Protein AF-A0A662UCP7-F1 (afdb_monomer)

Mean predicted aligned error: 5.04 Å

Foldseek 3Di:
DQVLQCPDPDGGDQEDEDDDPASVVDPCSLVVLLVSVVSPRQAYEYEHCQQCLLDDCSLVVLLSSVVSHHQAYAHEAAAQACQQRVSQNLSVLSSLVSCVSSQQQHYEYEHAQWAPRRLLGLLVVVLLLLVSNSRYLAYAYEFDADDDDDDPVRCVRTGDAPQRSQVSNCVSLVNQSPSVQKFQPQLCQLVQLLCCLLVVDHGDGLQADSRFKMKWKWFWDQDPVRDIGTHTPVQFFQSVVLSVLSNVLSVCSVVVHDSVVSLVVCLVCVVVRGRPVRDDPVDDVSVLVCCCSPVVDPVSVVVSSSGIYMYMYGYAYAPVPDDVSSQVSAPDWDQAPVGDTGRPNCCRRVVVVHVVVRCVVPPDPPVRCCVVPNPCVDDPNVDDDDDSVVSCPDPSSCVSCVVPVVSHPPD

Structure (mmCIF, N/CA/C/O backbone):
data_AF-A0A662UCP7-F1
#
_entry.id   AF-A0A662UCP7-F1
#
loop_
_atom_site.group_PDB
_atom_site.id
_atom_site.type_symbol
_atom_site.label_atom_id
_atom_site.label_alt_id
_atom_site.label_comp_id
_atom_site.label_asym_id
_atom_site.label_entity_id
_atom_site.label_seq_id
_atom_site.pdbx_PDB_ins_code
_atom_site.Cartn_x
_atom_site.Cartn_y
_atom_site.Cartn_z
_atom_site.occupancy
_atom_site.B_iso_or_equiv
_atom_site.auth_seq_id
_atom_site.auth_comp_id
_atom_site.auth_asym_id
_atom_site.auth_atom_id
_atom_site.pdbx_PDB_model_num
ATOM 1 N N . MET A 1 1 ? -5.847 -24.439 -2.557 1.00 90.94 1 MET A N 1
ATOM 2 C CA . MET A 1 1 ? -5.181 -23.299 -1.884 1.00 90.94 1 MET A CA 1
ATOM 3 C C . MET A 1 1 ? -6.179 -22.430 -1.130 1.00 90.94 1 MET A C 1
ATOM 5 O O . MET A 1 1 ? -6.140 -22.440 0.091 1.00 90.94 1 MET A O 1
ATOM 9 N N . ILE A 1 2 ? -7.121 -21.760 -1.807 1.00 93.19 2 ILE A N 1
ATOM 10 C CA . ILE A 1 2 ? -8.098 -20.863 -1.151 1.00 93.19 2 ILE A CA 1
ATOM 11 C C . ILE A 1 2 ? -8.918 -21.558 -0.055 1.00 93.19 2 ILE A C 1
ATOM 13 O O . ILE A 1 2 ? -9.048 -21.039 1.048 1.00 93.19 2 ILE A O 1
ATOM 17 N N . ARG A 1 3 ? -9.387 -22.787 -0.293 1.00 92.50 3 ARG A N 1
ATOM 18 C CA . ARG A 1 3 ? -10.082 -23.577 0.740 1.00 92.50 3 ARG A CA 1
ATOM 19 C C . ARG A 1 3 ? -9.238 -23.804 2.002 1.00 92.50 3 ARG A C 1
ATOM 21 O O . ARG A 1 3 ? -9.791 -23.817 3.092 1.00 92.50 3 ARG A O 1
ATOM 28 N N . SER A 1 4 ? -7.916 -23.946 1.877 1.00 92.12 4 SER A N 1
ATOM 29 C CA . SER A 1 4 ? -7.003 -24.085 3.024 1.00 92.12 4 SER A CA 1
ATOM 30 C C . SER A 1 4 ? -6.849 -22.773 3.795 1.00 92.12 4 SER A C 1
ATOM 32 O O . SER A 1 4 ? -6.827 -22.795 5.023 1.00 92.12 4 SER A O 1
ATOM 34 N N . LEU A 1 5 ? -6.812 -21.636 3.087 1.00 90.88 5 LEU A N 1
ATOM 35 C CA . LEU A 1 5 ? -6.842 -20.301 3.695 1.00 90.88 5 LEU A CA 1
ATOM 36 C C . LEU A 1 5 ? -8.108 -20.103 4.538 1.00 90.88 5 LEU A C 1
ATOM 38 O O . LEU A 1 5 ? -8.049 -19.606 5.659 1.00 90.88 5 LEU A O 1
ATOM 42 N N . LYS A 1 6 ? -9.263 -20.510 4.007 1.00 89.31 6 LYS A N 1
ATOM 43 C CA . LYS A 1 6 ? -10.552 -20.356 4.694 1.00 89.31 6 LYS A CA 1
ATOM 44 C C . LYS A 1 6 ? -10.699 -21.236 5.931 1.00 89.31 6 LYS A C 1
ATOM 46 O O . LYS A 1 6 ? -11.443 -20.875 6.831 1.00 89.31 6 LYS A O 1
ATOM 51 N N . LYS A 1 7 ? -10.007 -22.377 5.969 1.00 90.06 7 LYS A N 1
ATOM 52 C CA . LYS A 1 7 ? -9.996 -23.290 7.120 1.00 90.06 7 LYS A CA 1
ATOM 53 C C . LYS A 1 7 ? -9.129 -22.793 8.282 1.00 90.06 7 LYS A C 1
ATOM 55 O O . LYS A 1 7 ? -9.112 -23.442 9.319 1.00 90.06 7 LYS A O 1
ATOM 60 N N . GLN A 1 8 ? -8.391 -21.690 8.119 1.00 86.38 8 GLN A N 1
ATOM 61 C CA . GLN A 1 8 ? -7.614 -21.126 9.222 1.00 86.38 8 GLN A CA 1
ATOM 62 C C . GLN A 1 8 ? -8.541 -20.611 10.324 1.00 86.38 8 GLN A C 1
ATOM 64 O O . GLN A 1 8 ? -9.551 -19.968 10.053 1.00 86.38 8 GLN A O 1
ATOM 69 N N . HIS A 1 9 ? -8.182 -20.870 11.574 1.00 80.50 9 HIS A N 1
ATOM 70 C CA . HIS A 1 9 ? -8.909 -20.374 12.739 1.00 80.50 9 HIS A CA 1
ATOM 71 C C . HIS A 1 9 ? -8.226 -19.112 13.291 1.00 80.50 9 HIS A C 1
ATOM 73 O O . HIS A 1 9 ? -7.016 -18.965 13.126 1.00 80.50 9 HIS A O 1
ATOM 79 N N . PRO A 1 10 ? -8.968 -18.191 13.936 1.00 76.12 10 PRO A N 1
ATOM 80 C CA . PRO A 1 10 ? -10.392 -18.285 14.283 1.00 76.12 10 PRO A CA 1
ATOM 81 C C . PRO A 1 10 ? -11.374 -17.839 13.182 1.00 76.12 10 PRO A C 1
ATOM 83 O O . PRO A 1 10 ? -12.543 -18.206 13.255 1.00 76.12 10 PRO A O 1
ATOM 86 N N . SER A 1 11 ? -10.945 -17.070 12.173 1.00 70.38 11 SER A N 1
ATOM 87 C CA . SER A 1 11 ? -11.862 -16.400 11.226 1.00 70.38 11 SER A CA 1
ATOM 88 C C . SER A 1 11 ? -11.580 -16.616 9.732 1.00 70.38 11 SER A C 1
ATOM 90 O O . SER A 1 11 ? -12.279 -16.035 8.903 1.00 70.38 11 SER A O 1
ATOM 92 N N . GLY A 1 12 ? -10.640 -17.497 9.370 1.00 78.62 12 GLY A N 1
ATOM 93 C CA . GLY A 1 12 ? -10.234 -17.760 7.985 1.00 78.62 12 GLY A CA 1
ATOM 94 C C . GLY A 1 12 ? -9.597 -16.540 7.311 1.00 78.62 12 GLY A C 1
ATOM 95 O O . GLY A 1 12 ? -9.847 -15.393 7.673 1.00 78.62 12 GLY A O 1
ATOM 96 N N . GLY A 1 13 ? -8.759 -16.747 6.296 1.00 81.44 13 GLY A N 1
ATOM 97 C CA . GLY A 1 13 ? -8.289 -15.605 5.507 1.00 81.44 13 GLY A CA 1
ATOM 98 C C . GLY A 1 13 ? -9.422 -15.020 4.661 1.00 81.44 13 GLY A C 1
ATOM 99 O O . GLY A 1 13 ? -10.046 -15.729 3.872 1.00 81.44 13 GLY A O 1
ATOM 100 N N . LEU A 1 14 ? -9.679 -13.721 4.825 1.00 80.19 14 LEU A N 1
ATOM 101 C CA . LEU A 1 14 ? -10.753 -12.993 4.131 1.00 80.19 14 LEU A CA 1
ATOM 102 C C . LEU A 1 14 ? -10.271 -12.218 2.899 1.00 80.19 14 LEU A C 1
ATOM 104 O O . LEU A 1 14 ? -11.096 -11.700 2.136 1.00 80.19 14 LEU A O 1
ATOM 108 N N . ALA A 1 15 ? -8.951 -12.145 2.716 1.00 90.94 15 ALA A N 1
ATOM 109 C CA . ALA A 1 15 ? -8.297 -11.410 1.649 1.00 90.94 15 ALA A CA 1
ATOM 110 C C . ALA A 1 15 ? -7.270 -12.275 0.909 1.00 90.94 15 ALA A C 1
ATOM 112 O O . ALA A 1 15 ? -6.572 -13.084 1.521 1.00 90.94 15 ALA A O 1
ATOM 113 N N . VAL A 1 16 ? -7.166 -12.077 -0.404 1.00 95.25 16 VAL A N 1
ATOM 114 C CA . VAL A 1 16 ? -6.160 -12.715 -1.264 1.00 95.25 16 VAL A CA 1
ATOM 115 C C . VAL A 1 16 ? -5.522 -11.651 -2.143 1.00 95.25 16 VAL A C 1
ATOM 117 O O . VAL A 1 16 ? -6.228 -10.856 -2.761 1.00 95.25 16 VAL A O 1
ATOM 120 N N . GLN A 1 17 ? -4.193 -11.662 -2.221 1.00 95.75 17 GLN A N 1
ATOM 121 C CA . GLN A 1 17 ? -3.441 -10.835 -3.160 1.00 95.75 17 GLN A CA 1
ATOM 122 C C . GLN A 1 17 ? -2.903 -11.711 -4.290 1.00 95.75 17 GLN A C 1
ATOM 124 O O . GLN A 1 17 ? -2.253 -12.728 -4.044 1.00 95.75 17 GLN A O 1
ATOM 129 N N . LEU A 1 18 ? -3.179 -11.316 -5.528 1.00 97.06 18 LEU A N 1
ATOM 130 C CA . LEU A 1 18 ? -2.595 -11.905 -6.724 1.00 97.06 18 LEU A CA 1
ATOM 131 C C . LEU A 1 18 ? -1.271 -11.203 -7.015 1.00 97.06 18 LEU A C 1
ATOM 133 O O . LEU A 1 18 ? -1.239 -9.994 -7.226 1.00 97.06 18 LEU A O 1
ATOM 137 N N . THR A 1 19 ? -0.187 -11.972 -7.014 1.00 94.19 19 THR A N 1
ATOM 138 C CA . THR A 1 19 ? 1.188 -11.509 -7.243 1.00 94.19 19 THR A CA 1
ATOM 139 C C . THR A 1 19 ? 1.964 -12.556 -8.056 1.00 94.19 19 THR A C 1
ATOM 141 O O . THR A 1 19 ? 1.393 -13.567 -8.474 1.00 94.19 19 THR A O 1
ATOM 144 N N . GLY A 1 20 ? 3.257 -12.338 -8.290 1.00 87.38 20 GLY A N 1
ATOM 145 C CA . GLY A 1 20 ? 4.151 -13.257 -8.992 1.00 87.38 20 GLY A CA 1
ATOM 146 C C . GLY A 1 20 ? 5.356 -12.505 -9.547 1.00 87.38 20 GLY A C 1
ATOM 147 O O . GLY A 1 20 ? 6.018 -11.778 -8.814 1.00 87.38 20 GLY A O 1
ATOM 148 N N . GLY A 1 21 ? 5.610 -12.663 -10.847 1.00 86.38 21 GLY A N 1
ATOM 149 C CA . GLY A 1 21 ? 6.305 -11.631 -11.619 1.00 86.38 21 GLY A CA 1
ATOM 150 C C . GLY A 1 21 ? 5.327 -10.489 -11.898 1.00 86.38 21 GLY A C 1
ATOM 151 O O . GLY A 1 21 ? 5.022 -9.699 -11.014 1.00 86.38 21 GLY A O 1
ATOM 152 N N . GLU A 1 22 ? 4.750 -10.469 -13.098 1.00 93.25 22 GLU A N 1
ATOM 153 C CA . GLU A 1 22 ? 3.594 -9.623 -13.412 1.00 93.25 22 GLU A CA 1
ATOM 154 C C . GLU A 1 22 ? 2.336 -10.498 -13.576 1.00 93.25 22 GLU A C 1
ATOM 156 O O . GLU A 1 22 ? 2.202 -11.182 -14.597 1.00 93.25 22 GLU A O 1
ATOM 161 N N . PRO A 1 23 ? 1.404 -10.521 -12.601 1.00 95.62 23 PRO A N 1
ATOM 162 C CA . PRO A 1 23 ? 0.206 -11.359 -12.684 1.00 95.62 23 PRO A CA 1
ATOM 163 C C . PRO A 1 23 ? -0.727 -10.945 -13.825 1.00 95.62 23 PRO A C 1
ATOM 165 O O . PRO A 1 23 ? -1.451 -11.794 -14.349 1.00 95.62 23 PRO A O 1
ATOM 168 N N . ALA A 1 24 ? -0.685 -9.683 -14.266 1.00 94.38 24 ALA A N 1
ATOM 169 C CA . ALA A 1 24 ? -1.444 -9.237 -15.422 1.00 94.38 24 ALA A CA 1
ATOM 170 C C . ALA A 1 24 ? -0.944 -9.840 -16.739 1.00 94.38 24 ALA A C 1
ATOM 172 O O . ALA A 1 24 ? -1.625 -9.667 -17.733 1.00 94.38 24 ALA A O 1
ATOM 173 N N . LEU A 1 25 ? 0.163 -10.587 -16.799 1.00 91.12 25 LEU A N 1
ATOM 174 C CA . LEU A 1 25 ? 0.528 -11.330 -18.017 1.00 91.12 25 LEU A CA 1
ATOM 175 C C . LEU A 1 25 ? -0.333 -12.581 -18.250 1.00 91.12 25 LEU A C 1
ATOM 177 O O . LEU A 1 25 ? -0.261 -13.177 -19.319 1.00 91.12 25 LEU A O 1
ATOM 181 N N . ARG A 1 26 ? -1.143 -12.996 -17.271 1.00 92.00 26 ARG A N 1
ATOM 182 C CA . ARG A 1 26 ? -2.017 -14.162 -17.415 1.00 92.00 26 ARG A CA 1
ATOM 183 C C . ARG A 1 26 ? -3.260 -13.840 -18.236 1.00 92.00 26 ARG A C 1
ATOM 185 O O . ARG A 1 26 ? -4.024 -12.939 -17.889 1.00 92.00 26 ARG A O 1
ATOM 192 N N . ASP A 1 27 ? -3.496 -14.609 -19.292 1.00 91.31 27 ASP A N 1
ATOM 193 C CA . ASP A 1 27 ? -4.706 -14.476 -20.114 1.00 91.31 27 ASP A CA 1
ATOM 194 C C . ASP A 1 27 ? -5.971 -14.895 -19.353 1.00 91.31 27 ASP A C 1
ATOM 196 O O . ASP A 1 27 ? -7.025 -14.294 -19.530 1.00 91.31 27 ASP A O 1
ATOM 200 N N . ASP A 1 28 ? -5.842 -15.847 -18.428 1.00 95.81 28 ASP A N 1
ATOM 201 C CA . ASP A 1 28 ? -6.912 -16.385 -17.582 1.00 95.81 28 ASP A CA 1
ATOM 202 C C . ASP A 1 28 ? -7.096 -15.619 -16.255 1.00 95.81 28 ASP A C 1
ATOM 204 O O . ASP A 1 28 ? -7.690 -16.128 -15.303 1.00 95.81 28 ASP A O 1
ATOM 208 N N . LEU A 1 29 ? -6.599 -14.377 -16.157 1.00 97.38 29 LEU A N 1
ATOM 209 C CA . LEU A 1 29 ? -6.680 -13.579 -14.925 1.00 97.38 29 LEU A CA 1
ATOM 210 C C . LEU A 1 29 ? -8.129 -13.363 -14.448 1.00 97.38 29 LEU A C 1
ATOM 212 O O . LEU A 1 29 ? -8.389 -13.414 -13.244 1.00 97.38 29 LEU A O 1
ATOM 216 N N . LEU A 1 30 ? -9.066 -13.143 -15.378 1.00 97.88 30 LEU A N 1
ATOM 217 C CA . LEU A 1 30 ? -10.492 -12.986 -15.066 1.00 97.88 30 LEU A CA 1
ATOM 218 C C . LEU A 1 30 ? -11.060 -14.242 -14.397 1.00 97.88 30 LEU A C 1
ATOM 220 O O . LEU A 1 30 ? -11.736 -14.138 -13.372 1.00 97.88 30 LEU A O 1
ATOM 224 N N . ASP A 1 31 ? -10.731 -15.420 -14.930 1.00 98.25 31 ASP A N 1
ATOM 225 C CA . ASP A 1 31 ? -11.182 -16.701 -14.388 1.00 98.25 31 ASP A CA 1
ATOM 226 C C . ASP A 1 31 ? -10.596 -16.949 -12.999 1.00 98.25 31 ASP A C 1
ATOM 228 O O . ASP A 1 31 ? -11.300 -17.397 -12.098 1.00 98.25 31 ASP A O 1
ATOM 232 N N . ILE A 1 32 ? -9.329 -16.589 -12.777 1.00 97.44 32 ILE A N 1
ATOM 233 C CA . ILE A 1 32 ? -8.683 -16.707 -11.462 1.00 97.44 32 ILE A CA 1
ATOM 234 C C . ILE A 1 32 ? -9.401 -15.855 -10.417 1.00 97.44 32 ILE A C 1
ATOM 236 O O . ILE A 1 32 ? -9.708 -16.346 -9.329 1.00 97.44 32 ILE A O 1
ATOM 240 N N . VAL A 1 33 ? -9.687 -14.591 -10.738 1.00 98.06 33 VAL A N 1
ATOM 241 C CA . VAL A 1 33 ? -10.397 -13.684 -9.824 1.00 98.06 33 VAL A CA 1
ATOM 242 C C . VAL A 1 33 ? -11.799 -14.223 -9.539 1.00 98.06 33 VAL A C 1
ATOM 244 O O . VAL A 1 33 ? -12.198 -14.289 -8.375 1.00 98.06 33 VAL A O 1
ATOM 247 N N . LYS A 1 34 ? -12.509 -14.678 -10.578 1.00 97.69 34 LYS A N 1
ATOM 248 C CA . LYS A 1 34 ? -13.841 -15.278 -10.458 1.00 97.69 34 LYS A CA 1
ATOM 249 C C . LYS A 1 34 ? -13.827 -16.518 -9.557 1.00 97.69 34 LYS A C 1
ATOM 251 O O . LYS A 1 34 ? -14.600 -16.571 -8.605 1.00 97.69 34 LYS A O 1
ATOM 256 N N . MET A 1 35 ? -12.898 -17.451 -9.770 1.00 96.94 35 MET A N 1
ATOM 257 C CA . MET A 1 35 ? -12.755 -18.654 -8.939 1.00 96.94 35 MET A CA 1
ATOM 258 C C . MET A 1 35 ? -12.464 -18.311 -7.470 1.00 96.94 35 MET A C 1
ATOM 260 O O . MET A 1 35 ? -13.030 -18.912 -6.560 1.00 96.94 35 MET A O 1
ATOM 264 N N . ILE A 1 36 ? -11.601 -17.322 -7.206 1.00 96.44 36 ILE A N 1
ATOM 265 C CA . ILE A 1 36 ? -11.320 -16.870 -5.832 1.00 96.44 36 ILE A CA 1
ATOM 266 C C . ILE A 1 36 ? -12.579 -16.270 -5.192 1.00 96.44 36 ILE A C 1
ATOM 268 O O . ILE A 1 36 ? -12.852 -16.515 -4.011 1.00 96.44 36 ILE A O 1
ATOM 272 N N . LYS A 1 37 ? -13.357 -15.502 -5.963 1.00 95.44 37 LYS A N 1
ATOM 273 C CA . LYS A 1 37 ? -14.603 -14.887 -5.503 1.00 95.44 37 LYS A CA 1
ATOM 274 C C . LYS A 1 37 ? -15.675 -15.929 -5.181 1.00 95.44 37 LYS A C 1
ATOM 276 O O . LYS A 1 37 ? -16.321 -15.814 -4.140 1.00 95.44 37 LYS A O 1
ATOM 281 N N . GLU A 1 38 ? -15.825 -16.949 -6.024 1.00 95.50 38 GLU A N 1
ATOM 282 C CA . GLU A 1 38 ? -16.763 -18.071 -5.849 1.00 95.50 38 GLU A CA 1
ATOM 283 C C . GLU A 1 38 ? -16.458 -18.899 -4.594 1.00 95.50 38 GLU A C 1
ATOM 285 O O . GLU A 1 38 ? -17.369 -19.371 -3.916 1.00 95.50 38 GLU A O 1
ATOM 290 N N . GLU A 1 39 ? -15.188 -18.987 -4.195 1.00 93.50 39 GLU A N 1
ATOM 291 C CA . GLU A 1 39 ? -14.798 -19.583 -2.914 1.00 93.50 39 GLU A CA 1
ATOM 292 C C . GLU A 1 39 ? -15.187 -18.711 -1.700 1.00 93.50 39 GLU A C 1
ATOM 294 O O . GLU A 1 39 ? -14.983 -19.119 -0.557 1.00 93.50 39 GLU A O 1
ATOM 299 N N . GLY A 1 40 ? -15.777 -17.528 -1.896 1.00 90.50 40 GLY A N 1
ATOM 300 C CA . GLY A 1 40 ? -16.300 -16.658 -0.838 1.00 90.50 40 GLY A CA 1
ATOM 301 C C . GLY A 1 40 ? -15.283 -15.676 -0.250 1.00 90.50 40 GLY A C 1
ATOM 302 O O . GLY A 1 40 ? -15.533 -15.108 0.816 1.00 90.50 40 GLY A O 1
ATOM 303 N N . ILE A 1 41 ? -14.142 -15.467 -0.915 1.00 92.50 41 ILE A N 1
ATOM 304 C CA . ILE A 1 41 ? -13.186 -14.420 -0.534 1.00 92.50 41 ILE A CA 1
ATOM 305 C C . ILE A 1 41 ? -13.809 -13.049 -0.805 1.00 92.50 41 ILE A C 1
ATOM 307 O O . ILE A 1 41 ? -14.312 -12.756 -1.893 1.00 92.50 41 ILE A O 1
ATOM 311 N N . ARG A 1 42 ? -13.803 -12.189 0.216 1.00 85.25 42 ARG A N 1
ATOM 312 C CA . ARG A 1 42 ? -14.468 -10.883 0.142 1.00 85.25 42 ARG A CA 1
ATOM 313 C C . ARG A 1 42 ? -13.587 -9.817 -0.486 1.00 85.25 42 ARG A C 1
ATOM 315 O O . ARG A 1 42 ? -14.132 -8.958 -1.176 1.00 85.25 42 ARG A O 1
ATOM 322 N N . HIS A 1 43 ? -12.279 -9.897 -0.251 1.00 92.50 43 HIS A N 1
ATOM 323 C CA . HIS A 1 43 ? -11.316 -8.896 -0.679 1.00 92.50 43 HIS A CA 1
ATOM 324 C C . HIS A 1 43 ? -10.228 -9.507 -1.573 1.00 92.50 43 HIS A C 1
ATOM 326 O O . HIS A 1 43 ? -9.422 -10.318 -1.121 1.00 92.50 43 HIS A O 1
ATOM 332 N N . ILE A 1 44 ? -10.201 -9.127 -2.845 1.00 97.00 44 ILE A N 1
ATOM 333 C CA . ILE A 1 44 ? -9.209 -9.582 -3.821 1.00 97.00 44 ILE A CA 1
ATOM 334 C C . ILE A 1 44 ? -8.388 -8.375 -4.266 1.00 97.00 44 ILE A C 1
ATOM 336 O O . ILE A 1 44 ? -8.949 -7.375 -4.723 1.00 97.00 44 ILE A O 1
ATOM 340 N N . GLN A 1 45 ? -7.068 -8.478 -4.136 1.00 97.38 45 GLN A N 1
ATOM 341 C CA . GLN A 1 45 ? -6.122 -7.456 -4.576 1.00 97.38 45 GLN A CA 1
ATOM 342 C C . GLN A 1 45 ? -5.279 -7.968 -5.744 1.00 97.38 45 GLN A C 1
ATOM 344 O O . GLN A 1 45 ? -4.957 -9.156 -5.804 1.00 97.38 45 GLN A O 1
ATOM 349 N N . LEU A 1 46 ? -4.900 -7.070 -6.652 1.00 98.38 46 LEU A N 1
ATOM 350 C CA . LEU A 1 46 ? -3.988 -7.352 -7.761 1.00 98.38 46 LEU A CA 1
ATOM 351 C C . LEU A 1 46 ? -2.722 -6.506 -7.617 1.00 98.38 46 LEU A C 1
ATOM 353 O O . LEU A 1 46 ? -2.794 -5.282 -7.721 1.00 98.38 46 LEU A O 1
ATOM 357 N N . ASN A 1 47 ? -1.576 -7.158 -7.423 1.00 97.94 47 ASN A N 1
ATOM 358 C CA . ASN A 1 47 ? -0.272 -6.508 -7.325 1.00 97.94 47 ASN A CA 1
ATOM 359 C C . ASN A 1 47 ? 0.343 -6.452 -8.727 1.00 97.94 47 ASN A C 1
ATOM 361 O O . ASN A 1 47 ? 0.648 -7.493 -9.298 1.00 97.94 47 ASN A O 1
ATOM 365 N N . THR A 1 48 ? 0.498 -5.266 -9.307 1.00 98.06 48 THR A N 1
ATOM 366 C CA . THR A 1 48 ? 0.879 -5.114 -10.724 1.00 98.06 48 THR A CA 1
ATOM 367 C C . THR A 1 48 ? 1.715 -3.855 -10.943 1.00 98.06 48 THR A C 1
ATOM 369 O O . THR A 1 48 ? 1.528 -2.844 -10.263 1.00 98.06 48 THR A O 1
ATOM 372 N N . HIS A 1 49 ? 2.617 -3.877 -11.924 1.00 96.81 49 HIS A N 1
ATOM 373 C CA . HIS A 1 49 ? 3.236 -2.657 -12.453 1.00 96.81 49 HIS A CA 1
ATOM 374 C C . HIS A 1 49 ? 2.313 -1.925 -13.445 1.00 96.81 49 HIS A C 1
ATOM 376 O O . HIS A 1 49 ? 2.622 -0.823 -13.889 1.00 96.81 49 HIS A O 1
ATOM 382 N N . GLY A 1 50 ? 1.180 -2.522 -13.820 1.00 97.00 50 GLY A N 1
ATOM 383 C CA . GLY A 1 50 ? 0.062 -1.850 -14.474 1.00 97.00 50 GLY A CA 1
ATOM 384 C C . GLY A 1 50 ? 0.167 -1.655 -15.990 1.00 97.00 50 GLY A C 1
ATOM 385 O O . GLY A 1 50 ? -0.794 -1.194 -16.596 1.00 97.00 50 GLY A O 1
ATOM 386 N N . LEU A 1 51 ? 1.270 -2.050 -16.638 1.00 96.12 51 LEU A N 1
ATOM 387 C CA . LEU A 1 51 ? 1.497 -1.774 -18.071 1.00 96.12 51 LEU A CA 1
ATOM 388 C C . LEU A 1 51 ? 0.394 -2.354 -18.972 1.00 96.12 51 LEU A C 1
ATOM 390 O O . LEU A 1 51 ? 0.016 -1.713 -19.948 1.00 96.12 51 LEU A O 1
ATOM 394 N N . ARG A 1 52 ? -0.181 -3.521 -18.633 1.00 94.94 52 ARG A N 1
ATOM 395 C CA . ARG A 1 52 ? -1.307 -4.100 -19.396 1.00 94.94 52 ARG A CA 1
ATOM 396 C C . ARG A 1 52 ? -2.531 -3.179 -19.420 1.00 94.94 52 ARG A C 1
ATOM 398 O O . ARG A 1 52 ? -3.284 -3.197 -20.387 1.00 94.94 52 ARG A O 1
ATOM 405 N N . PHE A 1 53 ? -2.710 -2.356 -18.389 1.00 97.75 53 PHE A N 1
ATOM 406 C CA . PHE A 1 53 ? -3.828 -1.423 -18.278 1.00 97.75 53 PHE A CA 1
ATOM 407 C C . PHE A 1 53 ? -3.553 -0.059 -18.915 1.00 97.75 53 PHE A C 1
ATOM 409 O O . PHE A 1 53 ? -4.484 0.724 -19.047 1.00 97.75 53 PHE A O 1
ATOM 416 N N . ALA A 1 54 ? -2.317 0.243 -19.324 1.00 96.81 54 ALA A N 1
ATOM 417 C CA . ALA A 1 54 ? -1.964 1.533 -19.921 1.00 96.81 54 ALA A CA 1
ATOM 418 C C . ALA A 1 54 ? -2.435 1.682 -21.382 1.00 96.81 54 ALA A C 1
ATOM 420 O O . ALA A 1 54 ? -2.555 2.796 -21.888 1.00 96.81 54 ALA A O 1
ATOM 421 N N . TYR A 1 55 ? -2.687 0.566 -22.073 1.00 92.50 55 TYR A N 1
ATOM 422 C CA . TYR A 1 55 ? -2.925 0.530 -23.520 1.00 92.50 55 TYR A CA 1
ATOM 423 C C . TYR A 1 55 ? -4.371 0.187 -23.885 1.00 92.50 55 TYR A C 1
ATOM 425 O O . TYR A 1 55 ? -5.239 0.042 -23.025 1.00 92.50 55 TYR A O 1
ATOM 433 N N . ALA A 1 56 ? -4.636 0.103 -25.192 1.00 89.62 56 ALA A N 1
ATOM 434 C CA . ALA A 1 56 ? -5.958 -0.166 -25.740 1.00 89.62 56 ALA A CA 1
ATOM 435 C C . ALA A 1 56 ? -6.598 -1.411 -25.101 1.00 89.62 56 ALA A C 1
ATOM 437 O O . ALA A 1 56 ? -5.998 -2.484 -25.074 1.00 89.62 56 ALA A O 1
ATOM 438 N N . GLY A 1 57 ? -7.822 -1.252 -24.593 1.00 93.88 57 GLY A N 1
ATOM 439 C CA . GLY A 1 57 ? -8.566 -2.305 -23.899 1.00 93.88 57 GLY A CA 1
ATOM 440 C C . GLY A 1 57 ? -8.234 -2.458 -22.411 1.00 93.88 57 GLY A C 1
ATOM 441 O O . GLY A 1 57 ? -8.882 -3.260 -21.743 1.00 93.88 57 GLY A O 1
ATOM 442 N N . GLY A 1 58 ? -7.276 -1.697 -21.871 1.00 96.75 58 GLY A N 1
ATOM 443 C CA . GLY A 1 58 ? -6.925 -1.727 -20.450 1.00 96.75 58 GLY A CA 1
ATOM 444 C C . GLY A 1 58 ? -8.071 -1.299 -19.528 1.00 96.75 58 GLY A C 1
ATOM 445 O O . GLY A 1 58 ? -8.287 -1.909 -18.482 1.00 96.75 58 GLY A O 1
ATOM 446 N N . ASP A 1 59 ? -8.851 -0.305 -19.948 1.00 97.94 59 ASP A N 1
ATOM 447 C CA . ASP A 1 59 ? -10.088 0.132 -19.296 1.00 97.94 59 ASP A CA 1
ATOM 448 C C . ASP A 1 59 ? -11.151 -0.980 -19.278 1.00 97.94 59 ASP A C 1
ATOM 450 O O . ASP A 1 59 ? -11.715 -1.279 -18.225 1.00 97.94 59 ASP A O 1
ATOM 454 N N . LYS A 1 60 ? -11.370 -1.651 -20.417 1.00 98.25 60 LYS A N 1
ATOM 455 C CA . LYS A 1 60 ? -12.317 -2.773 -20.532 1.00 98.25 60 LYS A CA 1
ATOM 456 C C . LYS A 1 60 ? -11.911 -3.942 -19.641 1.00 98.25 60 LYS A C 1
ATOM 458 O O . LYS A 1 60 ? -12.731 -4.418 -18.861 1.00 98.25 60 LYS A O 1
ATOM 463 N N . LEU A 1 61 ? -10.640 -4.345 -19.693 1.00 97.88 61 LEU A N 1
ATOM 464 C CA . LEU A 1 61 ? -10.113 -5.417 -18.850 1.00 97.88 61 LEU A CA 1
ATOM 465 C C . LEU A 1 61 ? -10.269 -5.081 -17.362 1.00 97.88 61 LEU A C 1
ATOM 467 O O . LEU A 1 61 ? -10.684 -5.930 -16.577 1.00 97.88 61 LEU A O 1
ATOM 471 N N . MET A 1 62 ? -9.966 -3.844 -16.958 1.00 98.44 62 MET A N 1
ATOM 472 C CA . MET A 1 62 ? -10.143 -3.427 -15.568 1.00 98.44 62 MET A CA 1
ATOM 473 C C . MET A 1 62 ? -11.623 -3.420 -15.155 1.00 98.44 62 MET A C 1
ATOM 475 O O . MET A 1 62 ? -11.959 -3.882 -14.063 1.00 98.44 62 MET A O 1
ATOM 479 N N . ALA A 1 63 ? -12.524 -2.951 -16.021 1.00 98.38 63 ALA A N 1
ATOM 480 C CA . ALA A 1 63 ? -13.963 -2.983 -15.763 1.00 98.38 63 ALA A CA 1
ATOM 481 C C . ALA A 1 63 ? -14.479 -4.424 -15.586 1.00 98.38 63 ALA A C 1
ATOM 483 O O . ALA A 1 63 ? -15.254 -4.696 -14.665 1.00 98.38 63 ALA A O 1
ATOM 484 N N . GLU A 1 64 ? -14.006 -5.362 -16.409 1.00 98.19 64 GLU A N 1
ATOM 485 C CA . GLU A 1 64 ? -14.326 -6.785 -16.280 1.00 98.19 64 GLU A CA 1
ATOM 486 C C . GLU A 1 64 ? -13.758 -7.387 -14.991 1.00 98.19 64 GLU A C 1
ATOM 488 O O . GLU A 1 64 ? -14.495 -8.057 -14.268 1.00 98.19 64 GLU A O 1
ATOM 493 N N . LEU A 1 65 ? -12.501 -7.088 -14.642 1.00 98.31 65 LEU A N 1
ATOM 494 C CA . LEU A 1 65 ? -11.882 -7.536 -13.388 1.00 98.31 65 LEU A CA 1
ATOM 495 C C . LEU A 1 65 ? -12.683 -7.077 -12.167 1.00 98.31 65 LEU A C 1
ATOM 497 O O . LEU A 1 65 ? -12.950 -7.873 -11.263 1.00 98.31 65 LEU A O 1
ATOM 501 N N . ARG A 1 66 ? -13.121 -5.814 -12.151 1.00 97.50 66 ARG A N 1
ATOM 502 C CA . ARG A 1 66 ? -14.003 -5.293 -11.097 1.00 97.50 66 ARG A CA 1
ATOM 503 C C . ARG A 1 66 ? -15.323 -6.043 -11.046 1.00 97.50 66 ARG A C 1
ATOM 505 O O . ARG A 1 66 ? -15.749 -6.446 -9.966 1.00 97.50 66 ARG A O 1
ATOM 512 N N . LYS A 1 67 ? -15.950 -6.253 -12.206 1.00 97.25 67 LYS A N 1
ATOM 513 C CA . LYS A 1 67 ? -17.227 -6.966 -12.320 1.00 97.25 67 LYS A CA 1
ATOM 514 C C . LYS A 1 67 ? -17.137 -8.385 -11.753 1.00 97.25 67 LYS A C 1
ATOM 516 O O . LYS A 1 67 ? -18.067 -8.810 -11.075 1.00 97.25 67 LYS A O 1
ATOM 521 N N . VAL A 1 68 ? -16.035 -9.102 -11.993 1.00 97.06 68 VAL A N 1
ATOM 522 C CA . VAL A 1 68 ? -15.848 -10.472 -11.477 1.00 97.06 68 VAL A CA 1
ATOM 523 C C . VAL A 1 68 ? -15.374 -10.529 -10.020 1.00 97.06 68 VAL A C 1
ATOM 525 O O . VAL A 1 68 ? -15.381 -11.603 -9.423 1.00 97.06 68 VAL A O 1
ATOM 528 N N . GLY A 1 69 ? -15.022 -9.390 -9.412 1.00 95.62 69 GLY A N 1
ATOM 529 C CA . GLY A 1 69 ? -14.810 -9.283 -7.967 1.00 95.62 69 GLY A CA 1
ATOM 530 C C . GLY A 1 69 ? -13.452 -8.749 -7.513 1.00 95.62 69 GLY A C 1
ATOM 531 O O . GLY A 1 69 ? -13.178 -8.836 -6.317 1.00 95.62 69 GLY A O 1
ATOM 532 N N . LEU A 1 70 ? -12.616 -8.200 -8.405 1.00 97.69 70 LEU A N 1
ATOM 533 C CA . LEU A 1 70 ? -11.395 -7.491 -8.008 1.00 97.69 70 LEU A CA 1
ATOM 534 C C . LEU A 1 70 ? -11.754 -6.216 -7.231 1.00 97.69 70 LEU A C 1
ATOM 536 O O . LEU A 1 70 ? -12.505 -5.372 -7.724 1.00 97.69 70 LEU A O 1
ATOM 540 N N . ASN A 1 71 ? -11.195 -6.061 -6.030 1.00 95.38 71 ASN A N 1
ATOM 541 C CA . ASN A 1 71 ? -11.491 -4.926 -5.158 1.00 95.38 71 ASN A CA 1
ATOM 542 C C . ASN A 1 71 ? -10.480 -3.795 -5.304 1.00 95.38 71 ASN A C 1
ATOM 544 O O . ASN A 1 71 ? -10.887 -2.645 -5.435 1.00 95.38 71 ASN A O 1
ATOM 548 N N . THR A 1 72 ? -9.188 -4.124 -5.251 1.00 97.06 72 THR A N 1
ATOM 549 C CA . THR A 1 72 ? -8.118 -3.133 -5.099 1.00 97.06 72 THR A CA 1
ATOM 550 C C . THR A 1 72 ? -6.930 -3.477 -5.989 1.00 97.06 72 THR A C 1
ATOM 552 O O . THR A 1 72 ? -6.558 -4.643 -6.128 1.00 97.06 72 THR A O 1
ATOM 555 N N . VAL A 1 73 ? -6.302 -2.459 -6.570 1.00 98.50 73 VAL A N 1
ATOM 556 C CA . VAL A 1 73 ? -5.030 -2.601 -7.290 1.00 98.50 73 VAL A CA 1
ATOM 557 C C . VAL A 1 73 ? -3.903 -2.089 -6.403 1.00 98.50 73 VAL A C 1
ATOM 559 O O . VAL A 1 73 ? -3.913 -0.931 -5.993 1.00 98.50 73 VAL A O 1
ATOM 562 N N . TYR A 1 74 ? -2.928 -2.945 -6.120 1.00 98.00 74 TYR A N 1
ATOM 563 C CA . TYR A 1 74 ? -1.650 -2.562 -5.524 1.00 98.00 74 TYR A CA 1
ATOM 564 C C . TYR A 1 74 ? -0.704 -2.228 -6.675 1.00 98.00 74 TYR A C 1
ATOM 566 O O . TYR A 1 74 ? -0.116 -3.112 -7.304 1.00 98.00 74 TYR A O 1
ATOM 574 N N . LEU A 1 75 ? -0.642 -0.940 -7.006 1.00 98.62 75 LEU A N 1
ATOM 575 C CA . LEU A 1 75 ? 0.087 -0.436 -8.160 1.00 98.62 75 LEU A CA 1
ATOM 576 C C . LEU A 1 75 ? 1.521 -0.109 -7.757 1.00 98.62 75 LEU A C 1
ATOM 578 O O . LEU A 1 75 ? 1.763 0.747 -6.907 1.00 98.62 75 LEU A O 1
ATOM 582 N N . SER A 1 76 ? 2.472 -0.776 -8.400 1.00 98.19 76 SER A N 1
ATOM 583 C CA . SER A 1 76 ? 3.894 -0.492 -8.227 1.00 98.19 76 SER A CA 1
ATOM 584 C C . SER A 1 76 ? 4.193 0.960 -8.622 1.00 98.19 76 SER A C 1
ATOM 586 O O . SER A 1 76 ? 3.871 1.356 -9.741 1.00 98.19 76 SER A O 1
ATOM 588 N N . PHE A 1 77 ? 4.787 1.753 -7.729 1.00 98.38 77 PHE A N 1
ATOM 589 C CA . PHE A 1 77 ? 5.050 3.177 -7.970 1.00 98.38 77 PHE A CA 1
ATOM 590 C C . PHE A 1 77 ? 6.180 3.650 -7.055 1.00 98.38 77 PHE A C 1
ATOM 592 O O . PHE A 1 77 ? 5.921 3.934 -5.893 1.00 98.38 77 PHE A O 1
ATOM 599 N N . ASP A 1 78 ? 7.420 3.706 -7.550 1.00 97.88 78 ASP A N 1
ATOM 600 C CA . ASP A 1 78 ? 8.595 3.976 -6.694 1.00 97.88 78 ASP A CA 1
ATOM 601 C C . ASP A 1 78 ? 8.920 5.462 -6.523 1.00 97.88 78 ASP A C 1
ATOM 603 O O . ASP A 1 78 ? 9.785 5.806 -5.723 1.00 97.88 78 ASP A O 1
ATOM 607 N N . GLY A 1 79 ? 8.246 6.339 -7.263 1.00 97.44 79 GLY A N 1
ATOM 608 C CA . GLY A 1 79 ? 8.507 7.771 -7.258 1.00 97.44 79 GLY A CA 1
ATOM 609 C C . GLY A 1 79 ? 7.848 8.482 -8.430 1.00 97.44 79 GLY A C 1
ATOM 610 O O . GLY A 1 79 ? 7.209 7.862 -9.289 1.00 97.44 79 GLY A O 1
ATOM 611 N N . VAL A 1 80 ? 8.002 9.801 -8.436 1.00 97.94 80 VAL A N 1
ATOM 612 C CA . VAL A 1 80 ? 7.465 10.697 -9.466 1.00 97.94 80 VAL A CA 1
ATOM 613 C C . VAL A 1 80 ? 8.485 10.979 -10.567 1.00 97.94 80 VAL A C 1
ATOM 615 O O . VAL A 1 80 ? 8.103 11.539 -11.592 1.00 97.94 80 VAL A O 1
ATOM 618 N N . SER A 1 81 ? 9.758 10.616 -10.376 1.00 97.56 81 SER A N 1
ATOM 619 C CA . SER A 1 81 ? 10.786 10.721 -11.412 1.00 97.56 81 SER A CA 1
ATOM 620 C C . SER A 1 81 ? 10.928 9.436 -12.243 1.00 97.56 81 SER A C 1
ATOM 622 O O . SER A 1 81 ? 10.795 8.319 -11.726 1.00 97.56 81 SER A O 1
ATOM 624 N N . PRO A 1 82 ? 11.290 9.559 -13.534 1.00 96.44 82 PRO A N 1
ATOM 625 C CA . PRO A 1 82 ? 11.630 8.404 -14.360 1.00 96.44 82 PRO A CA 1
ATOM 626 C C . PRO A 1 82 ? 12.905 7.688 -13.891 1.00 96.44 82 PRO A C 1
ATOM 628 O O . PRO A 1 82 ? 13.039 6.494 -14.152 1.00 96.44 82 PRO A O 1
ATOM 631 N N . ALA A 1 83 ? 13.823 8.387 -13.209 1.00 95.88 83 ALA A N 1
ATOM 632 C CA . ALA A 1 83 ? 15.070 7.811 -12.705 1.00 95.88 83 ALA A CA 1
ATOM 633 C C . ALA A 1 83 ? 14.806 6.728 -11.653 1.00 95.88 83 ALA A C 1
ATOM 635 O O . ALA A 1 83 ? 15.353 5.629 -11.743 1.00 95.88 83 ALA A O 1
ATOM 636 N N . VAL A 1 84 ? 13.903 7.001 -10.706 1.00 95.94 84 VAL A N 1
ATOM 637 C CA . VAL A 1 84 ? 13.597 6.048 -9.631 1.00 95.94 84 VAL A CA 1
ATOM 638 C C . VAL A 1 84 ? 12.435 5.119 -9.975 1.00 95.94 84 VAL A C 1
ATOM 640 O O . VAL A 1 84 ? 12.414 3.985 -9.502 1.00 95.94 84 VAL A O 1
ATOM 643 N N . ASN A 1 85 ? 11.496 5.556 -10.828 1.00 97.00 85 ASN A N 1
ATOM 644 C CA . ASN A 1 85 ? 10.308 4.794 -11.227 1.00 97.00 85 ASN A CA 1
ATOM 645 C C . ASN A 1 85 ? 10.331 4.342 -12.706 1.00 97.00 85 ASN A C 1
ATOM 647 O O . ASN A 1 85 ? 9.322 4.338 -13.416 1.00 97.00 85 ASN A O 1
ATOM 651 N N . PHE A 1 86 ? 11.490 3.896 -13.188 1.00 94.25 86 PHE A N 1
ATOM 652 C CA . PHE A 1 86 ? 11.732 3.507 -14.588 1.00 94.25 86 PHE A CA 1
ATOM 653 C C . PHE A 1 86 ? 10.838 2.369 -15.127 1.00 94.25 86 PHE A C 1
ATOM 655 O O . PHE A 1 86 ? 10.810 2.103 -16.336 1.00 94.25 86 PHE A O 1
ATOM 662 N N . LYS A 1 87 ? 10.147 1.630 -14.252 1.00 93.31 87 LYS A N 1
ATOM 663 C CA . LYS A 1 87 ? 9.310 0.477 -14.622 1.00 93.31 87 LYS A CA 1
ATOM 664 C C . LYS A 1 87 ? 8.024 0.882 -15.340 1.00 93.31 87 LYS A C 1
ATOM 666 O O . LYS A 1 87 ? 7.635 0.198 -16.287 1.00 93.31 87 LYS A O 1
ATOM 671 N N . ASN A 1 88 ? 7.389 1.972 -14.914 1.00 96.81 88 ASN A N 1
ATOM 672 C CA . ASN A 1 88 ? 6.077 2.374 -15.419 1.00 96.81 88 ASN A CA 1
ATOM 673 C C . ASN A 1 88 ? 5.796 3.884 -15.369 1.00 96.81 88 ASN A C 1
ATOM 675 O O . ASN A 1 88 ? 4.670 4.265 -15.675 1.00 96.81 88 ASN A O 1
ATOM 679 N N . HIS A 1 89 ? 6.769 4.736 -15.008 1.00 97.75 89 HIS A N 1
ATOM 680 C CA . HIS A 1 89 ? 6.598 6.196 -14.904 1.00 97.75 89 HIS A CA 1
ATOM 681 C C . HIS A 1 89 ? 5.807 6.797 -16.074 1.00 97.75 89 HIS A C 1
ATOM 683 O O . HIS A 1 89 ? 4.780 7.441 -15.882 1.00 97.75 89 HIS A O 1
ATOM 689 N N . TRP A 1 90 ? 6.226 6.517 -17.309 1.00 97.88 90 TRP A N 1
ATOM 690 C CA . TRP A 1 90 ? 5.576 7.064 -18.504 1.00 97.88 90 TRP A CA 1
ATOM 691 C C . TRP A 1 90 ? 4.151 6.553 -18.724 1.00 97.88 90 TRP A C 1
ATOM 693 O O . TRP A 1 90 ? 3.354 7.206 -19.397 1.00 97.88 90 TRP A O 1
ATOM 703 N N . GLU A 1 91 ? 3.824 5.391 -18.171 1.00 98.19 91 GLU A N 1
ATOM 704 C CA . GLU A 1 91 ? 2.539 4.728 -18.322 1.00 98.19 91 GLU A CA 1
ATOM 705 C C . GLU A 1 91 ? 1.536 5.073 -17.216 1.00 98.19 91 GLU A C 1
ATOM 707 O O . GLU A 1 91 ? 0.331 4.989 -17.464 1.00 98.19 91 GLU A O 1
ATOM 712 N N . ILE A 1 92 ? 1.991 5.520 -16.037 1.00 98.56 92 ILE A N 1
ATOM 713 C CA . ILE A 1 92 ? 1.125 5.897 -14.906 1.00 98.56 92 ILE A CA 1
ATOM 714 C C . ILE A 1 92 ? -0.033 6.826 -15.318 1.00 98.56 92 ILE A C 1
ATOM 716 O O . ILE A 1 92 ? -1.171 6.507 -14.959 1.00 98.56 92 ILE A O 1
ATOM 720 N N . PRO A 1 93 ? 0.173 7.912 -16.098 1.00 98.38 93 PRO A N 1
ATOM 721 C CA . PRO A 1 93 ? -0.928 8.788 -16.506 1.00 98.38 93 PRO A CA 1
ATOM 722 C C . PRO A 1 93 ? -2.060 8.037 -17.224 1.00 98.38 93 PRO A C 1
ATOM 724 O O . PRO A 1 93 ? -3.238 8.250 -16.942 1.00 98.38 93 PRO A O 1
ATOM 727 N N . PHE A 1 94 ? -1.702 7.111 -18.116 1.00 98.50 94 PHE A N 1
ATOM 728 C CA . PHE A 1 94 ? -2.645 6.333 -18.921 1.00 98.50 94 PHE A CA 1
ATOM 729 C C . PHE A 1 94 ? -3.313 5.221 -18.111 1.00 98.50 94 PHE A C 1
ATOM 731 O O . PHE A 1 94 ? -4.504 4.967 -18.283 1.00 98.50 94 PHE A O 1
ATOM 738 N N . ILE A 1 95 ? -2.569 4.590 -17.197 1.00 98.56 95 ILE A N 1
ATOM 739 C CA . ILE A 1 95 ? -3.106 3.597 -16.257 1.00 98.56 95 ILE A CA 1
ATOM 740 C C . ILE A 1 95 ? -4.206 4.237 -15.408 1.00 98.56 95 ILE A C 1
ATOM 742 O O . ILE A 1 95 ? -5.315 3.710 -15.345 1.00 98.56 95 ILE A O 1
ATOM 746 N N . LEU A 1 96 ? -3.925 5.395 -14.799 1.00 98.50 96 LEU A N 1
ATOM 747 C CA . LEU A 1 96 ? -4.895 6.100 -13.962 1.00 98.50 96 LEU A CA 1
ATOM 748 C C . LEU A 1 96 ? -6.113 6.558 -14.770 1.00 98.50 96 LEU A C 1
ATOM 750 O O . LEU A 1 96 ? -7.237 6.404 -14.307 1.00 98.50 96 LEU A O 1
ATOM 754 N N . GLU A 1 97 ? -5.916 7.060 -15.989 1.00 98.25 97 GLU A N 1
ATOM 755 C CA . GLU A 1 97 ? -7.020 7.449 -16.873 1.00 98.25 97 GLU A CA 1
ATOM 756 C C . GLU A 1 97 ? -7.917 6.258 -17.257 1.00 98.25 97 GLU A C 1
ATOM 758 O O . GLU A 1 97 ? -9.144 6.354 -17.208 1.00 98.25 97 GLU A O 1
ATOM 763 N N . ASN A 1 98 ? -7.335 5.098 -17.565 1.00 98.50 98 ASN A N 1
ATOM 764 C CA . ASN A 1 98 ? -8.115 3.891 -17.839 1.00 98.50 98 ASN A CA 1
ATOM 765 C C . ASN A 1 98 ? -8.816 3.359 -16.581 1.00 98.50 98 ASN A C 1
ATOM 767 O O . ASN A 1 98 ? -9.943 2.870 -16.664 1.00 98.50 98 ASN A O 1
ATOM 771 N N . PHE A 1 99 ? -8.205 3.505 -15.404 1.00 98.44 99 PHE A N 1
ATOM 772 C CA . PHE A 1 99 ? -8.848 3.183 -14.131 1.00 98.44 99 PHE A CA 1
ATOM 773 C C . PHE A 1 99 ? -10.042 4.097 -13.838 1.00 98.44 99 PHE A C 1
ATOM 775 O O . PHE A 1 99 ? -11.090 3.581 -13.445 1.00 98.44 99 PHE A O 1
ATOM 782 N N . ARG A 1 100 ? -9.942 5.406 -14.122 1.00 97.56 100 ARG A N 1
ATOM 783 C CA . ARG A 1 100 ? -11.076 6.349 -14.050 1.00 97.56 100 ARG A CA 1
ATOM 784 C C . ARG A 1 100 ? -12.237 5.882 -14.919 1.00 97.56 100 ARG A C 1
ATOM 786 O O . ARG A 1 100 ? -13.354 5.739 -14.428 1.00 97.56 100 ARG A O 1
ATOM 793 N N . ARG A 1 101 ? -11.964 5.564 -16.189 1.00 97.94 101 ARG A N 1
ATOM 794 C CA . ARG A 1 101 ? -12.975 5.086 -17.155 1.00 97.94 101 ARG A CA 1
ATOM 795 C C . ARG A 1 101 ? -13.627 3.771 -16.733 1.00 97.94 101 ARG A C 1
ATOM 797 O O . ARG A 1 101 ? -14.824 3.593 -16.922 1.00 97.94 101 ARG A O 1
ATOM 804 N N . ALA A 1 102 ? -12.858 2.876 -16.118 1.00 97.69 102 ALA A N 1
ATOM 805 C CA . ALA A 1 102 ? -13.342 1.602 -15.590 1.00 97.69 102 ALA A CA 1
ATOM 806 C C . ALA A 1 102 ? -14.077 1.723 -14.235 1.00 97.69 102 ALA A C 1
ATOM 808 O O . ALA A 1 102 ? -14.556 0.721 -13.685 1.00 97.69 102 ALA A O 1
ATOM 809 N N . GLY A 1 103 ? -14.125 2.924 -13.646 1.00 95.69 103 GLY A N 1
ATOM 810 C CA . GLY A 1 103 ? -14.643 3.164 -12.299 1.00 95.69 103 GLY A CA 1
ATOM 811 C C . GLY A 1 103 ? -13.827 2.480 -11.197 1.00 95.69 103 GLY A C 1
ATOM 812 O O . GLY A 1 103 ? -14.367 2.190 -10.130 1.00 95.69 103 GLY A O 1
ATOM 813 N N . MET A 1 104 ? -12.555 2.154 -11.447 1.00 95.69 104 MET A N 1
ATOM 814 C CA . MET A 1 104 ? -11.655 1.636 -10.419 1.00 95.69 104 MET A CA 1
ATOM 815 C C . MET A 1 104 ? -11.264 2.774 -9.480 1.00 95.69 104 MET A C 1
ATOM 817 O O . MET A 1 104 ? -10.480 3.643 -9.839 1.00 95.69 104 MET A O 1
ATOM 821 N N . THR A 1 105 ? -11.809 2.749 -8.268 1.00 91.12 105 THR A N 1
ATOM 822 C CA . THR A 1 105 ? -11.618 3.801 -7.263 1.00 91.12 105 THR A CA 1
ATOM 823 C C . THR A 1 105 ? -10.775 3.353 -6.075 1.00 91.12 105 THR A C 1
ATOM 825 O O . THR A 1 105 ? -10.696 4.084 -5.094 1.00 91.12 105 THR A O 1
ATOM 828 N N . SER A 1 106 ? -10.190 2.152 -6.112 1.00 94.50 106 SER A N 1
ATOM 829 C CA . SER A 1 106 ? -9.382 1.594 -5.024 1.00 94.50 106 SER A CA 1
ATOM 830 C C . SER A 1 106 ? -8.010 1.177 -5.544 1.00 94.50 106 SER A C 1
ATOM 832 O O . SER A 1 106 ? -7.757 0.014 -5.855 1.00 94.50 106 SER A O 1
ATOM 834 N N . VAL A 1 107 ? -7.117 2.156 -5.655 1.00 98.12 107 VAL A N 1
ATOM 835 C CA . VAL A 1 107 ? -5.701 1.932 -5.957 1.00 98.12 107 VAL A CA 1
ATOM 836 C C . VAL A 1 107 ? -4.857 2.295 -4.743 1.00 98.12 107 VAL A C 1
ATOM 838 O O . VAL A 1 107 ? -5.063 3.341 -4.129 1.00 98.12 107 VAL A O 1
ATOM 841 N N . VAL A 1 108 ? -3.903 1.435 -4.404 1.00 98.50 108 VAL A N 1
ATOM 842 C CA . VAL A 1 108 ? -2.871 1.703 -3.401 1.00 98.50 108 VAL A CA 1
ATOM 843 C C . VAL A 1 108 ? -1.536 1.787 -4.124 1.00 98.50 108 VAL A C 1
ATOM 845 O O . VAL A 1 108 ? -1.150 0.836 -4.805 1.00 98.50 108 VAL A O 1
ATOM 848 N N . LEU A 1 109 ? -0.843 2.918 -4.001 1.00 98.75 109 LEU A N 1
ATOM 849 C CA . LEU A 1 109 ? 0.515 3.055 -4.523 1.00 98.75 109 LEU A CA 1
ATOM 850 C C . LEU A 1 109 ? 1.485 2.294 -3.623 1.00 98.75 109 LEU A C 1
ATOM 852 O O . LEU A 1 109 ? 1.438 2.429 -2.401 1.00 98.75 109 LEU A O 1
ATOM 856 N N . VAL A 1 110 ? 2.369 1.508 -4.225 1.00 98.44 110 VAL A N 1
ATOM 857 C CA . VAL A 1 110 ? 3.342 0.683 -3.505 1.00 98.44 110 VAL A CA 1
ATOM 858 C C . VAL A 1 110 ? 4.754 1.075 -3.946 1.00 98.44 110 VAL A C 1
ATOM 860 O O . VAL A 1 110 ? 5.254 0.514 -4.927 1.00 98.44 110 VAL A O 1
ATOM 863 N N . PRO A 1 111 ? 5.384 2.047 -3.259 1.00 98.06 111 PRO A N 1
ATOM 864 C CA . PRO A 1 111 ? 6.799 2.338 -3.431 1.00 98.06 111 PRO A CA 1
ATOM 865 C C . PRO A 1 111 ? 7.646 1.356 -2.628 1.00 98.06 111 PRO A C 1
ATOM 867 O O . PRO A 1 111 ? 7.448 1.195 -1.418 1.00 98.06 111 PRO A O 1
ATOM 870 N N . THR A 1 112 ? 8.635 0.742 -3.275 1.00 96.75 112 THR A N 1
ATOM 871 C CA . THR A 1 112 ? 9.758 0.145 -2.546 1.00 96.75 112 THR A CA 1
ATOM 872 C C . THR A 1 112 ? 10.723 1.262 -2.176 1.00 96.75 112 THR A C 1
ATOM 874 O O . THR A 1 112 ? 11.295 1.899 -3.056 1.00 96.75 112 THR A O 1
ATOM 877 N N . VAL A 1 113 ? 10.882 1.533 -0.883 1.00 97.81 113 VAL A N 1
ATOM 878 C CA . VAL A 1 113 ? 11.730 2.627 -0.402 1.00 97.81 113 VAL A CA 1
ATOM 879 C C . VAL A 1 113 ? 13.132 2.098 -0.148 1.00 97.81 113 VAL A C 1
ATOM 881 O O . VAL A 1 113 ? 13.320 1.168 0.640 1.00 97.81 113 VAL A O 1
ATOM 884 N N . ILE A 1 114 ? 14.108 2.695 -0.826 1.00 96.31 114 ILE A N 1
ATOM 885 C CA . ILE A 1 114 ? 15.518 2.316 -0.769 1.00 96.31 114 ILE A CA 1
ATOM 886 C C . ILE A 1 114 ? 16.315 3.573 -0.431 1.00 96.31 114 ILE A C 1
ATOM 888 O O . ILE A 1 114 ? 16.166 4.605 -1.094 1.00 96.31 114 ILE A O 1
ATOM 892 N N . ASN A 1 115 ? 17.167 3.492 0.593 1.00 96.31 115 ASN A N 1
ATOM 893 C CA . ASN A 1 115 ? 18.013 4.620 0.962 1.00 96.31 115 ASN A CA 1
ATOM 894 C C . ASN A 1 115 ? 18.935 5.008 -0.202 1.00 96.31 115 ASN A C 1
ATOM 896 O O . ASN A 1 115 ? 19.429 4.137 -0.918 1.00 96.31 115 ASN A O 1
ATOM 900 N N . ASN A 1 116 ? 19.173 6.307 -0.386 1.00 92.69 116 ASN A N 1
ATOM 901 C CA . ASN A 1 116 ? 19.972 6.857 -1.488 1.00 92.69 116 ASN A CA 1
ATOM 902 C C . ASN A 1 116 ? 19.443 6.537 -2.904 1.00 92.69 116 ASN A C 1
ATOM 904 O O . ASN A 1 116 ? 20.211 6.590 -3.865 1.00 92.69 116 ASN A O 1
ATOM 908 N N . TRP A 1 117 ? 18.159 6.190 -3.046 1.00 94.44 117 TRP A N 1
ATOM 909 C CA . TRP A 1 117 ? 17.517 5.956 -4.345 1.00 94.44 117 TRP A CA 1
ATOM 910 C C . TRP A 1 117 ? 16.309 6.872 -4.548 1.00 94.44 117 TRP A C 1
ATOM 912 O O . TRP A 1 117 ? 16.340 7.751 -5.403 1.00 94.44 117 TRP A O 1
ATOM 922 N N . ASN A 1 118 ? 15.258 6.691 -3.742 1.00 96.88 118 ASN A N 1
ATOM 923 C CA . ASN A 1 118 ? 13.991 7.428 -3.848 1.00 96.88 118 ASN A CA 1
ATOM 924 C C . ASN A 1 118 ? 13.556 8.104 -2.543 1.00 96.88 118 ASN A C 1
ATOM 926 O O . ASN A 1 118 ? 12.414 8.549 -2.420 1.00 96.88 118 ASN A O 1
ATOM 930 N N . THR A 1 119 ? 14.446 8.173 -1.556 1.00 97.50 119 THR A N 1
ATOM 931 C CA . THR A 1 119 ? 14.149 8.753 -0.243 1.00 97.50 119 THR A CA 1
ATOM 932 C C . THR A 1 119 ? 13.847 10.240 -0.283 1.00 97.50 119 THR A C 1
ATOM 934 O O . THR A 1 119 ? 13.164 10.720 0.608 1.00 97.50 119 THR A O 1
ATOM 937 N N . ASP A 1 120 ? 14.292 10.958 -1.308 1.00 96.88 120 ASP A N 1
ATOM 938 C CA . ASP A 1 120 ? 14.041 12.382 -1.553 1.00 96.88 120 ASP A CA 1
ATOM 939 C C . ASP A 1 120 ? 12.727 12.661 -2.316 1.00 96.88 120 ASP A C 1
ATOM 941 O O . ASP A 1 120 ? 12.399 13.814 -2.588 1.00 96.88 120 ASP A O 1
ATOM 945 N N . GLU A 1 121 ? 11.958 11.619 -2.660 1.00 98.00 121 GLU A N 1
ATOM 946 C CA . GLU A 1 121 ? 10.672 11.735 -3.368 1.00 98.00 121 GLU A CA 1
ATOM 947 C C . GLU A 1 121 ? 9.462 11.310 -2.520 1.00 98.00 121 GLU A C 1
ATOM 949 O O . GLU A 1 121 ? 8.335 11.285 -3.017 1.00 98.00 121 GLU A O 1
ATOM 954 N N . LEU A 1 122 ? 9.644 10.990 -1.236 1.00 98.50 122 LEU A N 1
ATOM 955 C CA . LEU A 1 122 ? 8.576 10.475 -0.370 1.00 98.50 122 LEU A CA 1
ATOM 956 C C . LEU A 1 122 ? 7.411 11.464 -0.221 1.00 98.50 122 LEU A C 1
ATOM 958 O O . LEU A 1 122 ? 6.253 11.083 -0.407 1.00 98.50 122 LEU A O 1
ATOM 962 N N . GLY A 1 123 ? 7.699 12.744 0.026 1.00 98.19 123 GLY A N 1
ATOM 963 C CA . GLY A 1 123 ? 6.682 13.798 0.058 1.00 98.19 123 GLY A CA 1
ATOM 964 C C . GLY A 1 123 ? 6.019 14.011 -1.307 1.00 98.19 123 GLY A C 1
ATOM 965 O O . GLY A 1 123 ? 4.809 14.233 -1.384 1.00 98.19 123 GLY A O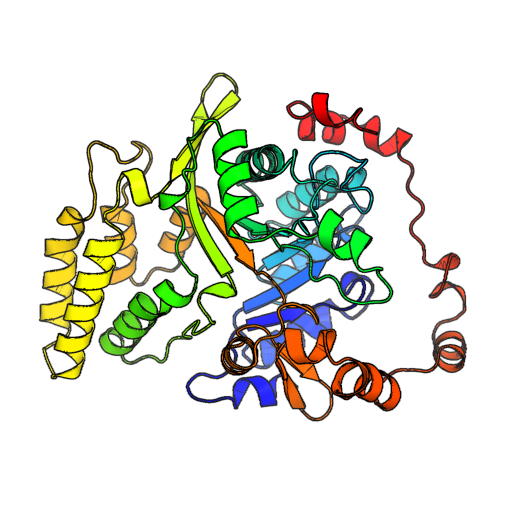 1
ATOM 966 N N . ALA A 1 124 ? 6.772 13.866 -2.403 1.00 98.31 124 ALA A N 1
ATOM 967 C CA . ALA A 1 124 ? 6.232 13.965 -3.758 1.00 98.31 124 ALA A CA 1
ATOM 968 C C . ALA A 1 124 ? 5.278 12.805 -4.092 1.00 98.31 124 ALA A C 1
ATOM 970 O O . ALA A 1 124 ? 4.235 13.037 -4.701 1.00 98.31 124 ALA A O 1
ATOM 971 N N . ILE A 1 125 ? 5.563 11.583 -3.628 1.00 98.69 125 ILE A N 1
ATOM 972 C CA . ILE A 1 125 ? 4.648 10.434 -3.732 1.00 98.69 125 ILE A CA 1
ATOM 973 C C . ILE A 1 125 ? 3.341 10.721 -2.976 1.00 98.69 125 ILE A C 1
ATOM 975 O O . ILE A 1 125 ? 2.257 10.478 -3.515 1.00 98.69 125 ILE A O 1
ATOM 979 N N . VAL A 1 126 ? 3.422 11.284 -1.762 1.00 98.62 126 VAL A N 1
ATOM 980 C CA . VAL A 1 126 ? 2.239 11.690 -0.977 1.00 98.62 126 VAL A CA 1
ATOM 981 C C . VAL A 1 126 ? 1.414 12.739 -1.726 1.00 98.62 126 VAL A C 1
ATOM 983 O O . VAL A 1 126 ? 0.207 12.557 -1.912 1.00 98.62 126 VAL A O 1
ATOM 986 N N . LYS A 1 127 ? 2.059 13.788 -2.250 1.00 98.25 127 LYS A N 1
ATOM 987 C CA . LYS A 1 127 ? 1.412 14.824 -3.074 1.00 98.25 127 LYS A CA 1
ATOM 988 C C . LYS A 1 127 ? 0.800 14.242 -4.355 1.00 98.25 127 LYS A C 1
ATOM 990 O O . LYS A 1 127 ? -0.309 14.621 -4.732 1.00 98.25 127 LYS A O 1
ATOM 995 N N . PHE A 1 128 ? 1.466 13.289 -5.010 1.00 98.56 128 PHE A N 1
ATOM 996 C CA . PHE A 1 128 ? 0.953 12.626 -6.210 1.00 98.56 128 PHE A CA 1
ATOM 997 C C . PHE A 1 128 ? -0.327 11.836 -5.916 1.00 98.56 128 PHE A C 1
ATOM 999 O O . PHE A 1 128 ? -1.310 11.961 -6.652 1.00 98.56 128 PHE A O 1
ATOM 1006 N N . ALA A 1 129 ? -0.349 11.066 -4.824 1.00 98.19 129 ALA A N 1
ATOM 1007 C CA . ALA A 1 129 ? -1.541 10.343 -4.390 1.00 98.19 129 ALA A CA 1
ATOM 1008 C C . ALA A 1 129 ? -2.690 11.299 -4.039 1.00 98.19 129 ALA A C 1
ATOM 1010 O O . ALA A 1 129 ? -3.811 11.100 -4.507 1.00 98.19 129 ALA A O 1
ATOM 1011 N N . ALA A 1 130 ? -2.395 12.371 -3.296 1.00 97.06 130 ALA A N 1
ATOM 1012 C CA . ALA A 1 130 ? -3.351 13.408 -2.911 1.00 97.06 130 ALA A CA 1
ATOM 1013 C C . ALA A 1 130 ? -4.039 14.069 -4.120 1.00 97.06 130 ALA A C 1
ATOM 1015 O O . ALA A 1 130 ? -5.255 14.259 -4.124 1.00 97.06 130 ALA A O 1
ATOM 1016 N N . ARG A 1 131 ? -3.290 14.348 -5.197 1.00 96.25 131 ARG A N 1
ATOM 1017 C CA . ARG A 1 131 ? -3.842 14.903 -6.450 1.00 96.25 131 ARG A CA 1
ATOM 1018 C C . ARG A 1 131 ? -4.711 13.918 -7.244 1.00 96.25 131 ARG A C 1
ATOM 1020 O O . ARG A 1 131 ? -5.435 14.348 -8.136 1.00 96.25 131 ARG A O 1
ATOM 1027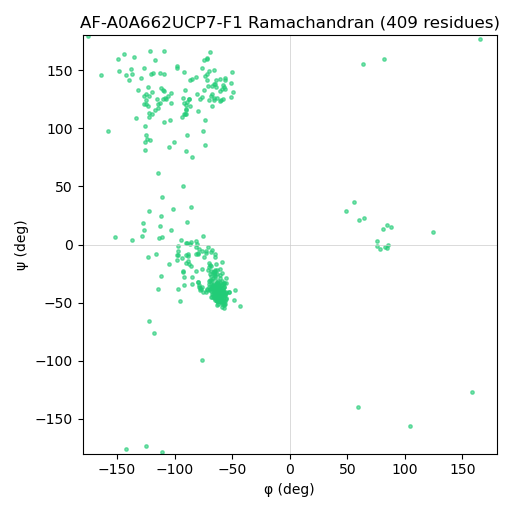 N N . ASN A 1 132 ? -4.645 12.620 -6.946 1.00 96.69 132 ASN A N 1
ATOM 1028 C CA . ASN A 1 132 ? -5.330 11.555 -7.687 1.00 96.69 132 ASN A CA 1
ATOM 1029 C C . ASN A 1 132 ? -6.271 10.731 -6.784 1.00 96.69 132 ASN A C 1
ATOM 1031 O O . ASN A 1 132 ? -6.505 9.548 -7.041 1.00 96.69 132 ASN A O 1
ATOM 1035 N N . MET A 1 133 ? -6.823 11.341 -5.726 1.00 94.31 133 MET A N 1
ATOM 1036 C CA . MET A 1 133 ? -7.709 10.673 -4.755 1.00 94.31 133 MET A CA 1
ATOM 1037 C C . MET A 1 133 ? -9.072 10.233 -5.314 1.00 94.31 133 MET A C 1
ATOM 1039 O O . MET A 1 133 ? -9.862 9.571 -4.633 1.00 94.31 133 MET A O 1
ATOM 1043 N N . ASP A 1 134 ? -9.365 10.567 -6.567 1.00 93.06 134 ASP A N 1
ATOM 1044 C CA . ASP A 1 134 ? -10.502 10.015 -7.291 1.00 93.06 134 ASP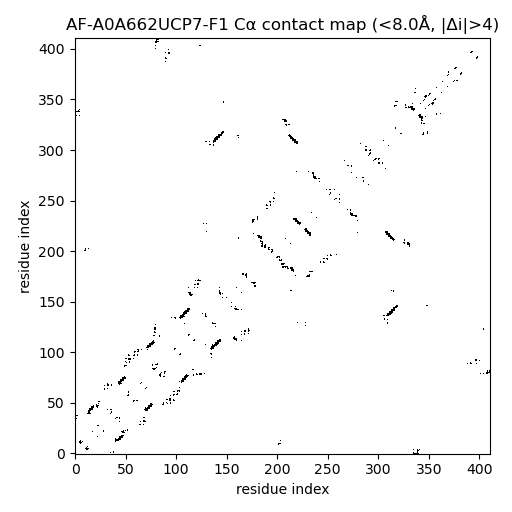 A CA 1
ATOM 1045 C C . ASP A 1 134 ? -10.310 8.512 -7.595 1.00 93.06 134 ASP A C 1
ATOM 1047 O O . ASP A 1 134 ? -11.272 7.743 -7.545 1.00 93.06 134 ASP A O 1
ATOM 1051 N N . VAL A 1 135 ? -9.058 8.073 -7.779 1.00 95.81 135 VAL A N 1
ATOM 1052 C CA . VAL A 1 135 ? -8.672 6.671 -8.036 1.00 95.81 135 VAL A CA 1
ATOM 1053 C C . VAL A 1 135 ? -7.845 6.067 -6.894 1.00 95.81 135 VAL A C 1
ATOM 1055 O O . VAL A 1 135 ? -8.004 4.890 -6.558 1.00 95.81 135 VAL A O 1
ATOM 1058 N N . ILE A 1 136 ? -6.954 6.856 -6.292 1.00 97.31 136 ILE A N 1
ATOM 1059 C CA . ILE A 1 136 ? -5.967 6.410 -5.304 1.00 97.31 136 ILE A CA 1
ATOM 1060 C C . ILE A 1 136 ? -6.528 6.580 -3.890 1.00 97.31 136 ILE A C 1
ATOM 1062 O O . ILE A 1 136 ? -6.956 7.660 -3.500 1.00 97.31 136 ILE A O 1
ATOM 1066 N N . ARG A 1 137 ? -6.518 5.502 -3.102 1.00 95.06 137 ARG A N 1
ATOM 1067 C CA . ARG A 1 137 ? -7.025 5.478 -1.716 1.00 95.06 137 ARG A CA 1
ATOM 1068 C C . ARG A 1 137 ? -5.931 5.459 -0.671 1.00 95.06 137 ARG A C 1
ATOM 1070 O O . ARG A 1 137 ? -6.196 5.741 0.496 1.00 95.06 137 ARG A O 1
ATOM 1077 N N . GLY A 1 138 ? -4.712 5.129 -1.073 1.00 97.19 138 GLY A N 1
ATOM 1078 C CA . GLY A 1 138 ? -3.603 5.154 -0.151 1.00 97.19 138 GLY A CA 1
ATOM 1079 C C . GLY A 1 138 ? -2.261 4.864 -0.778 1.00 97.19 138 GLY A C 1
ATOM 1080 O O . GLY A 1 138 ? -2.133 4.586 -1.971 1.00 97.19 138 GLY A O 1
ATOM 1081 N N . ILE A 1 139 ? -1.265 4.913 0.087 1.00 98.62 139 ILE A N 1
ATOM 1082 C CA . ILE A 1 139 ? 0.114 4.551 -0.180 1.00 98.62 139 ILE A CA 1
ATOM 1083 C C . ILE A 1 139 ? 0.479 3.480 0.839 1.00 98.62 139 ILE A C 1
ATOM 1085 O O . ILE A 1 139 ? 0.158 3.612 2.017 1.00 98.62 139 ILE A O 1
ATOM 1089 N N . ASN A 1 140 ? 1.138 2.418 0.397 1.00 98.06 140 ASN A N 1
ATOM 1090 C CA . ASN A 1 140 ? 1.716 1.417 1.278 1.00 98.06 140 ASN A CA 1
ATOM 1091 C C . ASN A 1 140 ? 3.205 1.285 0.964 1.00 98.06 140 ASN A C 1
ATOM 1093 O O . ASN A 1 140 ? 3.592 0.518 0.082 1.00 98.06 140 ASN A O 1
ATOM 1097 N N . MET A 1 141 ? 4.021 2.069 1.664 1.00 98.19 141 MET A N 1
ATOM 1098 C CA . MET A 1 141 ? 5.464 2.104 1.463 1.00 98.19 141 MET A CA 1
ATOM 1099 C C . MET A 1 141 ? 6.121 0.833 1.995 1.00 98.19 141 MET A C 1
ATOM 1101 O O . MET A 1 141 ? 5.748 0.297 3.039 1.00 98.19 141 MET A O 1
ATOM 1105 N N . GLN A 1 142 ? 7.117 0.336 1.279 1.00 95.88 142 GLN A N 1
ATOM 1106 C CA . GLN A 1 142 ? 7.806 -0.894 1.640 1.00 95.88 142 GLN A CA 1
ATOM 1107 C C . GLN A 1 142 ? 9.299 -0.608 1.753 1.00 95.88 142 GLN A C 1
ATOM 1109 O O . GLN A 1 142 ? 9.986 -0.635 0.731 1.00 95.88 142 GLN A O 1
ATOM 1114 N N . PRO A 1 143 ? 9.810 -0.313 2.966 1.00 95.62 143 PRO A N 1
ATOM 1115 C CA . PRO A 1 143 ? 11.245 -0.313 3.211 1.00 95.62 143 PRO A CA 1
ATOM 1116 C C . PRO A 1 143 ? 11.868 -1.604 2.675 1.00 95.62 143 PRO A C 1
ATOM 1118 O O . PRO A 1 143 ? 11.330 -2.697 2.889 1.00 95.62 143 PRO A O 1
ATOM 1121 N N . VAL A 1 144 ? 12.956 -1.459 1.923 1.00 92.62 144 VAL A N 1
ATOM 1122 C CA . VAL A 1 144 ? 13.567 -2.557 1.174 1.00 92.62 144 VAL A CA 1
ATOM 1123 C C . VAL A 1 144 ? 13.998 -3.712 2.078 1.00 92.62 144 VAL A C 1
ATOM 1125 O O . VAL A 1 144 ? 14.649 -3.526 3.101 1.00 92.62 144 VAL A O 1
ATOM 1128 N N . SER A 1 145 ? 13.665 -4.930 1.652 1.00 90.31 145 SER A N 1
ATOM 1129 C CA . SER A 1 145 ? 14.243 -6.160 2.192 1.00 90.31 145 SER A CA 1
ATOM 1130 C C . SER A 1 145 ? 15.465 -6.528 1.351 1.00 90.31 145 SER A C 1
ATOM 1132 O O . SER A 1 145 ? 15.350 -6.846 0.164 1.00 90.31 145 SER A O 1
ATOM 1134 N N . LEU A 1 146 ? 16.652 -6.443 1.951 1.00 87.62 146 LEU A N 1
ATOM 1135 C CA . LEU A 1 146 ? 17.927 -6.636 1.262 1.00 87.62 146 LEU A CA 1
ATOM 1136 C C . LEU A 1 146 ? 18.277 -8.128 1.200 1.00 87.62 146 LEU A C 1
ATOM 1138 O O . LEU A 1 146 ? 19.115 -8.631 1.947 1.00 87.62 146 LEU A O 1
ATOM 1142 N N . THR A 1 147 ? 17.597 -8.846 0.308 1.00 78.62 147 THR A N 1
ATOM 1143 C CA . THR A 1 147 ? 17.871 -10.263 0.010 1.00 78.62 147 THR A CA 1
ATOM 1144 C C . THR A 1 147 ? 18.739 -10.422 -1.240 1.00 78.62 147 THR A C 1
ATOM 1146 O O . THR A 1 147 ? 18.697 -9.585 -2.138 1.00 78.62 147 THR A O 1
ATOM 1149 N N . GLY A 1 148 ? 19.497 -11.519 -1.329 1.00 75.06 148 GLY A N 1
ATOM 1150 C CA . GLY A 1 148 ? 20.343 -11.834 -2.485 1.00 75.06 148 GLY A CA 1
ATOM 1151 C C . GLY A 1 148 ? 21.834 -11.596 -2.235 1.00 75.06 148 GLY A C 1
ATOM 1152 O O . GLY A 1 148 ? 22.298 -11.639 -1.099 1.00 75.06 148 GLY A O 1
ATOM 1153 N N . GLN A 1 149 ? 22.593 -11.382 -3.311 1.00 73.12 149 GLN A N 1
ATOM 1154 C CA . GLN A 1 149 ? 24.062 -11.312 -3.300 1.00 73.12 149 GLN A CA 1
ATOM 1155 C C . GLN A 1 149 ? 24.586 -9.873 -3.141 1.00 73.12 149 GLN A C 1
ATOM 1157 O O . GLN A 1 149 ? 25.408 -9.420 -3.928 1.00 73.12 149 GLN A O 1
ATOM 1162 N N . LEU A 1 150 ? 24.083 -9.140 -2.145 1.00 82.62 150 LEU A N 1
ATOM 1163 C CA . LEU A 1 150 ? 24.597 -7.809 -1.797 1.00 82.62 150 LEU A CA 1
ATOM 1164 C C . LEU A 1 150 ? 25.769 -7.937 -0.819 1.00 82.62 150 LEU A C 1
ATOM 1166 O O . LEU A 1 150 ? 25.723 -8.763 0.096 1.00 82.62 150 LEU A O 1
ATOM 1170 N N . THR A 1 151 ? 26.790 -7.100 -0.970 1.00 86.50 151 THR A N 1
ATOM 1171 C CA . THR A 1 151 ? 27.872 -6.943 0.014 1.00 86.50 151 THR A CA 1
ATOM 1172 C C . THR A 1 151 ? 27.367 -6.264 1.290 1.00 86.50 151 THR A C 1
ATOM 1174 O O . THR A 1 151 ? 26.271 -5.707 1.335 1.00 86.50 151 THR A O 1
ATOM 1177 N N . GLU A 1 152 ? 28.150 -6.322 2.367 1.00 85.69 152 GLU A N 1
ATOM 1178 C CA . GLU A 1 152 ? 27.796 -5.658 3.627 1.00 85.69 152 GLU A CA 1
ATOM 1179 C C . GLU A 1 152 ? 27.679 -4.138 3.479 1.00 85.69 152 GLU A C 1
ATOM 1181 O O . GLU A 1 152 ? 26.671 -3.568 3.888 1.00 85.69 152 GLU A O 1
ATOM 1186 N N . SER A 1 153 ? 28.631 -3.509 2.788 1.00 88.50 153 SER A N 1
ATOM 1187 C CA . SER A 1 153 ? 28.614 -2.068 2.523 1.00 88.50 153 SER A CA 1
ATOM 1188 C C . SER A 1 153 ? 27.419 -1.638 1.667 1.00 88.50 153 SER A C 1
ATOM 1190 O O . SER A 1 153 ? 26.814 -0.598 1.923 1.00 88.50 153 SER A O 1
ATOM 1192 N N . GLU A 1 154 ? 27.019 -2.444 0.678 1.00 88.69 154 GLU A N 1
ATOM 1193 C CA . GLU A 1 154 ? 25.790 -2.195 -0.082 1.00 88.69 154 GLU A CA 1
ATOM 1194 C C . GLU A 1 154 ? 24.549 -2.304 0.803 1.00 88.69 154 GLU A C 1
ATOM 1196 O O . GLU A 1 154 ? 23.642 -1.477 0.694 1.00 88.69 154 GLU A O 1
ATOM 1201 N N . ARG A 1 155 ? 24.503 -3.293 1.705 1.00 88.75 155 ARG A N 1
ATOM 1202 C CA . ARG A 1 155 ? 23.376 -3.427 2.630 1.00 88.75 155 ARG A CA 1
ATOM 1203 C C . ARG A 1 155 ? 23.256 -2.211 3.539 1.00 88.75 155 ARG A C 1
ATOM 1205 O O . ARG A 1 155 ? 22.154 -1.700 3.692 1.00 88.75 155 ARG A O 1
ATOM 1212 N N . GLU A 1 156 ? 24.354 -1.729 4.110 1.00 88.06 156 GLU A N 1
ATOM 1213 C CA . GLU A 1 156 ? 24.347 -0.519 4.942 1.00 88.06 156 GLU A CA 1
ATOM 1214 C C . GLU A 1 156 ? 23.919 0.720 4.148 1.00 88.06 156 GLU A C 1
ATOM 1216 O O . GLU A 1 156 ? 23.074 1.487 4.606 1.00 88.06 156 GLU A O 1
ATOM 1221 N N . LYS A 1 157 ? 24.430 0.874 2.922 1.00 92.44 157 LYS A N 1
ATOM 1222 C CA . LYS A 1 157 ? 24.116 2.009 2.046 1.00 92.44 157 LYS A CA 1
ATOM 1223 C C . LYS A 1 157 ? 22.631 2.102 1.682 1.00 92.44 157 LYS A C 1
ATOM 1225 O O . LYS A 1 157 ? 22.105 3.211 1.587 1.00 92.44 157 LYS A O 1
ATOM 1230 N N . TYR A 1 158 ? 21.977 0.972 1.420 1.00 94.31 158 TYR A N 1
ATOM 1231 C CA . TYR A 1 158 ? 20.605 0.938 0.893 1.00 94.31 158 TYR A CA 1
ATOM 1232 C C . TYR A 1 158 ? 19.530 0.723 1.961 1.00 94.31 158 TYR A C 1
ATOM 1234 O O . TYR A 1 158 ? 18.343 0.924 1.687 1.00 94.31 158 TYR A O 1
ATOM 1242 N N . ARG A 1 159 ? 19.921 0.320 3.174 1.00 94.69 159 ARG A N 1
ATOM 1243 C CA . ARG A 1 159 ? 18.989 0.048 4.269 1.00 94.69 159 ARG A CA 1
ATOM 1244 C C . ARG A 1 159 ? 18.266 1.315 4.701 1.00 94.69 159 ARG A C 1
ATOM 1246 O O . ARG A 1 159 ? 18.864 2.373 4.866 1.00 94.69 159 ARG A O 1
ATOM 1253 N N . ILE A 1 160 ? 16.971 1.156 4.941 1.00 96.31 160 ILE A N 1
ATOM 1254 C CA . ILE A 1 160 ? 16.111 2.175 5.526 1.00 96.31 160 ILE A CA 1
ATOM 1255 C C . ILE A 1 160 ? 15.117 1.519 6.481 1.00 96.31 160 ILE A C 1
ATOM 1257 O O . ILE A 1 160 ? 14.692 0.383 6.263 1.00 96.31 160 ILE A O 1
ATOM 1261 N N . THR A 1 161 ? 14.763 2.212 7.559 1.00 95.81 161 THR A N 1
ATOM 1262 C CA . THR A 1 161 ? 13.798 1.730 8.552 1.00 95.81 161 THR A CA 1
ATOM 1263 C C . THR A 1 161 ? 12.486 2.510 8.493 1.00 95.81 161 THR A C 1
ATOM 1265 O O . THR A 1 161 ? 12.403 3.573 7.886 1.00 95.81 161 THR A O 1
ATOM 1268 N N . ILE A 1 162 ? 11.437 1.992 9.142 1.00 97.12 162 ILE A N 1
ATOM 1269 C CA . ILE A 1 162 ? 10.153 2.703 9.252 1.00 97.12 162 ILE A CA 1
ATOM 1270 C C . ILE A 1 162 ? 10.341 4.103 9.881 1.00 97.12 162 ILE A C 1
ATOM 1272 O O . ILE A 1 162 ? 9.870 5.065 9.279 1.00 97.12 162 ILE A O 1
ATOM 1276 N N . PRO A 1 163 ? 11.057 4.269 11.017 1.00 97.25 163 PRO A N 1
ATOM 1277 C CA . PRO A 1 163 ? 11.338 5.596 11.567 1.00 97.25 163 PRO A CA 1
ATOM 1278 C C . PRO A 1 163 ? 12.060 6.548 10.607 1.00 97.25 163 PRO A C 1
ATOM 1280 O O . PRO A 1 163 ? 11.758 7.738 10.615 1.00 97.25 163 PRO A O 1
ATOM 1283 N N . ASP A 1 164 ? 12.985 6.053 9.780 1.00 97.69 164 ASP A N 1
ATOM 1284 C CA . ASP A 1 164 ? 13.685 6.894 8.798 1.00 97.69 164 ASP A CA 1
ATOM 1285 C C . ASP A 1 164 ? 12.713 7.417 7.736 1.00 97.69 164 ASP A C 1
ATOM 1287 O O . ASP A 1 164 ? 12.698 8.610 7.444 1.00 97.69 164 ASP A O 1
ATOM 1291 N N . VAL A 1 165 ? 11.843 6.545 7.211 1.00 98.38 165 VAL A N 1
ATOM 1292 C CA . VAL A 1 165 ? 10.795 6.939 6.255 1.00 98.38 165 VAL A CA 1
ATOM 1293 C C . VAL A 1 165 ? 9.839 7.959 6.880 1.00 98.38 165 VAL A C 1
ATOM 1295 O O . VAL A 1 165 ? 9.511 8.948 6.233 1.00 98.38 165 VAL A O 1
ATOM 1298 N N . ILE A 1 166 ? 9.416 7.758 8.135 1.00 98.50 166 ILE A N 1
ATOM 1299 C CA . ILE A 1 166 ? 8.533 8.697 8.849 1.00 98.50 166 ILE A CA 1
ATOM 1300 C C . ILE A 1 166 ? 9.183 10.081 8.976 1.00 98.50 166 ILE A C 1
ATOM 1302 O O . ILE A 1 166 ? 8.539 11.077 8.654 1.00 98.50 166 ILE A O 1
ATOM 1306 N N . LYS A 1 167 ? 10.456 10.148 9.391 1.00 98.50 167 LYS A N 1
ATOM 1307 C CA . LYS A 1 167 ? 11.198 11.417 9.504 1.00 98.50 167 LYS A CA 1
ATOM 1308 C C . LYS A 1 167 ? 11.304 12.133 8.159 1.00 98.50 167 LYS A C 1
ATOM 1310 O O . LYS A 1 167 ? 11.040 13.325 8.082 1.00 98.50 167 LYS A O 1
ATOM 1315 N N . LEU A 1 168 ? 11.623 11.399 7.095 1.00 98.56 168 LEU A N 1
ATOM 1316 C CA . LEU A 1 168 ? 11.728 11.972 5.753 1.00 98.56 168 LEU A CA 1
ATOM 1317 C C . LEU A 1 168 ? 10.375 12.463 5.217 1.00 98.56 168 LEU A C 1
ATOM 1319 O O . LEU A 1 168 ? 10.331 13.475 4.522 1.00 98.56 168 LEU A O 1
ATOM 1323 N N . ILE A 1 169 ? 9.268 11.779 5.533 1.00 98.62 169 ILE A N 1
ATOM 1324 C CA . ILE A 1 169 ? 7.920 12.263 5.195 1.00 98.62 169 ILE A CA 1
ATOM 1325 C C . ILE A 1 169 ? 7.620 13.562 5.943 1.00 98.62 169 ILE A C 1
ATOM 1327 O O . ILE A 1 169 ? 7.138 14.506 5.323 1.00 98.62 169 ILE A O 1
ATOM 1331 N N . GLU A 1 170 ? 7.905 13.626 7.243 1.00 98.62 170 GLU A N 1
ATOM 1332 C CA . GLU A 1 170 ? 7.720 14.840 8.045 1.00 98.62 170 GLU A CA 1
ATOM 1333 C C . GLU A 1 170 ? 8.511 16.015 7.454 1.00 98.62 170 GLU A C 1
ATOM 1335 O O . GLU A 1 170 ? 7.934 17.068 7.188 1.00 98.62 170 GLU A O 1
ATOM 1340 N N . GLU A 1 171 ? 9.794 15.813 7.142 1.00 98.50 171 GLU A N 1
ATOM 1341 C CA . GLU A 1 171 ? 10.654 16.820 6.508 1.00 98.50 171 GLU A CA 1
ATOM 1342 C C . GLU A 1 171 ? 10.113 17.272 5.141 1.00 98.50 171 GLU A C 1
ATOM 1344 O O . GLU A 1 171 ? 9.999 18.466 4.881 1.00 98.50 171 GLU A O 1
ATOM 1349 N N . GLN A 1 172 ? 9.718 16.336 4.271 1.00 98.19 172 GLN A N 1
ATOM 1350 C CA . GLN A 1 172 ? 9.268 16.636 2.900 1.00 98.19 172 GLN A CA 1
ATOM 1351 C C . GLN A 1 172 ? 7.804 17.088 2.798 1.00 98.19 172 GLN A C 1
ATOM 1353 O O . GLN A 1 172 ? 7.309 17.384 1.703 1.00 98.19 172 GLN A O 1
ATOM 1358 N N . THR A 1 173 ? 7.094 17.111 3.925 1.00 97.81 173 THR A N 1
ATOM 1359 C CA . THR A 1 173 ? 5.742 17.671 4.048 1.00 97.81 173 THR A CA 1
ATOM 1360 C C . THR A 1 173 ? 5.717 18.920 4.921 1.00 97.81 173 THR A C 1
ATOM 1362 O O . THR A 1 173 ? 4.640 19.346 5.337 1.00 97.81 173 THR A O 1
ATOM 1365 N N . ASP A 1 174 ? 6.886 19.517 5.177 1.00 97.25 174 ASP A N 1
ATOM 1366 C CA . ASP A 1 174 ? 7.047 20.741 5.966 1.00 97.25 174 ASP A CA 1
ATOM 1367 C C . ASP A 1 174 ? 6.431 20.611 7.375 1.00 97.25 174 ASP A C 1
ATOM 1369 O O . ASP A 1 174 ? 5.821 21.538 7.906 1.00 97.25 174 ASP A O 1
ATOM 1373 N N . GLY A 1 175 ? 6.537 19.418 7.970 1.00 97.69 175 GLY A N 1
ATOM 1374 C CA . GLY A 1 175 ? 6.009 19.097 9.297 1.00 97.69 175 GLY A CA 1
ATOM 1375 C C . GLY A 1 175 ? 4.493 18.882 9.366 1.00 97.69 175 GLY A C 1
ATOM 1376 O O . GLY A 1 175 ? 3.971 18.646 10.455 1.00 97.69 175 GLY A O 1
ATOM 1377 N N . GLN A 1 176 ? 3.767 18.943 8.241 1.00 97.69 176 GLN A N 1
ATOM 1378 C CA . GLN A 1 176 ? 2.313 18.739 8.234 1.00 97.69 176 GLN A CA 1
ATOM 1379 C C . GLN A 1 176 ? 1.925 17.304 8.609 1.00 97.69 176 GLN A C 1
ATOM 1381 O O . GLN A 1 176 ? 0.927 17.100 9.297 1.00 97.69 176 GLN A O 1
ATOM 1386 N N . ILE A 1 177 ? 2.712 16.311 8.176 1.00 98.25 177 ILE A N 1
ATOM 1387 C CA . ILE A 1 177 ? 2.565 14.910 8.587 1.00 98.25 177 ILE A CA 1
ATOM 1388 C C . ILE A 1 177 ? 3.681 14.589 9.580 1.00 98.25 177 ILE A C 1
ATOM 1390 O O . ILE A 1 177 ? 4.732 14.071 9.209 1.00 98.25 177 ILE A O 1
ATOM 1394 N N . ASP A 1 178 ? 3.451 14.929 10.843 1.00 96.81 178 ASP A N 1
ATOM 1395 C CA . ASP A 1 178 ? 4.432 14.741 11.911 1.00 96.81 178 ASP A CA 1
ATOM 1396 C C . ASP A 1 178 ? 4.633 13.269 12.300 1.00 96.81 178 ASP A C 1
ATOM 1398 O O . ASP A 1 178 ? 3.800 12.392 12.042 1.00 96.81 178 ASP A O 1
ATOM 1402 N N . ARG A 1 179 ? 5.765 12.998 12.952 1.00 96.81 179 ARG A N 1
ATOM 1403 C CA . ARG A 1 179 ? 6.148 11.644 13.385 1.00 96.81 179 ARG A CA 1
ATOM 1404 C C . ARG A 1 179 ? 5.230 11.032 14.445 1.00 96.81 179 ARG A C 1
ATOM 1406 O O . ARG A 1 179 ? 5.107 9.808 14.483 1.00 96.81 179 ARG A O 1
ATOM 1413 N N . ASP A 1 180 ? 4.572 11.857 15.254 1.00 95.75 180 ASP A N 1
ATOM 1414 C CA . ASP A 1 180 ? 3.684 11.414 16.337 1.00 95.75 180 ASP A CA 1
ATOM 1415 C C . ASP A 1 180 ? 2.296 11.012 15.809 1.00 95.75 180 ASP A C 1
ATOM 1417 O O . ASP A 1 180 ? 1.485 10.410 16.508 1.00 95.75 180 ASP A O 1
ATOM 1421 N N . SER A 1 181 ? 2.035 11.271 14.526 1.00 96.50 181 SER A N 1
ATOM 1422 C CA . SER A 1 181 ? 0.789 10.915 13.852 1.00 96.50 181 SER A CA 1
ATOM 1423 C C . SER A 1 181 ? 0.706 9.458 13.384 1.00 96.50 181 SER A C 1
ATOM 1425 O O . SER A 1 181 ? -0.274 9.076 12.735 1.00 96.50 181 SER A O 1
ATOM 1427 N N . TRP A 1 182 ? 1.718 8.637 13.667 1.00 97.62 182 TRP A N 1
ATOM 1428 C CA . TRP A 1 182 ? 1.843 7.275 13.150 1.00 97.62 182 TRP A CA 1
ATOM 1429 C C . TRP A 1 182 ? 1.636 6.224 14.234 1.00 97.62 182 TRP A C 1
ATOM 1431 O O . TRP A 1 182 ? 2.280 6.252 15.277 1.00 97.62 182 TRP A O 1
ATOM 1441 N N . TYR A 1 183 ? 0.826 5.209 13.930 1.00 97.12 183 TYR A N 1
ATOM 1442 C CA . TYR A 1 183 ? 0.576 4.097 14.846 1.00 97.12 183 TYR A CA 1
ATOM 1443 C C . TYR A 1 183 ? 0.982 2.754 14.245 1.00 97.12 183 TYR A C 1
ATOM 1445 O O . TYR A 1 183 ? 0.808 2.534 13.040 1.00 97.12 183 TYR A O 1
ATOM 1453 N N . PRO A 1 184 ? 1.457 1.803 15.068 1.00 96.38 184 PRO A N 1
ATOM 1454 C CA . PRO A 1 184 ? 1.610 0.423 14.644 1.00 96.38 184 PRO A CA 1
ATOM 1455 C C . PRO A 1 184 ? 0.277 -0.153 14.158 1.00 96.38 184 PRO A C 1
ATOM 1457 O O . PRO A 1 184 ? -0.748 -0.043 14.831 1.00 96.38 184 PRO A O 1
ATOM 1460 N N . VAL A 1 185 ? 0.303 -0.860 13.027 1.00 93.94 185 VAL A N 1
ATOM 1461 C CA . VAL A 1 185 ? -0.878 -1.522 12.440 1.00 93.94 185 VAL A CA 1
ATOM 1462 C C . VAL A 1 185 ? -1.714 -2.359 13.436 1.00 93.94 185 VAL A C 1
ATOM 1464 O O . VAL A 1 185 ? -2.949 -2.291 13.341 1.00 93.94 185 VAL A O 1
ATOM 1467 N N . PRO A 1 186 ? -1.143 -3.117 14.404 1.00 94.19 186 PRO A N 1
ATOM 1468 C CA . PRO A 1 186 ? -1.954 -3.911 15.332 1.00 94.19 186 PRO A CA 1
ATOM 1469 C C . PRO A 1 186 ? -2.859 -3.097 16.269 1.00 94.19 186 PRO A C 1
ATOM 1471 O O . PRO A 1 186 ? -3.727 -3.692 16.905 1.00 94.19 186 PRO A O 1
ATOM 1474 N N . ILE A 1 187 ? -2.760 -1.761 16.320 1.00 93.25 187 ILE A N 1
ATOM 1475 C CA . ILE A 1 187 ? -3.723 -0.924 17.063 1.00 93.25 187 ILE A CA 1
ATOM 1476 C C . ILE A 1 187 ? -5.177 -1.168 16.608 1.00 93.25 187 ILE A C 1
ATOM 1478 O O . ILE A 1 187 ? -6.120 -1.119 17.399 1.00 93.25 187 ILE A O 1
ATOM 1482 N N . THR A 1 188 ? -5.360 -1.554 15.340 1.00 89.94 188 THR A N 1
ATOM 1483 C CA . THR A 1 188 ? -6.662 -1.897 14.740 1.00 89.94 188 THR A CA 1
ATOM 1484 C C . THR A 1 188 ? -7.338 -3.126 15.367 1.00 89.94 188 THR A C 1
ATOM 1486 O O . THR A 1 188 ? -8.554 -3.309 15.217 1.00 89.94 188 THR A O 1
ATOM 1489 N N . VAL A 1 189 ? -6.595 -3.955 16.111 1.00 92.00 189 VAL A N 1
ATOM 1490 C CA . VAL A 1 189 ? -7.142 -5.098 16.860 1.00 92.00 189 VAL A CA 1
ATOM 1491 C C . VAL A 1 189 ? -8.142 -4.631 17.917 1.00 92.00 189 VAL A C 1
ATOM 1493 O O . VAL A 1 189 ? -9.146 -5.308 18.122 1.00 92.00 189 VAL A O 1
ATOM 1496 N N . ILE A 1 190 ? -7.934 -3.458 18.526 1.00 92.62 190 ILE A N 1
ATOM 1497 C CA . ILE A 1 190 ? -8.837 -2.912 19.551 1.00 92.62 190 ILE A CA 1
ATOM 1498 C C . ILE A 1 190 ? -10.230 -2.663 18.957 1.00 92.62 190 ILE A C 1
ATOM 1500 O O . ILE A 1 190 ? -11.227 -3.143 19.495 1.00 92.62 190 ILE A O 1
ATOM 1504 N N . ILE A 1 191 ? -10.300 -1.998 17.798 1.00 88.94 191 ILE A N 1
ATOM 1505 C CA . ILE A 1 191 ? -11.564 -1.770 17.076 1.00 88.94 191 ILE A CA 1
ATOM 1506 C C . ILE A 1 191 ? -12.190 -3.102 16.652 1.00 88.94 191 ILE A C 1
ATOM 1508 O O . ILE A 1 191 ? -13.388 -3.313 16.831 1.00 88.94 191 ILE A O 1
ATOM 1512 N N . SER A 1 192 ? -11.385 -4.018 16.110 1.00 88.38 192 SER A N 1
ATOM 1513 C CA . SER A 1 192 ? -11.876 -5.309 15.612 1.00 88.38 192 SER A CA 1
ATOM 1514 C C . SER A 1 192 ? -12.464 -6.171 16.733 1.00 88.38 192 SER A C 1
ATOM 1516 O O . SER A 1 192 ? -13.547 -6.733 16.562 1.00 88.38 192 SER A O 1
ATOM 1518 N N . ARG A 1 193 ? -11.796 -6.226 17.895 1.00 90.81 193 ARG A N 1
ATOM 1519 C CA . ARG A 1 193 ? -12.275 -6.915 19.103 1.00 90.81 193 ARG A CA 1
ATOM 1520 C C . ARG A 1 193 ? -13.552 -6.271 19.628 1.00 90.81 193 ARG A C 1
ATOM 1522 O O . ARG A 1 193 ? -14.514 -6.991 19.878 1.00 90.81 193 ARG A O 1
ATOM 1529 N N . PHE A 1 194 ? -13.596 -4.940 19.719 1.00 90.81 194 PHE A N 1
ATOM 1530 C CA . PHE A 1 194 ? -14.800 -4.228 20.141 1.00 90.81 194 PHE A CA 1
ATOM 1531 C C . PHE A 1 194 ? -16.000 -4.568 19.243 1.00 90.81 194 PHE A C 1
ATOM 1533 O O . PHE A 1 194 ? -17.042 -4.996 19.736 1.00 90.81 194 PHE A O 1
ATOM 1540 N N . ILE A 1 195 ? -15.850 -4.439 17.919 1.00 86.56 195 ILE A N 1
ATOM 1541 C CA . ILE A 1 195 ? -16.928 -4.734 16.963 1.00 86.56 195 ILE A CA 1
ATOM 1542 C C . ILE A 1 195 ? -17.346 -6.203 17.059 1.00 86.56 195 ILE A C 1
ATOM 1544 O O . ILE A 1 195 ? -18.542 -6.495 17.014 1.00 86.56 195 ILE A O 1
ATOM 1548 N N . GLN A 1 196 ? -16.396 -7.129 17.200 1.00 88.06 196 GLN A N 1
ATOM 1549 C CA . GLN A 1 196 ? -16.693 -8.551 17.356 1.00 88.06 196 GLN A CA 1
ATOM 1550 C C . GLN A 1 196 ? -17.535 -8.822 18.608 1.00 88.06 196 GLN A C 1
ATOM 1552 O O . GLN A 1 196 ? -18.562 -9.487 18.509 1.00 88.06 196 GLN A O 1
ATOM 1557 N N . LEU A 1 197 ? -17.164 -8.262 19.761 1.00 90.56 197 LEU A N 1
ATOM 1558 C CA . LEU A 1 197 ? -17.932 -8.398 21.004 1.00 90.56 197 LEU A CA 1
ATOM 1559 C C . LEU A 1 197 ? -19.307 -7.723 20.913 1.00 90.56 197 LEU A C 1
ATOM 1561 O O . LEU A 1 197 ? -20.297 -8.238 21.426 1.00 90.56 197 LEU A O 1
ATOM 1565 N N . PHE A 1 198 ? -19.382 -6.576 20.239 1.00 87.19 198 PHE A N 1
ATOM 1566 C CA . PHE A 1 198 ? -20.612 -5.801 20.111 1.00 87.19 198 PHE A CA 1
ATOM 1567 C C . PHE A 1 198 ? -21.631 -6.451 19.162 1.00 87.19 198 PHE A C 1
ATOM 1569 O O . PHE A 1 198 ? -22.836 -6.452 19.432 1.00 87.19 198 PHE A O 1
ATOM 1576 N N . THR A 1 199 ? -21.156 -6.994 18.038 1.00 85.06 199 THR A N 1
ATOM 1577 C CA . THR A 1 199 ? -21.999 -7.587 16.984 1.00 85.06 199 THR A CA 1
ATOM 1578 C C . THR A 1 199 ? -22.208 -9.090 17.153 1.00 85.06 199 THR A C 1
ATOM 1580 O O . THR A 1 199 ? -23.197 -9.617 16.654 1.00 85.06 199 THR A O 1
ATOM 1583 N N . GLY A 1 200 ? -21.301 -9.780 17.849 1.00 84.88 200 GLY A N 1
ATOM 1584 C CA . GLY A 1 200 ? -21.237 -11.242 17.899 1.00 84.88 200 GLY A CA 1
ATOM 1585 C C . GLY A 1 200 ? -20.649 -11.879 16.634 1.00 84.88 200 GLY A C 1
ATOM 1586 O O . GLY A 1 200 ? -20.522 -13.099 16.565 1.00 84.88 200 GLY A O 1
ATOM 1587 N N . GLU A 1 201 ? -20.277 -11.085 15.625 1.00 83.19 201 GLU A N 1
ATOM 1588 C CA . GLU A 1 201 ? -19.676 -11.585 14.392 1.00 83.19 201 GLU A CA 1
ATOM 1589 C C . GLU A 1 201 ? -18.152 -11.622 14.496 1.00 83.19 201 GLU A C 1
ATOM 1591 O O . GLU A 1 201 ? -17.521 -10.622 14.838 1.00 83.19 201 GLU A O 1
ATOM 1596 N N . ASN A 1 202 ? -17.540 -12.733 14.085 1.00 81.19 202 ASN A N 1
ATOM 1597 C CA . ASN A 1 202 ? -16.086 -12.814 13.966 1.00 81.19 202 ASN A CA 1
ATOM 1598 C C . ASN A 1 202 ? -15.559 -11.739 13.006 1.00 81.19 202 ASN A C 1
ATOM 1600 O O . ASN A 1 202 ? -15.963 -11.669 11.840 1.00 81.19 202 ASN A O 1
ATOM 1604 N N . LYS A 1 203 ? -14.617 -10.926 13.489 1.00 81.31 203 LYS A N 1
ATOM 1605 C CA . LYS A 1 203 ? -13.898 -9.941 12.678 1.00 81.31 203 LYS A CA 1
ATOM 1606 C C . LYS A 1 203 ? -12.454 -10.388 12.492 1.00 81.31 203 LYS A C 1
ATOM 1608 O O . LYS A 1 203 ? -11.867 -11.040 13.352 1.00 81.31 203 LYS A O 1
ATOM 1613 N N . MET A 1 204 ? -11.886 -10.071 11.332 1.00 79.81 204 MET A N 1
ATOM 1614 C CA . MET A 1 204 ? -10.462 -10.284 11.099 1.00 79.81 204 MET A CA 1
ATOM 1615 C C . MET A 1 204 ? -9.679 -9.333 11.999 1.00 79.81 204 MET A C 1
ATOM 1617 O O . MET A 1 204 ? -9.952 -8.138 12.016 1.00 79.81 204 MET A O 1
ATOM 1621 N N . GLN A 1 205 ? -8.714 -9.872 12.733 1.00 86.06 205 GLN A N 1
ATOM 1622 C CA . GLN A 1 205 ? -7.824 -9.096 13.583 1.00 86.06 205 GLN A CA 1
ATOM 1623 C C . GLN A 1 205 ? -6.441 -9.090 12.938 1.00 86.06 205 GLN A C 1
ATOM 1625 O O . GLN A 1 205 ? -5.903 -10.146 12.608 1.00 86.06 205 GLN A O 1
ATOM 1630 N N . ILE A 1 206 ? -5.875 -7.903 12.729 1.00 87.31 206 ILE A N 1
ATOM 1631 C CA . ILE A 1 206 ? -4.544 -7.753 12.137 1.00 87.31 206 ILE A CA 1
ATOM 1632 C C . ILE A 1 206 ? -3.520 -7.758 13.274 1.00 87.31 206 ILE A C 1
ATOM 1634 O O . ILE A 1 206 ? -3.069 -6.717 13.735 1.00 87.31 206 ILE A O 1
ATOM 1638 N N . THR A 1 207 ? -3.170 -8.948 13.754 1.00 89.25 207 THR A N 1
ATOM 1639 C CA . THR A 1 207 ? -2.298 -9.169 14.924 1.00 89.25 207 THR A CA 1
ATOM 1640 C C . THR A 1 207 ? -0.808 -9.167 14.577 1.00 89.25 207 THR A C 1
ATOM 1642 O O . THR A 1 207 ? -0.014 -9.886 15.188 1.00 89.25 207 THR A O 1
ATOM 1645 N N . VAL A 1 208 ? -0.426 -8.377 13.571 1.00 92.56 208 VAL A N 1
ATOM 1646 C CA . VAL A 1 208 ? 0.964 -8.315 13.116 1.00 92.56 208 VAL A CA 1
ATOM 1647 C C . VAL A 1 208 ? 1.878 -7.736 14.183 1.00 92.56 208 VAL A C 1
ATOM 1649 O O . VAL A 1 208 ? 1.460 -6.890 14.969 1.00 92.56 208 VAL A O 1
ATOM 1652 N N . HIS A 1 209 ? 3.142 -8.156 14.191 1.00 95.12 209 HIS A N 1
ATOM 1653 C CA . HIS A 1 209 ? 4.124 -7.576 15.103 1.00 95.12 209 HIS A CA 1
ATOM 1654 C C . HIS A 1 209 ? 4.237 -6.047 14.883 1.00 95.12 209 HIS A C 1
ATOM 1656 O O . HIS A 1 209 ? 4.305 -5.623 13.725 1.00 95.12 209 HIS A O 1
ATOM 1662 N N . PRO A 1 210 ? 4.306 -5.207 15.937 1.00 93.94 210 PRO A N 1
ATOM 1663 C CA . PRO A 1 210 ? 4.328 -3.743 15.802 1.00 93.94 210 PRO A CA 1
ATOM 1664 C C . PRO A 1 210 ? 5.448 -3.203 14.901 1.00 93.94 210 PRO A C 1
ATOM 1666 O O . PRO A 1 210 ? 5.249 -2.238 14.174 1.00 93.94 210 PRO A O 1
ATOM 1669 N N . ALA A 1 211 ? 6.604 -3.872 14.882 1.00 93.38 211 ALA A N 1
ATOM 1670 C CA . ALA A 1 211 ? 7.731 -3.515 14.012 1.00 93.38 211 ALA A CA 1
ATOM 1671 C C . ALA A 1 211 ? 7.523 -3.847 12.516 1.00 93.38 211 ALA A C 1
ATOM 1673 O O . ALA A 1 211 ? 8.370 -3.509 11.691 1.00 93.38 211 ALA A O 1
ATOM 1674 N N . CYS A 1 212 ? 6.444 -4.549 12.145 1.00 94.31 212 CYS A N 1
ATOM 1675 C CA . CYS A 1 212 ? 6.176 -4.900 10.748 1.00 94.31 212 CYS A CA 1
ATOM 1676 C C . CYS A 1 212 ? 5.566 -3.750 9.952 1.00 94.31 212 CYS A C 1
ATOM 1678 O O . CYS A 1 212 ? 5.825 -3.663 8.756 1.00 94.31 212 CYS A O 1
ATOM 1680 N N . GLY A 1 213 ? 4.766 -2.885 10.573 1.00 94.88 213 GLY A N 1
ATOM 1681 C CA . GLY A 1 213 ? 4.086 -1.829 9.838 1.00 94.88 213 GLY A CA 1
ATOM 1682 C C . GLY A 1 213 ? 3.547 -0.722 10.725 1.00 94.88 213 GLY A C 1
ATOM 1683 O O . GLY A 1 213 ? 3.071 -0.969 11.834 1.00 94.88 213 GLY A O 1
ATOM 1684 N N . MET A 1 214 ? 3.581 0.490 10.185 1.00 97.00 214 MET A N 1
ATOM 1685 C CA . MET A 1 214 ? 3.000 1.691 10.777 1.00 97.00 214 MET A CA 1
ATOM 1686 C C . MET A 1 214 ? 2.080 2.353 9.762 1.00 97.00 214 MET A C 1
ATOM 1688 O O . MET A 1 214 ? 2.276 2.201 8.557 1.00 97.00 214 MET A O 1
ATOM 1692 N N . ALA A 1 215 ? 1.064 3.061 10.234 1.00 97.00 215 ALA A N 1
ATOM 1693 C CA . ALA A 1 215 ? 0.149 3.773 9.364 1.00 97.00 215 ALA A CA 1
ATOM 1694 C C . ALA A 1 215 ? -0.408 5.035 10.016 1.00 97.00 215 ALA A C 1
ATOM 1696 O O . ALA A 1 215 ? -0.443 5.166 11.240 1.00 97.00 215 ALA A O 1
ATOM 1697 N N . THR A 1 216 ? -0.894 5.926 9.163 1.00 96.81 216 THR A N 1
ATOM 1698 C CA . THR A 1 216 ? -1.649 7.116 9.523 1.00 96.81 216 THR A CA 1
ATOM 1699 C C . THR A 1 216 ? -2.739 7.394 8.482 1.00 96.81 216 THR A C 1
ATOM 1701 O O . THR A 1 216 ? -2.737 6.843 7.375 1.00 96.81 216 THR A O 1
ATOM 1704 N N . TYR A 1 217 ? -3.693 8.243 8.854 1.00 95.50 217 TYR A N 1
ATOM 1705 C CA . TYR A 1 217 ? -4.699 8.797 7.956 1.00 95.50 217 TYR A CA 1
ATOM 1706 C C . TYR A 1 217 ? -4.562 10.307 7.938 1.00 95.50 217 TYR A C 1
ATOM 1708 O O . TYR A 1 217 ? -4.527 10.947 8.989 1.00 95.50 217 TYR A O 1
ATOM 1716 N N . VAL A 1 218 ? -4.536 10.866 6.735 1.00 96.69 218 VAL A N 1
ATOM 1717 C CA . VAL A 1 218 ? -4.287 12.289 6.525 1.00 96.69 218 VAL A CA 1
ATOM 1718 C C . VAL A 1 218 ? -5.429 12.865 5.710 1.00 96.69 218 VAL A C 1
ATOM 1720 O O . VAL A 1 218 ? -5.707 12.389 4.608 1.00 96.69 218 VAL A O 1
ATOM 1723 N N . HIS A 1 219 ? -6.122 13.859 6.260 1.00 95.56 219 HIS A N 1
ATOM 1724 C CA . HIS A 1 219 ? -7.071 14.647 5.483 1.00 95.56 219 HIS A CA 1
ATOM 1725 C C . HIS A 1 219 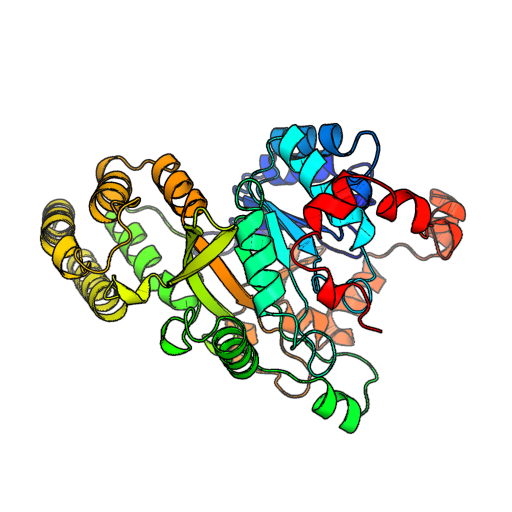? -6.307 15.463 4.450 1.00 95.56 219 HIS A C 1
ATOM 1727 O O . HIS A 1 219 ? -5.254 16.027 4.750 1.00 95.56 219 HIS A O 1
ATOM 1733 N N . VAL A 1 220 ? -6.839 15.488 3.233 1.00 94.69 220 VAL A N 1
ATOM 1734 C CA . VAL A 1 220 ? -6.253 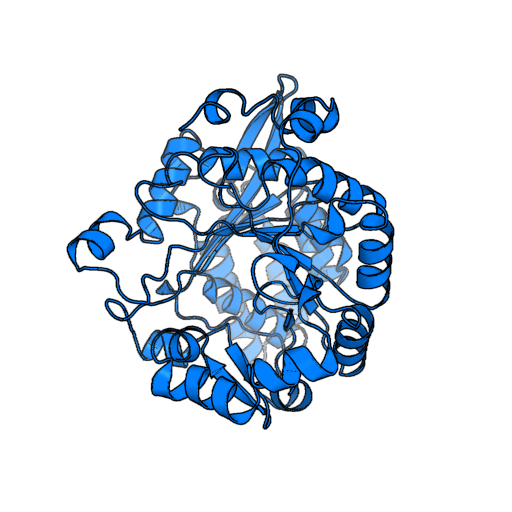16.214 2.112 1.00 94.69 220 VAL A CA 1
ATOM 1735 C C . VAL A 1 220 ? -7.197 17.336 1.716 1.00 94.69 220 VAL A C 1
ATOM 1737 O O . VAL A 1 220 ? -8.314 17.088 1.254 1.00 94.69 220 VAL A O 1
ATOM 1740 N N . HIS A 1 221 ? -6.718 18.570 1.837 1.00 93.12 221 HIS A N 1
ATOM 1741 C CA . HIS A 1 221 ? -7.423 19.755 1.378 1.00 93.12 221 HIS A CA 1
ATOM 1742 C C . HIS A 1 221 ? -6.647 20.419 0.237 1.00 93.12 221 HIS A C 1
ATOM 1744 O O . HIS A 1 221 ? -5.488 20.804 0.383 1.00 93.12 221 HIS A O 1
ATOM 1750 N N . MET A 1 222 ? -7.289 20.537 -0.927 1.00 91.31 222 MET A N 1
ATOM 1751 C CA . MET A 1 222 ? -6.729 21.241 -2.080 1.00 91.31 222 MET A CA 1
ATOM 1752 C C . MET A 1 222 ? -7.140 22.712 -2.008 1.00 91.31 222 MET A C 1
ATOM 1754 O O . MET A 1 222 ? -8.320 23.032 -2.162 1.00 91.31 222 MET A O 1
ATOM 1758 N N . LYS A 1 223 ? -6.177 23.608 -1.788 1.00 89.69 223 LYS A N 1
ATOM 1759 C CA . LYS A 1 223 ? -6.418 25.054 -1.787 1.00 89.69 223 LYS A CA 1
ATOM 1760 C C . LYS A 1 223 ? -6.664 25.558 -3.216 1.00 89.69 223 LYS A C 1
ATOM 1762 O O . LYS A 1 223 ? -6.241 24.951 -4.199 1.00 89.69 223 LYS A O 1
ATOM 1767 N N . ASN A 1 224 ? -7.301 26.725 -3.341 1.00 87.56 224 ASN A N 1
ATOM 1768 C CA . ASN A 1 224 ? -7.618 27.338 -4.642 1.00 87.56 224 ASN A CA 1
ATOM 1769 C C . ASN A 1 224 ? -6.377 27.655 -5.499 1.00 87.56 224 ASN A C 1
ATOM 1771 O O . ASN A 1 224 ? -6.474 27.710 -6.721 1.00 87.56 224 ASN A O 1
ATOM 1775 N N . ASN A 1 225 ? -5.219 27.864 -4.867 1.00 85.75 225 ASN A N 1
ATOM 1776 C CA . ASN A 1 225 ? -3.929 28.092 -5.528 1.00 85.75 225 ASN A CA 1
ATOM 1777 C C . ASN A 1 225 ? -3.248 26.790 -6.005 1.00 85.75 225 ASN A C 1
ATOM 1779 O O . ASN A 1 225 ? -2.154 26.856 -6.554 1.00 85.75 225 ASN A O 1
ATOM 1783 N N . GLY A 1 226 ? -3.865 25.620 -5.792 1.00 84.19 226 GLY A N 1
ATOM 1784 C CA . GLY A 1 226 ? -3.318 24.311 -6.162 1.00 84.19 226 GLY A CA 1
ATOM 1785 C C . GLY A 1 226 ? -2.373 23.689 -5.129 1.00 84.19 226 GLY A C 1
ATOM 1786 O O . GLY A 1 226 ? -1.897 22.572 -5.357 1.00 84.19 226 GLY A O 1
ATOM 1787 N N . GLU A 1 227 ? -2.116 24.373 -4.012 1.00 90.38 227 GLU A N 1
ATOM 1788 C CA . GLU A 1 227 ? -1.352 23.867 -2.871 1.00 90.38 227 GLU A CA 1
ATOM 1789 C C . GLU A 1 227 ? -2.162 22.814 -2.101 1.00 90.38 227 GLU A C 1
ATOM 1791 O O . GLU A 1 227 ? -3.391 22.893 -2.007 1.00 90.38 227 GLU A O 1
ATOM 1796 N N . ILE A 1 228 ? -1.464 21.825 -1.546 1.00 94.94 228 ILE A N 1
ATOM 1797 C CA . ILE A 1 228 ? -2.072 20.731 -0.792 1.00 94.94 228 ILE A CA 1
ATOM 1798 C C . ILE A 1 228 ? -1.766 20.928 0.682 1.00 94.94 228 ILE A C 1
ATOM 1800 O O . ILE A 1 228 ? -0.602 21.021 1.067 1.00 94.94 228 ILE A O 1
ATOM 1804 N N . GLU A 1 229 ? -2.818 20.946 1.486 1.00 95.75 229 GLU A N 1
ATOM 1805 C CA . GLU A 1 229 ? -2.735 20.939 2.936 1.00 95.75 229 GLU A CA 1
ATOM 1806 C C . GLU A 1 229 ? -3.057 19.541 3.460 1.00 95.75 229 GLU A C 1
ATOM 1808 O O . GLU A 1 229 ? -4.046 18.913 3.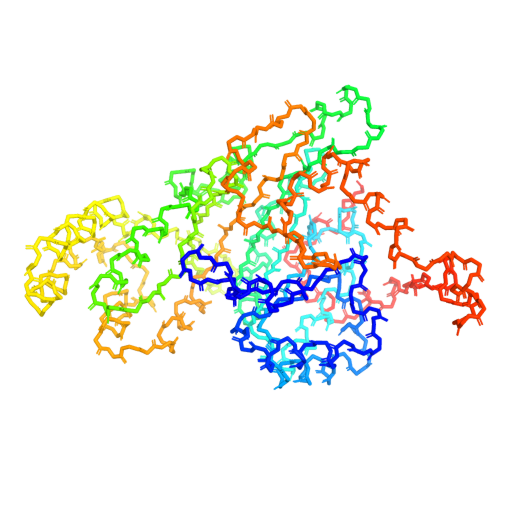060 1.00 95.75 229 GLU A O 1
ATOM 1813 N N . PHE A 1 230 ? -2.186 19.058 4.337 1.00 97.06 230 PHE A N 1
ATOM 1814 C CA . PHE A 1 230 ? -2.271 17.758 4.974 1.00 97.06 230 PHE A CA 1
ATOM 1815 C C . PHE A 1 230 ? -2.595 17.944 6.452 1.00 97.06 230 PHE A C 1
ATOM 1817 O O . PHE A 1 230 ? -1.875 18.626 7.176 1.00 97.06 230 PHE A O 1
ATOM 1824 N N . THR A 1 231 ? -3.664 17.310 6.926 1.00 96.75 231 THR A N 1
ATOM 1825 C CA . THR A 1 231 ? -4.013 17.314 8.352 1.00 96.75 231 THR A CA 1
ATOM 1826 C C . THR A 1 231 ? -4.156 15.876 8.847 1.00 96.75 231 THR A C 1
ATOM 1828 O O . THR A 1 231 ? -5.173 15.229 8.570 1.00 96.75 231 THR A O 1
ATOM 1831 N N . PRO A 1 232 ? -3.151 15.331 9.558 1.00 96.75 232 PRO A N 1
ATOM 1832 C CA . PRO A 1 232 ? -3.255 14.019 10.178 1.00 96.75 232 PRO A CA 1
ATOM 1833 C C . PRO A 1 232 ? -4.449 13.936 11.129 1.00 96.75 232 PRO A C 1
ATOM 1835 O O . PRO A 1 232 ? -4.770 14.896 11.830 1.00 96.75 232 PRO A O 1
ATOM 1838 N N . ILE A 1 233 ? -5.104 12.776 11.175 1.00 93.62 233 ILE A N 1
ATOM 1839 C CA . ILE A 1 233 ? -6.298 12.571 12.009 1.00 93.62 233 ILE A CA 1
ATOM 1840 C C . ILE A 1 233 ? -6.032 12.822 13.503 1.00 93.62 233 ILE A C 1
ATOM 1842 O O . ILE A 1 233 ? -6.902 13.317 14.212 1.00 93.62 233 ILE A O 1
ATOM 1846 N N . THR A 1 234 ? -4.812 12.559 13.964 1.00 95.25 234 THR A N 1
ATOM 1847 C CA . THR A 1 234 ? -4.312 12.815 15.328 1.00 95.25 234 THR A CA 1
ATOM 1848 C C . THR A 1 234 ? -4.333 14.283 15.736 1.00 95.25 234 THR A C 1
ATOM 1850 O O . THR A 1 234 ? -4.354 14.585 16.925 1.00 95.25 234 THR A O 1
ATOM 1853 N N . ARG A 1 235 ? -4.364 15.224 14.783 1.00 95.25 235 ARG A N 1
ATOM 1854 C CA . ARG A 1 235 ? -4.409 16.663 15.092 1.00 95.25 235 ARG A CA 1
ATOM 1855 C C . ARG A 1 235 ? -5.744 17.114 15.675 1.00 95.25 235 ARG A C 1
ATOM 1857 O O . ARG A 1 235 ? -5.793 18.151 16.332 1.00 95.25 235 ARG A O 1
ATOM 1864 N N . PHE A 1 236 ? -6.808 16.353 15.439 1.00 94.12 236 PHE A N 1
ATOM 1865 C CA . PHE A 1 236 ? -8.156 16.677 15.904 1.00 94.12 236 PHE A CA 1
ATOM 1866 C C . PHE A 1 236 ? -8.909 15.469 16.475 1.00 94.12 236 PHE A C 1
ATOM 1868 O O . PHE A 1 236 ? -10.074 15.596 16.846 1.00 94.12 236 PHE A O 1
ATOM 1875 N N . VAL A 1 237 ? -8.266 14.304 16.564 1.00 93.19 237 VAL A N 1
ATOM 1876 C CA . VAL A 1 237 ? -8.798 13.122 17.242 1.00 93.19 237 VAL A CA 1
ATOM 1877 C C . VAL A 1 237 ? -7.802 12.661 18.296 1.00 93.19 237 VAL A C 1
ATOM 1879 O O . VAL A 1 237 ? -6.658 12.353 17.971 1.00 93.19 237 VAL A O 1
ATOM 1882 N N . ASP A 1 238 ? -8.259 12.558 19.541 1.00 94.50 238 ASP A N 1
ATOM 1883 C CA . ASP A 1 238 ? -7.534 11.886 20.619 1.00 94.50 238 ASP A CA 1
ATOM 1884 C C . ASP A 1 238 ? -7.608 10.371 20.402 1.00 94.50 238 ASP A C 1
ATOM 1886 O O . ASP A 1 238 ? -8.517 9.675 20.867 1.00 94.50 238 ASP A O 1
ATOM 1890 N N . ILE A 1 239 ? -6.673 9.879 19.592 1.00 92.56 239 ILE A N 1
ATOM 1891 C CA . ILE A 1 239 ? -6.611 8.483 19.179 1.00 92.56 239 ILE A CA 1
ATOM 1892 C C . ILE A 1 239 ? -6.320 7.575 20.378 1.00 92.56 239 ILE A C 1
ATOM 1894 O O . ILE A 1 239 ? -6.999 6.562 20.546 1.00 92.56 239 ILE A O 1
ATOM 1898 N N . GLU A 1 240 ? -5.355 7.937 21.223 1.00 93.94 240 GLU A N 1
ATOM 1899 C CA . GLU A 1 240 ? -4.961 7.141 22.390 1.00 93.94 240 GLU A CA 1
ATOM 1900 C C . GLU A 1 240 ? -6.108 7.024 23.392 1.00 93.94 240 GLU A C 1
ATOM 1902 O O . GLU A 1 240 ? -6.526 5.904 23.708 1.00 93.94 240 GLU A O 1
ATOM 1907 N N . GLY A 1 241 ? -6.703 8.154 23.791 1.00 95.06 241 GLY A N 1
ATOM 1908 C CA . GLY A 1 241 ? -7.846 8.163 24.699 1.00 95.06 241 GLY A CA 1
ATOM 1909 C C . GLY A 1 241 ? -9.048 7.409 24.128 1.00 95.06 241 GLY A C 1
ATOM 1910 O O . GLY A 1 241 ? -9.712 6.654 24.847 1.00 95.06 241 GLY A O 1
ATOM 1911 N N . PHE A 1 242 ? -9.309 7.527 22.820 1.00 92.69 242 PHE A N 1
ATOM 1912 C CA . PHE A 1 242 ? -10.383 6.772 22.174 1.00 92.69 242 PHE A CA 1
ATOM 1913 C C . PHE A 1 242 ? -10.132 5.259 22.202 1.00 92.69 242 PHE A C 1
ATOM 1915 O O . PHE A 1 242 ? -11.048 4.481 22.493 1.00 92.69 242 PHE A O 1
ATOM 1922 N N . PHE A 1 243 ? -8.906 4.818 21.915 1.00 93.12 243 PHE A N 1
ATOM 1923 C CA . PHE A 1 243 ? -8.558 3.399 21.928 1.00 93.12 243 PHE A CA 1
ATOM 1924 C C . PHE A 1 243 ? -8.570 2.806 23.342 1.00 93.12 243 PHE A C 1
ATOM 1926 O O . PHE A 1 243 ? -9.084 1.696 23.522 1.00 93.12 243 PHE A O 1
ATOM 1933 N N . GLU A 1 244 ? -8.077 3.529 24.349 1.00 95.38 244 GLU A N 1
ATOM 1934 C CA . GLU A 1 244 ? -8.181 3.120 25.755 1.00 95.38 244 GLU A CA 1
ATOM 1935 C C . GLU A 1 244 ? -9.643 2.977 26.187 1.00 95.38 244 GLU A C 1
ATOM 1937 O O . GLU A 1 244 ? -10.035 1.955 26.759 1.00 95.38 244 GLU A O 1
ATOM 1942 N N . TYR A 1 245 ? -10.481 3.944 25.813 1.00 94.81 245 TYR A N 1
ATOM 1943 C CA . TYR A 1 245 ? -11.912 3.895 26.077 1.00 94.81 245 TYR A CA 1
ATOM 1944 C C . TYR A 1 245 ? -12.597 2.703 25.390 1.00 94.81 245 TYR A C 1
ATOM 1946 O O . TYR A 1 245 ? -13.400 2.000 26.008 1.00 94.81 245 TYR A O 1
ATOM 1954 N N . LEU A 1 246 ? -12.269 2.415 24.125 1.00 92.56 246 LEU A N 1
ATOM 1955 C CA . LEU A 1 246 ? -12.791 1.234 23.427 1.00 92.56 246 LEU A CA 1
ATOM 1956 C C . LEU A 1 246 ? -12.345 -0.079 24.078 1.00 92.56 246 LEU A C 1
ATOM 1958 O O . LEU A 1 246 ? -13.122 -1.041 24.103 1.00 92.56 246 LEU A O 1
ATOM 1962 N N . LYS A 1 247 ? -11.121 -0.138 24.610 1.00 95.00 247 LYS A N 1
ATOM 1963 C CA . LYS A 1 247 ? -10.629 -1.300 25.357 1.00 95.00 247 LYS A CA 1
ATOM 1964 C C . LYS A 1 247 ? -11.447 -1.508 26.632 1.00 95.00 247 LYS A C 1
ATOM 1966 O O . LYS A 1 247 ? -11.965 -2.602 26.833 1.00 95.00 247 LYS A O 1
ATOM 1971 N N . GLU A 1 248 ? -11.679 -0.450 27.407 1.00 95.81 248 GLU A N 1
ATOM 1972 C CA . GLU A 1 248 ? -12.551 -0.491 28.590 1.00 95.81 248 GLU A CA 1
ATOM 1973 C C . GLU A 1 248 ? -13.968 -0.982 28.232 1.00 95.81 248 GLU A C 1
ATOM 1975 O O . GLU A 1 248 ? -14.537 -1.832 28.919 1.00 95.81 248 GLU A O 1
ATOM 1980 N N . LYS A 1 249 ? -14.544 -0.504 27.118 1.00 94.31 249 LYS A N 1
ATOM 1981 C CA . LYS A 1 249 ? -15.870 -0.960 26.657 1.00 94.31 249 LYS A CA 1
ATOM 1982 C C . LYS A 1 249 ? -15.887 -2.391 26.149 1.00 94.31 249 LYS A C 1
ATOM 1984 O O . LYS A 1 249 ? -16.901 -3.066 26.317 1.00 94.31 249 LYS A O 1
ATOM 1989 N N . SER A 1 250 ? -14.787 -2.865 25.581 1.00 94.06 250 SER A N 1
ATOM 1990 C CA . SER A 1 250 ? -14.627 -4.279 25.238 1.00 94.06 250 SER A CA 1
ATOM 1991 C C . SER A 1 250 ? -14.636 -5.144 26.503 1.00 94.06 250 SER A C 1
ATOM 1993 O O . SER A 1 250 ? -15.376 -6.124 26.560 1.00 94.06 250 SER A O 1
ATOM 1995 N N . ASP A 1 251 ? -13.923 -4.729 27.553 1.00 95.62 251 ASP A N 1
ATOM 1996 C CA . ASP A 1 251 ? -13.892 -5.444 28.835 1.00 95.62 251 ASP A CA 1
ATOM 1997 C C . ASP A 1 251 ? -15.261 -5.415 29.555 1.00 95.62 251 ASP A C 1
ATOM 1999 O O . ASP A 1 251 ? -15.651 -6.398 30.189 1.00 95.62 251 ASP A O 1
ATOM 2003 N N . GLU A 1 252 ? -16.036 -4.322 29.448 1.00 95.25 252 GLU A N 1
ATOM 2004 C CA . GLU A 1 252 ? -17.431 -4.277 29.931 1.00 95.25 252 GLU A CA 1
ATOM 2005 C C . GLU A 1 252 ? -18.310 -5.328 29.223 1.00 95.25 252 GLU A C 1
ATOM 2007 O O . GLU A 1 252 ? -19.087 -6.025 29.884 1.00 95.25 252 GLU A O 1
ATOM 2012 N N . LEU A 1 253 ? -18.205 -5.442 27.893 1.00 94.12 253 LEU A N 1
ATOM 2013 C CA . LEU A 1 253 ? -18.978 -6.408 27.101 1.00 94.12 253 LEU A CA 1
ATOM 2014 C C . LEU A 1 253 ? -18.615 -7.853 27.461 1.00 94.12 253 LEU A C 1
ATOM 2016 O O . LEU A 1 253 ? -19.512 -8.677 27.630 1.00 94.12 253 LEU A O 1
ATOM 2020 N N . GLU A 1 254 ? -17.327 -8.151 27.643 1.00 93.81 254 GLU A N 1
ATOM 2021 C CA . GLU A 1 254 ? -16.863 -9.481 28.062 1.00 93.81 254 GLU A CA 1
ATOM 2022 C C . GLU A 1 254 ? -17.378 -9.877 29.450 1.00 93.81 254 GLU A C 1
ATOM 2024 O O . GLU A 1 254 ? -17.723 -11.035 29.673 1.00 93.81 254 GLU A O 1
ATOM 2029 N N . LYS A 1 255 ? -17.527 -8.911 30.365 1.00 95.62 255 LYS A N 1
ATOM 2030 C CA . LYS A 1 255 ? -18.146 -9.120 31.688 1.00 95.62 255 LYS A CA 1
ATOM 2031 C C . LYS A 1 255 ? -19.679 -9.241 31.639 1.00 95.62 255 LYS A C 1
ATOM 2033 O O . LYS A 1 255 ? -20.321 -9.266 32.687 1.00 95.62 255 LYS A O 1
ATOM 2038 N N . GLY A 1 256 ? -20.282 -9.293 30.449 1.00 92.81 256 GLY A N 1
ATOM 2039 C CA . GLY A 1 256 ? -21.722 -9.486 30.261 1.00 92.81 256 GLY A CA 1
ATOM 2040 C C . GLY A 1 256 ? -22.555 -8.205 30.349 1.00 92.81 256 GLY A C 1
ATOM 2041 O O . GLY A 1 256 ? -23.776 -8.275 30.514 1.00 92.81 256 GLY A O 1
ATOM 2042 N N . ARG A 1 257 ? -21.943 -7.015 30.247 1.00 93.75 257 ARG A N 1
ATOM 2043 C CA . ARG A 1 257 ? -22.704 -5.758 30.212 1.00 93.75 257 ARG A CA 1
ATOM 2044 C C . ARG A 1 257 ? -23.586 -5.709 28.961 1.00 93.75 257 ARG A C 1
ATOM 2046 O O . ARG A 1 257 ? -23.184 -6.095 27.868 1.00 93.75 257 ARG A O 1
ATOM 2053 N N . ASN A 1 258 ? -24.797 -5.171 29.106 1.00 92.38 258 ASN A N 1
ATOM 2054 C CA . ASN A 1 258 ? -25.737 -5.040 27.996 1.00 92.38 258 ASN A CA 1
ATOM 2055 C C . ASN A 1 258 ? -25.169 -4.152 26.864 1.00 92.38 258 ASN A C 1
ATOM 2057 O O . ASN A 1 258 ? -24.863 -2.975 27.084 1.00 92.38 258 ASN A O 1
ATOM 2061 N N . LYS A 1 259 ? -25.098 -4.702 25.641 1.00 89.38 259 LYS A N 1
ATOM 2062 C CA . LYS A 1 259 ? -24.543 -4.029 24.453 1.00 89.38 259 LYS A CA 1
ATOM 2063 C C . LYS A 1 259 ? -25.212 -2.698 24.110 1.00 89.38 259 LYS A C 1
ATOM 2065 O O . LYS A 1 259 ? -24.529 -1.780 23.673 1.00 89.38 259 LYS A O 1
ATOM 2070 N N . TYR A 1 260 ? -26.513 -2.544 24.354 1.00 88.69 260 TYR A N 1
ATOM 2071 C CA . TYR A 1 260 ? -27.223 -1.292 24.073 1.00 88.69 260 TYR A CA 1
ATOM 2072 C C . TYR A 1 260 ? -26.773 -0.172 25.017 1.00 88.69 260 TYR A C 1
ATOM 2074 O O . TYR A 1 260 ? -26.584 0.962 24.582 1.00 88.69 260 TYR A O 1
ATOM 2082 N N . ILE A 1 261 ? -26.512 -0.500 26.288 1.00 90.56 261 ILE A N 1
ATOM 2083 C CA . ILE A 1 261 ? -25.965 0.455 27.264 1.00 90.56 261 ILE A CA 1
ATOM 2084 C C . ILE A 1 261 ? -24.553 0.877 26.850 1.00 90.56 261 ILE A C 1
ATOM 2086 O O . ILE A 1 261 ? -24.233 2.065 26.875 1.00 90.56 261 ILE A O 1
ATOM 2090 N N . VAL A 1 262 ? -23.712 -0.081 26.449 1.00 89.88 262 VAL A N 1
ATOM 2091 C CA . VAL A 1 262 ? -22.349 0.204 25.975 1.00 89.88 262 VAL A CA 1
ATOM 2092 C C . VAL A 1 262 ? -22.379 1.068 24.710 1.00 89.88 262 VAL A C 1
ATOM 2094 O O . VAL A 1 262 ? -21.672 2.070 24.640 1.00 89.88 262 VAL A O 1
ATOM 2097 N N . GLY A 1 263 ? -23.249 0.745 23.749 1.00 86.06 263 GLY A N 1
ATOM 2098 C CA . GLY A 1 263 ? -23.426 1.520 22.520 1.00 86.06 263 GLY A CA 1
ATOM 2099 C C . GLY A 1 263 ? -23.856 2.964 22.789 1.00 86.06 263 GLY A C 1
ATOM 2100 O O . GLY A 1 263 ? -23.256 3.890 22.249 1.00 86.06 263 GLY A O 1
ATOM 2101 N N . LEU A 1 264 ? -24.825 3.177 23.688 1.00 87.62 264 LEU A N 1
ATOM 2102 C CA . LEU A 1 264 ? -25.242 4.521 24.107 1.00 87.62 264 LEU A CA 1
ATOM 2103 C C . LEU A 1 264 ? -24.100 5.304 24.767 1.00 87.62 264 LEU A C 1
ATOM 2105 O O . LEU A 1 264 ? -23.913 6.480 24.457 1.00 87.62 264 LEU A O 1
ATOM 2109 N N . LYS A 1 265 ? -23.303 4.661 25.634 1.00 89.94 265 LYS A N 1
ATOM 2110 C CA . LYS A 1 265 ? -22.123 5.296 26.245 1.00 89.94 265 LYS A CA 1
ATOM 2111 C C . LYS A 1 265 ? -21.104 5.727 25.188 1.00 89.94 265 LYS A C 1
ATOM 2113 O O . LYS A 1 265 ? -20.577 6.832 25.305 1.00 89.94 265 LYS A O 1
ATOM 2118 N N . ILE A 1 266 ? -20.839 4.890 24.182 1.00 87.12 266 ILE A N 1
ATOM 2119 C CA . ILE A 1 266 ? -19.916 5.226 23.089 1.00 87.12 266 ILE A CA 1
ATOM 2120 C C . ILE A 1 266 ? -20.434 6.426 22.316 1.00 87.12 266 ILE A C 1
ATOM 2122 O O . ILE A 1 266 ? -19.706 7.402 22.174 1.00 87.12 266 ILE A O 1
ATOM 2126 N N . LEU A 1 267 ? -21.697 6.401 21.887 1.00 82.81 267 LEU A N 1
ATOM 2127 C CA . LEU A 1 267 ? -22.290 7.522 21.162 1.00 82.81 267 LEU A CA 1
ATOM 2128 C C . LEU A 1 267 ? -22.233 8.823 21.979 1.00 82.81 267 LEU A C 1
ATOM 2130 O O . LEU A 1 267 ? -21.907 9.875 21.441 1.00 82.81 267 LEU A O 1
ATOM 2134 N N . TYR A 1 268 ? -22.491 8.757 23.285 1.00 86.56 268 TYR A N 1
ATOM 2135 C CA . TYR A 1 268 ? -22.431 9.930 24.156 1.00 86.56 268 TYR A CA 1
ATOM 2136 C C . TYR A 1 268 ? -21.007 10.479 24.335 1.00 86.56 268 TYR A C 1
ATOM 2138 O O . TYR A 1 268 ? -20.803 11.692 24.309 1.00 86.56 268 TYR A O 1
ATOM 2146 N N . ASN A 1 269 ? -20.012 9.606 24.521 1.00 89.06 269 ASN A N 1
ATOM 2147 C CA . ASN A 1 269 ? -18.644 10.027 24.833 1.00 89.06 269 ASN A CA 1
ATOM 2148 C C . ASN A 1 269 ? -17.768 10.259 23.601 1.00 89.06 269 ASN A C 1
ATOM 2150 O O . ASN A 1 269 ? -16.745 10.918 23.736 1.00 89.06 269 ASN A O 1
ATOM 2154 N N . LEU A 1 270 ? -18.152 9.781 22.415 1.00 82.75 270 LEU A N 1
ATOM 2155 C CA . LEU A 1 270 ? -17.294 9.860 21.233 1.00 82.75 270 LEU A CA 1
ATOM 2156 C C . LEU A 1 270 ? -16.885 11.296 20.886 1.00 82.75 270 LEU A C 1
ATOM 2158 O O . LEU A 1 270 ? -15.749 11.536 20.495 1.00 82.75 270 LEU A O 1
ATOM 2162 N N . ARG A 1 271 ? -17.798 12.257 21.073 1.00 85.31 271 ARG A N 1
ATOM 2163 C CA . ARG A 1 271 ? -17.530 13.683 20.833 1.00 85.31 271 ARG A CA 1
ATOM 2164 C C . ARG A 1 271 ? -16.380 14.235 21.676 1.00 85.31 271 ARG A C 1
ATOM 2166 O O . ARG A 1 271 ? -15.776 15.211 21.266 1.00 85.31 271 ARG A O 1
ATOM 2173 N N . LYS A 1 272 ? -16.078 13.629 22.828 1.00 90.69 272 LYS A N 1
ATOM 2174 C CA . LYS A 1 272 ? -14.986 14.068 23.710 1.00 90.69 272 LYS A CA 1
ATOM 2175 C C . LYS A 1 272 ? -13.608 13.809 23.109 1.00 90.69 272 LYS A C 1
ATOM 2177 O O . LYS A 1 272 ? -12.675 14.517 23.449 1.00 90.69 272 LYS A O 1
ATOM 2182 N N . PHE A 1 273 ? -13.501 12.821 22.221 1.00 91.81 273 PHE A N 1
ATOM 2183 C CA . PHE A 1 273 ? -12.250 12.478 21.550 1.00 91.81 273 PHE A CA 1
ATOM 2184 C C . PHE A 1 273 ? -12.048 13.257 20.251 1.00 91.81 273 PHE A C 1
ATOM 2186 O O . PHE A 1 273 ? -11.079 13.000 19.551 1.00 91.81 273 PHE A O 1
ATOM 2193 N N . ILE A 1 274 ? -12.967 14.156 19.882 1.00 91.62 274 ILE A N 1
ATOM 2194 C CA . ILE A 1 274 ? -12.904 14.911 18.630 1.00 91.62 274 ILE A CA 1
ATOM 2195 C C . ILE A 1 274 ? -12.841 16.400 18.963 1.00 91.62 274 ILE A C 1
ATOM 2197 O O . ILE A 1 274 ? -13.819 16.990 19.426 1.00 91.62 274 ILE A O 1
ATOM 2201 N N . ASP A 1 275 ? -11.699 17.014 18.677 1.00 92.12 275 ASP A N 1
ATOM 2202 C CA . ASP A 1 275 ? -11.508 18.458 18.759 1.00 92.12 275 ASP A CA 1
ATOM 2203 C C . ASP A 1 275 ? -12.195 19.117 17.554 1.00 92.12 275 ASP A C 1
ATOM 2205 O O . ASP A 1 275 ? -11.674 19.157 16.439 1.00 92.12 275 ASP A O 1
ATOM 2209 N N . SER A 1 276 ? -13.418 19.602 17.778 1.00 87.75 276 SER A N 1
ATOM 2210 C CA . SER A 1 276 ? -14.248 20.192 16.720 1.00 87.75 276 SER A CA 1
ATOM 2211 C C . SER A 1 276 ? -13.703 21.525 16.195 1.00 87.75 276 SER A C 1
ATOM 2213 O O . SER A 1 276 ? -14.104 21.937 15.109 1.00 87.75 276 SER A O 1
ATOM 2215 N N . GLU A 1 277 ? -12.815 22.198 16.935 1.00 89.44 277 GLU A N 1
ATOM 2216 C CA . GLU A 1 277 ? -12.196 23.457 16.499 1.00 89.44 277 GLU A CA 1
ATOM 2217 C C . GLU A 1 277 ? -11.056 23.202 15.509 1.00 89.44 277 GLU A C 1
ATOM 2219 O O . GLU A 1 277 ? -10.896 23.954 14.546 1.00 89.44 277 GLU A O 1
ATOM 2224 N N . LYS A 1 278 ? -10.297 22.118 15.715 1.00 90.81 278 LYS A N 1
ATOM 2225 C CA . LYS A 1 278 ? -9.195 21.703 14.829 1.00 90.81 278 LYS A CA 1
ATOM 2226 C C . LYS A 1 278 ? -9.634 20.799 13.681 1.00 90.81 278 LYS A C 1
ATOM 2228 O O . LYS A 1 278 ? -8.867 20.584 12.744 1.00 90.81 278 LYS A O 1
ATOM 2233 N N . GLN A 1 279 ? -10.840 20.242 13.746 1.00 91.19 279 GLN A N 1
ATOM 2234 C CA . GLN A 1 279 ? -11.366 19.379 12.696 1.00 91.19 279 GLN A CA 1
ATOM 2235 C C . GLN A 1 279 ? -11.535 20.155 11.372 1.00 91.19 279 GLN A C 1
ATOM 2237 O O . GLN A 1 279 ? -12.116 21.244 11.368 1.00 91.19 279 GLN A O 1
ATOM 2242 N N . PRO A 1 280 ? -11.123 19.584 10.223 1.00 89.06 280 PRO A N 1
ATOM 2243 C CA . PRO A 1 280 ? -11.373 20.195 8.923 1.00 89.06 280 PRO A CA 1
ATOM 2244 C C . PRO A 1 280 ? -12.864 20.459 8.673 1.00 89.06 280 PRO A C 1
ATOM 2246 O O . PRO A 1 280 ? -13.719 19.597 8.902 1.00 89.06 280 PRO A O 1
ATOM 2249 N N . LYS A 1 281 ? -13.179 21.662 8.177 1.00 86.19 281 LYS A N 1
ATOM 2250 C CA . LYS A 1 281 ? -14.559 22.172 8.050 1.00 86.19 281 LYS A CA 1
ATOM 2251 C C . LYS A 1 281 ? -15.418 21.403 7.044 1.00 86.19 281 LYS A C 1
ATOM 2253 O O . LYS A 1 281 ? -16.643 21.435 7.137 1.00 86.19 281 LYS A O 1
ATOM 2258 N N . ASP A 1 282 ? -14.797 20.736 6.076 1.00 85.94 282 ASP A N 1
ATOM 2259 C CA . ASP A 1 282 ? -15.476 19.940 5.052 1.00 85.94 282 ASP A CA 1
ATOM 2260 C C . ASP A 1 282 ? -15.768 18.496 5.501 1.00 85.94 282 ASP A C 1
ATOM 2262 O O . ASP A 1 282 ? -16.324 17.710 4.729 1.00 85.94 282 ASP A O 1
ATOM 2266 N N . ILE A 1 283 ? -15.429 18.144 6.747 1.00 83.62 283 ILE A N 1
ATOM 2267 C CA . ILE A 1 283 ? -15.701 16.839 7.351 1.00 83.62 283 ILE A CA 1
ATOM 2268 C C . ILE A 1 283 ? -16.605 17.015 8.570 1.00 83.62 283 ILE A C 1
ATOM 2270 O O . ILE A 1 283 ? -16.511 17.986 9.314 1.00 83.62 283 ILE A O 1
ATOM 2274 N N . ASN A 1 284 ? -17.460 16.021 8.822 1.00 82.81 284 ASN A N 1
ATOM 2275 C CA . ASN A 1 284 ? -18.131 15.847 10.106 1.00 82.81 284 ASN A CA 1
ATOM 2276 C C . ASN A 1 284 ? -17.869 14.431 10.637 1.00 82.81 284 ASN A C 1
ATOM 2278 O O . ASN A 1 284 ? -18.635 13.505 10.356 1.00 82.81 284 ASN A O 1
ATOM 2282 N N . LEU A 1 285 ? -16.769 14.258 11.380 1.00 78.50 285 LEU A N 1
ATOM 2283 C CA . LEU A 1 285 ? -16.323 12.939 11.831 1.00 78.50 285 LEU A CA 1
ATOM 2284 C C . LEU A 1 285 ? -17.338 12.292 12.783 1.00 78.50 285 LEU A C 1
ATOM 2286 O O . LEU A 1 285 ? -17.614 11.099 12.671 1.00 78.50 285 LEU A O 1
ATOM 2290 N N . TRP A 1 286 ? -17.979 13.085 13.648 1.00 79.00 286 TRP A N 1
ATOM 2291 C CA . TRP A 1 286 ? -19.060 12.601 14.508 1.00 79.00 286 TRP A CA 1
ATOM 2292 C C . TRP A 1 286 ? -20.215 11.995 13.698 1.00 79.00 286 TRP A C 1
ATOM 2294 O O . TRP A 1 286 ? -20.647 10.881 13.988 1.00 79.00 286 TRP A O 1
ATOM 2304 N N . LYS A 1 287 ? -20.695 12.686 12.656 1.00 78.38 287 LYS A N 1
ATOM 2305 C CA . LYS A 1 287 ? -21.760 12.181 11.774 1.00 78.38 287 LYS A CA 1
ATOM 2306 C C . LYS A 1 287 ? -21.328 10.909 11.044 1.00 78.38 287 LYS A C 1
ATOM 2308 O O . LYS A 1 287 ? -22.125 9.979 10.925 1.00 78.38 287 LYS A O 1
ATOM 2313 N N . LEU A 1 288 ? -20.079 10.859 10.582 1.00 72.69 288 LEU A N 1
ATOM 2314 C CA . LEU A 1 288 ? -19.530 9.701 9.884 1.00 72.69 288 LEU A CA 1
ATOM 2315 C C . LEU A 1 288 ? -19.483 8.472 10.802 1.00 72.69 288 LEU A C 1
ATOM 2317 O O . LEU A 1 288 ? -20.009 7.417 10.449 1.00 72.69 2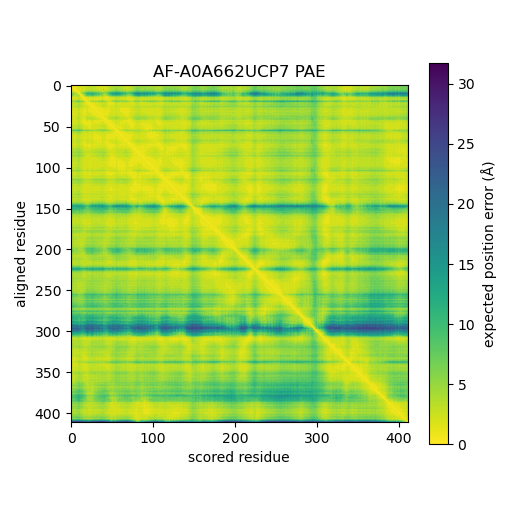88 LEU A O 1
ATOM 2321 N N . ILE A 1 289 ? -18.955 8.625 12.018 1.00 69.62 289 ILE A N 1
ATOM 2322 C CA . ILE A 1 289 ? -18.880 7.528 12.985 1.00 69.62 289 ILE A CA 1
ATOM 2323 C C . ILE A 1 289 ? -20.276 7.132 13.497 1.00 69.62 289 ILE A C 1
ATOM 2325 O O . ILE A 1 289 ? -20.572 5.941 13.610 1.00 69.62 289 ILE A O 1
ATOM 2329 N N . PHE A 1 290 ? -21.172 8.098 13.731 1.00 72.25 290 PHE A N 1
ATOM 2330 C CA . PHE A 1 290 ? -22.574 7.827 14.063 1.00 72.25 290 PHE A CA 1
ATOM 2331 C C . PHE A 1 290 ? -23.243 6.953 12.992 1.00 72.25 290 PHE A C 1
ATOM 2333 O O . PHE A 1 290 ? -23.890 5.959 13.320 1.00 72.25 290 PHE A O 1
ATOM 2340 N N . ASN A 1 291 ? -23.046 7.269 11.709 1.00 68.88 291 ASN A N 1
ATOM 2341 C CA . ASN A 1 291 ? -23.583 6.467 10.611 1.00 68.88 291 ASN A CA 1
ATOM 2342 C C . ASN A 1 291 ? -22.990 5.048 10.588 1.00 68.88 291 ASN A C 1
ATOM 2344 O O . ASN A 1 291 ? -23.728 4.091 10.366 1.00 68.88 291 ASN A O 1
ATOM 2348 N N . ILE A 1 292 ? -21.697 4.887 10.875 1.00 63.44 292 ILE A N 1
ATOM 2349 C CA . ILE A 1 292 ? -21.052 3.566 10.930 1.00 63.44 292 ILE A CA 1
ATOM 2350 C C . ILE A 1 292 ? -21.661 2.693 12.040 1.00 63.44 292 ILE A C 1
ATOM 2352 O O . ILE A 1 292 ? -22.032 1.548 11.775 1.00 63.44 292 ILE A O 1
ATOM 2356 N N . PHE A 1 293 ? -21.804 3.219 13.262 1.00 60.88 293 PHE A N 1
ATOM 2357 C CA . PHE A 1 293 ? -22.292 2.430 14.404 1.00 60.88 293 PHE A CA 1
ATOM 2358 C C . PHE A 1 293 ? -23.811 2.243 14.436 1.00 60.88 293 PHE A C 1
ATOM 2360 O O . PHE A 1 293 ? -24.271 1.210 14.914 1.00 60.88 293 PHE A O 1
ATOM 2367 N N . VAL A 1 294 ? -24.590 3.215 13.950 1.00 63.94 294 VAL A N 1
ATOM 2368 C CA . VAL A 1 294 ? -26.062 3.178 14.032 1.00 63.94 294 VAL A CA 1
ATOM 2369 C C . VAL A 1 294 ? -26.698 2.664 12.745 1.00 63.94 294 VAL A C 1
ATOM 2371 O O . VAL A 1 294 ? -27.679 1.928 12.804 1.00 63.94 294 VAL A O 1
ATOM 2374 N N . ARG A 1 295 ? -26.163 3.031 11.573 1.00 57.66 295 ARG A N 1
ATOM 2375 C CA . ARG A 1 295 ? -26.741 2.642 10.274 1.00 57.66 295 ARG A CA 1
ATOM 2376 C C . ARG A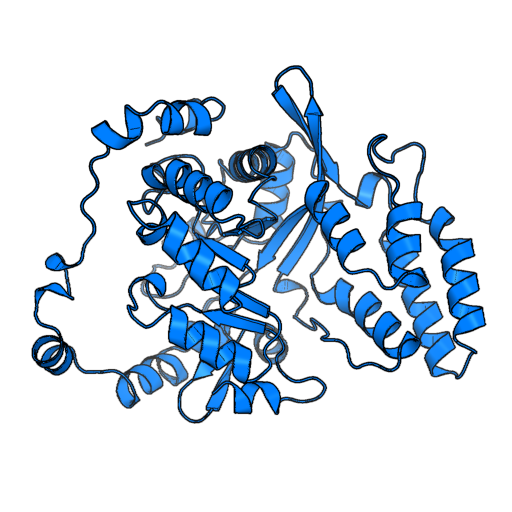 1 295 ? -26.075 1.415 9.653 1.00 57.66 295 ARG A C 1
ATOM 2378 O O . ARG A 1 295 ? -26.541 0.965 8.612 1.00 57.66 295 ARG A O 1
ATOM 2385 N N . HIS A 1 296 ? -25.000 0.888 10.253 1.00 56.50 296 HIS A N 1
ATOM 2386 C CA . HIS A 1 296 ? -24.218 -0.242 9.728 1.00 56.50 296 HIS A CA 1
ATOM 2387 C C . HIS A 1 296 ? -23.823 -0.082 8.242 1.00 56.50 296 HIS A C 1
ATOM 2389 O O . HIS A 1 296 ? -23.671 -1.066 7.516 1.00 56.50 296 HIS A O 1
ATOM 2395 N N . SER A 1 297 ? -23.670 1.159 7.762 1.00 52.50 297 SER A N 1
ATOM 2396 C CA . SER A 1 297 ? -23.499 1.436 6.335 1.00 52.50 297 SER A CA 1
ATOM 2397 C C . SER A 1 297 ? -22.023 1.436 5.942 1.00 52.50 297 SER A C 1
ATOM 2399 O O . SER A 1 297 ? -21.268 2.323 6.345 1.00 52.50 297 SER A O 1
ATOM 2401 N N . TYR A 1 298 ? -21.626 0.497 5.083 1.00 49.31 298 TYR A N 1
ATOM 2402 C CA . TYR A 1 298 ? -20.307 0.492 4.438 1.00 49.31 298 TYR A CA 1
ATOM 2403 C C . TYR A 1 298 ? -20.083 1.717 3.527 1.00 49.31 298 TYR A C 1
ATOM 2405 O O . TYR A 1 298 ? -18.941 2.105 3.297 1.00 49.31 298 TYR A O 1
ATOM 2413 N N . GLU A 1 299 ? -21.151 2.370 3.058 1.00 51.94 299 GLU A N 1
ATOM 2414 C CA . GLU A 1 299 ? -21.093 3.601 2.251 1.00 51.94 299 GLU A CA 1
ATOM 2415 C C . GLU A 1 299 ? -20.421 4.767 2.998 1.00 51.94 299 GLU A C 1
ATOM 2417 O O . GLU A 1 299 ? -19.609 5.483 2.416 1.00 51.94 299 GLU A O 1
ATOM 2422 N N . ALA A 1 300 ? -20.655 4.890 4.311 1.00 51.78 300 ALA A N 1
ATOM 2423 C CA . ALA A 1 300 ? -20.015 5.904 5.156 1.00 51.78 300 ALA A CA 1
ATOM 2424 C C . ALA A 1 300 ? -18.496 5.683 5.313 1.00 51.78 300 ALA A C 1
ATOM 2426 O O . ALA A 1 300 ? -17.739 6.641 5.458 1.00 51.78 300 ALA A O 1
ATOM 2427 N N . LEU A 1 301 ? -18.031 4.428 5.239 1.00 59.66 301 LEU A N 1
ATOM 2428 C CA . LEU A 1 301 ? -16.598 4.116 5.195 1.00 59.66 301 LEU A CA 1
ATOM 2429 C C . LEU A 1 301 ? -15.988 4.547 3.851 1.00 59.66 301 LEU A C 1
ATOM 2431 O O . LEU A 1 301 ? -14.848 5.002 3.799 1.00 59.66 301 LEU A O 1
ATOM 2435 N N . GLY A 1 302 ? -16.773 4.455 2.773 1.00 65.19 302 GLY A N 1
ATOM 2436 C CA . GLY A 1 302 ? -16.427 5.007 1.468 1.00 65.19 302 GLY A CA 1
ATOM 2437 C C . GLY A 1 302 ? -16.157 6.508 1.547 1.00 65.19 302 GLY A C 1
ATOM 2438 O O . GLY A 1 302 ? -15.063 6.928 1.182 1.00 65.19 302 GLY A O 1
ATOM 2439 N N . GLU A 1 303 ? -17.101 7.298 2.080 1.00 68.38 303 GLU A N 1
ATOM 2440 C CA . GLU A 1 303 ? -16.968 8.762 2.248 1.00 68.38 303 GLU A CA 1
ATOM 2441 C C . GLU A 1 303 ? -15.688 9.164 2.994 1.00 68.38 303 GLU A C 1
ATOM 2443 O O . GLU A 1 303 ? -14.999 10.096 2.576 1.00 68.38 303 GLU A O 1
ATOM 2448 N N . PHE A 1 304 ? -15.318 8.421 4.043 1.00 73.31 304 PHE A N 1
ATOM 2449 C CA . PHE A 1 304 ? -14.066 8.638 4.771 1.00 73.31 304 PHE A CA 1
ATOM 2450 C C . PHE A 1 304 ? -12.847 8.512 3.848 1.00 73.31 304 PHE A C 1
ATOM 2452 O O . PHE A 1 304 ? -12.013 9.414 3.782 1.00 73.31 304 PHE A O 1
ATOM 2459 N N . HIS A 1 305 ? -12.781 7.441 3.057 1.00 71.06 305 HIS A N 1
ATOM 2460 C CA . HIS A 1 305 ? -11.683 7.198 2.121 1.00 71.06 305 HIS A CA 1
ATOM 2461 C C . HIS A 1 305 ? -11.688 8.115 0.877 1.00 71.06 305 HIS A C 1
ATOM 2463 O O . HIS A 1 305 ? -10.748 8.058 0.081 1.00 71.06 305 HIS A O 1
ATOM 2469 N N . TYR A 1 306 ? -12.708 8.962 0.681 1.00 78.88 306 TYR A N 1
ATOM 2470 C CA . TYR A 1 306 ? -12.685 10.049 -0.316 1.00 78.88 306 TYR A CA 1
ATOM 2471 C C . TYR A 1 306 ? -12.074 11.348 0.220 1.00 78.88 306 TYR A C 1
ATOM 2473 O O . TYR A 1 306 ? -11.704 12.209 -0.574 1.00 78.88 306 TYR A O 1
ATOM 2481 N N . LYS A 1 307 ? -11.957 11.492 1.544 1.00 85.19 307 LYS A N 1
ATOM 2482 C CA . LYS A 1 307 ? -11.433 12.697 2.208 1.00 85.19 307 LYS A CA 1
ATOM 2483 C C . LYS A 1 307 ? -10.091 12.474 2.894 1.00 85.19 307 LYS A C 1
ATOM 2485 O O . LYS A 1 307 ? -9.304 13.408 3.014 1.00 85.19 307 LYS A O 1
ATOM 2490 N N . PHE A 1 308 ? -9.827 11.242 3.312 1.00 92.44 308 PHE A N 1
ATOM 2491 C CA . PHE A 1 308 ? -8.581 10.846 3.945 1.00 92.44 308 PHE A CA 1
ATOM 2492 C C . PHE A 1 308 ? -7.765 9.956 3.021 1.00 92.44 308 PHE A C 1
ATOM 2494 O O . PHE A 1 308 ? -8.265 8.968 2.478 1.00 92.44 308 PHE A O 1
ATOM 2501 N N . LEU A 1 309 ? -6.485 10.282 2.904 1.00 95.69 309 LEU A N 1
ATOM 2502 C CA . LEU A 1 309 ? -5.487 9.425 2.297 1.00 95.69 309 LEU A CA 1
ATOM 2503 C C . LEU A 1 309 ? -4.916 8.495 3.372 1.00 95.69 309 LEU A C 1
ATOM 2505 O O . LEU A 1 309 ? -4.430 8.950 4.410 1.00 95.69 309 LEU A O 1
ATOM 2509 N N . TYR A 1 310 ? -4.975 7.186 3.124 1.00 96.62 310 TYR A N 1
ATOM 2510 C CA . TYR A 1 310 ? -4.255 6.209 3.939 1.00 96.62 310 TYR A CA 1
ATOM 2511 C C . TYR A 1 310 ? -2.770 6.238 3.577 1.00 96.62 310 TYR A C 1
ATOM 2513 O O . TYR A 1 310 ? -2.421 6.067 2.408 1.00 96.62 310 TYR A O 1
ATOM 2521 N N . ILE A 1 311 ? -1.894 6.401 4.563 1.00 98.31 311 ILE A N 1
ATOM 2522 C CA . ILE A 1 311 ? -0.450 6.266 4.368 1.00 98.31 311 ILE A CA 1
ATOM 2523 C C . ILE A 1 311 ? 0.034 5.190 5.329 1.00 98.31 311 ILE A C 1
ATOM 2525 O O . ILE A 1 311 ? 0.010 5.360 6.544 1.00 98.31 311 ILE A O 1
ATOM 2529 N N . GLY A 1 312 ? 0.416 4.049 4.776 1.00 97.56 312 GLY A N 1
ATOM 2530 C CA . GLY A 1 312 ? 0.875 2.884 5.511 1.00 97.56 312 GLY A CA 1
ATOM 2531 C C . GLY A 1 312 ? 2.274 2.469 5.105 1.00 97.56 312 GLY A C 1
ATOM 2532 O O . GLY A 1 312 ? 2.800 2.887 4.070 1.00 97.56 312 GLY A O 1
ATOM 2533 N N . MET A 1 313 ? 2.860 1.604 5.922 1.00 96.69 313 MET A N 1
ATOM 2534 C CA . MET A 1 313 ? 4.118 0.944 5.635 1.00 96.69 313 MET A CA 1
ATOM 2535 C C . MET A 1 313 ? 4.061 -0.529 6.014 1.00 96.69 313 MET A C 1
ATOM 2537 O O . MET A 1 313 ? 3.454 -0.904 7.020 1.00 96.69 313 MET A O 1
ATOM 2541 N N . MET A 1 314 ? 4.765 -1.355 5.246 1.00 95.75 314 MET A N 1
ATOM 2542 C CA . MET A 1 314 ? 5.049 -2.745 5.587 1.00 95.75 314 MET A CA 1
ATOM 2543 C C . MET A 1 314 ? 6.529 -3.023 5.331 1.00 95.75 314 MET A C 1
ATOM 2545 O O . MET A 1 314 ? 6.965 -3.081 4.184 1.00 95.75 314 MET A O 1
ATOM 2549 N N . HIS A 1 315 ? 7.303 -3.194 6.397 1.00 94.69 315 HIS A N 1
ATOM 2550 C CA . HIS A 1 315 ? 8.732 -3.477 6.322 1.00 94.69 315 HIS A CA 1
ATOM 2551 C C . HIS A 1 315 ? 8.953 -4.987 6.355 1.00 94.69 315 HIS A C 1
ATOM 2553 O O . HIS A 1 315 ? 8.748 -5.632 7.383 1.00 94.69 315 HIS A O 1
ATOM 2559 N N . PHE A 1 316 ? 9.376 -5.566 5.236 1.00 93.75 316 PHE A N 1
ATOM 2560 C CA . PHE A 1 316 ? 9.737 -6.981 5.183 1.00 93.75 316 PHE A CA 1
ATOM 2561 C C . PHE A 1 316 ? 11.156 -7.202 5.711 1.00 93.75 316 PHE A C 1
ATOM 2563 O O . PHE A 1 316 ? 12.033 -6.367 5.524 1.00 93.75 316 PHE A O 1
ATOM 2570 N N . MET A 1 317 ? 11.376 -8.325 6.392 1.00 94.12 317 MET A N 1
ATOM 2571 C CA . MET A 1 317 ? 12.686 -8.670 6.950 1.00 94.12 317 MET A CA 1
ATOM 2572 C C . MET A 1 317 ? 13.659 -9.128 5.867 1.00 94.12 317 MET A C 1
ATOM 2574 O O . MET A 1 317 ? 13.236 -9.600 4.813 1.00 94.12 317 MET A O 1
ATOM 2578 N N . ASP A 1 318 ? 14.947 -9.046 6.164 1.00 91.69 318 ASP A N 1
ATOM 2579 C CA . ASP A 1 318 ? 16.043 -9.715 5.469 1.00 91.69 318 ASP A CA 1
ATOM 2580 C C . ASP A 1 318 ? 16.873 -10.536 6.476 1.00 91.69 318 ASP A C 1
ATOM 2582 O O . ASP A 1 318 ? 16.476 -10.682 7.632 1.00 91.69 318 ASP A O 1
ATOM 2586 N N . LEU A 1 319 ? 18.000 -11.115 6.049 1.00 89.75 319 LEU A N 1
ATOM 2587 C CA . LEU A 1 319 ? 18.830 -11.961 6.919 1.00 89.75 319 LEU A CA 1
ATOM 2588 C C . LEU A 1 319 ? 19.422 -11.212 8.126 1.00 89.75 319 LEU A C 1
ATOM 2590 O O . LEU A 1 319 ? 19.713 -11.847 9.134 1.00 89.75 319 LEU A O 1
ATOM 2594 N N . TYR A 1 320 ? 19.598 -9.891 8.046 1.00 89.88 320 TYR A N 1
ATOM 2595 C CA . TYR A 1 320 ? 20.188 -9.095 9.126 1.00 89.88 320 TYR A CA 1
ATOM 2596 C C . TYR A 1 320 ? 19.190 -8.832 10.260 1.00 89.88 320 TYR A C 1
ATOM 2598 O O . TYR A 1 320 ? 19.562 -8.874 11.428 1.00 89.88 320 TYR A O 1
ATOM 2606 N N . ASN A 1 321 ? 17.920 -8.574 9.932 1.00 91.31 321 ASN A N 1
ATOM 2607 C CA . ASN A 1 321 ? 16.874 -8.243 10.908 1.00 91.31 321 ASN A CA 1
ATOM 2608 C C . ASN A 1 321 ? 15.803 -9.339 11.052 1.00 91.31 321 ASN A C 1
ATOM 2610 O O . ASN A 1 321 ? 14.661 -9.047 11.425 1.00 91.31 321 ASN A O 1
ATOM 2614 N N . TYR A 1 322 ? 16.157 -10.587 10.729 1.00 94.44 322 TYR A N 1
ATOM 2615 C CA . TYR A 1 322 ? 15.235 -11.712 10.790 1.00 94.44 322 TYR A CA 1
ATOM 2616 C C . TYR A 1 322 ? 14.837 -12.021 12.236 1.00 94.44 322 TYR A C 1
ATOM 2618 O O . TYR A 1 322 ? 15.666 -12.386 13.066 1.00 94.44 322 TYR A O 1
ATOM 2626 N N . ASP A 1 323 ? 13.544 -11.920 12.520 1.00 95.25 323 ASP A N 1
ATOM 2627 C CA . ASP A 1 323 ? 12.968 -12.113 13.845 1.00 95.25 323 ASP A CA 1
ATOM 2628 C C . ASP A 1 323 ? 11.842 -13.151 13.779 1.00 95.25 323 ASP A C 1
ATOM 2630 O O . ASP A 1 323 ? 10.833 -12.983 13.084 1.00 95.25 323 ASP A O 1
ATOM 2634 N N . VAL A 1 324 ? 12.003 -14.234 14.539 1.00 95.31 324 VAL A N 1
ATOM 2635 C CA . VAL A 1 324 ? 11.038 -15.337 14.606 1.00 95.31 324 VAL A CA 1
ATOM 2636 C C . VAL A 1 324 ? 9.689 -14.881 15.176 1.00 95.31 324 VAL A C 1
ATOM 2638 O O . VAL A 1 324 ? 8.656 -15.362 14.712 1.00 95.31 324 VAL A O 1
ATOM 2641 N N . GLN A 1 325 ? 9.650 -13.916 16.100 1.00 94.94 325 GLN A N 1
ATOM 2642 C CA . GLN A 1 325 ? 8.390 -13.365 16.619 1.00 94.94 325 GLN A CA 1
ATOM 2643 C C . GLN A 1 325 ? 7.596 -12.673 15.508 1.00 94.94 325 GLN A C 1
ATOM 2645 O O . GLN A 1 325 ? 6.391 -12.888 15.364 1.00 94.94 325 GLN A O 1
ATOM 2650 N N . ARG A 1 326 ? 8.276 -11.914 14.641 1.00 95.12 326 ARG A N 1
ATOM 2651 C CA . ARG A 1 326 ? 7.648 -11.299 13.460 1.00 95.12 326 ARG A CA 1
ATOM 2652 C C . ARG A 1 326 ? 7.138 -12.343 12.465 1.00 95.12 326 ARG A C 1
ATOM 2654 O O . ARG A 1 326 ? 6.118 -12.106 11.818 1.00 95.12 326 ARG A O 1
ATOM 2661 N N . VAL A 1 327 ? 7.809 -13.493 12.346 1.00 95.06 327 VAL A N 1
ATOM 2662 C CA . VAL A 1 327 ? 7.349 -14.628 11.523 1.00 95.06 327 VAL A CA 1
ATOM 2663 C C . VAL A 1 327 ? 6.092 -15.277 12.109 1.00 95.06 327 VAL A C 1
ATOM 2665 O O . VAL A 1 327 ? 5.145 -15.521 11.362 1.00 95.06 327 VAL A O 1
ATOM 2668 N N . LEU A 1 328 ? 6.059 -15.524 13.423 1.00 93.12 328 LEU A N 1
ATOM 2669 C CA . LEU A 1 328 ? 4.903 -16.106 14.123 1.00 93.12 328 LEU A CA 1
ATOM 2670 C C . LEU A 1 328 ? 3.663 -15.204 14.042 1.00 93.12 328 LEU A C 1
ATOM 2672 O O . LEU A 1 328 ? 2.544 -15.695 13.929 1.00 93.12 328 LEU A O 1
ATOM 2676 N N . HIS A 1 329 ? 3.879 -13.889 14.037 1.00 92.25 329 HIS A N 1
ATOM 2677 C CA . HIS A 1 329 ? 2.847 -12.862 13.908 1.00 92.25 329 HIS A CA 1
ATOM 2678 C C . HIS A 1 329 ? 2.768 -12.278 12.489 1.00 92.25 329 HIS A C 1
ATOM 2680 O O . HIS A 1 329 ? 2.461 -11.099 12.306 1.00 92.25 329 HIS A O 1
ATOM 2686 N N . CYS A 1 330 ? 3.092 -13.045 11.448 1.00 91.44 330 CYS A N 1
ATOM 2687 C CA . CYS A 1 330 ? 3.026 -12.511 10.092 1.00 91.44 330 CYS A CA 1
ATOM 2688 C C . CYS A 1 330 ? 1.567 -12.302 9.654 1.00 91.44 330 CYS A C 1
ATOM 2690 O O . CYS A 1 330 ? 0.715 -13.156 9.866 1.00 91.44 330 CYS A O 1
ATOM 2692 N N . GLY A 1 331 ? 1.266 -11.167 9.019 1.00 88.88 331 GLY A N 1
ATOM 2693 C CA . GLY A 1 331 ? -0.066 -10.880 8.460 1.00 88.88 331 GLY A CA 1
ATOM 2694 C C . GLY A 1 331 ? -0.182 -11.172 6.966 1.00 88.88 331 GLY A C 1
ATOM 2695 O O . GLY A 1 331 ? -1.277 -11.135 6.410 1.00 88.88 331 GLY A O 1
ATOM 2696 N N . VAL A 1 332 ? 0.942 -11.457 6.306 1.00 91.50 332 VAL A N 1
ATOM 2697 C CA . VAL A 1 332 ? 1.039 -11.677 4.860 1.00 91.50 332 VAL A CA 1
ATOM 2698 C C . VAL A 1 332 ? 1.679 -13.036 4.627 1.00 91.50 332 VAL A C 1
ATOM 2700 O O . VAL A 1 332 ? 2.727 -13.342 5.189 1.00 91.50 332 VAL A O 1
ATOM 2703 N N . HIS A 1 333 ? 1.058 -13.861 3.790 1.00 93.12 333 HIS A N 1
ATOM 2704 C CA . HIS A 1 333 ? 1.476 -15.245 3.599 1.00 93.12 333 HIS A CA 1
ATOM 2705 C C . HIS A 1 333 ? 1.437 -15.641 2.129 1.00 93.12 333 HIS A C 1
ATOM 2707 O O . HIS A 1 333 ? 0.590 -15.169 1.370 1.00 93.12 333 HIS A O 1
ATOM 2713 N N . TYR A 1 334 ? 2.302 -16.579 1.758 1.00 94.19 334 TYR A N 1
ATOM 2714 C CA . TYR A 1 334 ? 2.197 -17.311 0.508 1.00 94.19 334 TYR A CA 1
ATOM 2715 C C . TYR A 1 334 ? 1.306 -18.533 0.687 1.00 94.19 334 TYR A C 1
ATOM 2717 O O . TYR A 1 334 ? 1.541 -19.389 1.542 1.00 94.19 334 TYR A O 1
ATOM 2725 N N . LEU A 1 335 ? 0.289 -18.608 -0.164 1.00 93.56 335 LEU A N 1
ATOM 2726 C CA . LEU A 1 335 ? -0.526 -19.794 -0.376 1.00 93.56 335 LEU A CA 1
ATOM 2727 C C . LEU A 1 335 ? 0.114 -20.598 -1.494 1.00 93.56 335 LEU A C 1
ATOM 2729 O O . LEU A 1 335 ? 0.201 -20.114 -2.621 1.00 93.56 335 LEU A O 1
ATOM 2733 N N . VAL A 1 336 ? 0.561 -21.808 -1.183 1.00 92.62 336 VAL A N 1
ATOM 2734 C CA . VAL A 1 336 ? 1.323 -22.627 -2.132 1.00 92.62 336 VAL A CA 1
ATOM 2735 C C . VAL A 1 336 ? 0.568 -23.916 -2.471 1.00 92.62 336 VAL A C 1
ATOM 2737 O O . VAL A 1 336 ? -0.332 -24.322 -1.715 1.00 92.62 336 VAL A O 1
ATOM 2740 N N . PRO A 1 337 ? 0.879 -24.569 -3.609 1.00 90.81 337 PRO A N 1
ATOM 2741 C CA . PRO A 1 337 ? 0.308 -25.869 -3.945 1.00 90.81 337 PRO A CA 1
ATOM 2742 C C . PRO A 1 337 ? 0.433 -26.874 -2.787 1.00 90.81 337 PRO A C 1
ATOM 2744 O O . PRO A 1 337 ? 1.311 -26.772 -1.933 1.00 90.81 337 PRO A O 1
ATOM 2747 N N . GLY A 1 338 ? -0.536 -27.784 -2.677 1.00 87.25 338 GLY A N 1
ATOM 2748 C CA . GLY A 1 338 ? -0.700 -28.625 -1.482 1.00 87.25 338 GLY A CA 1
ATOM 2749 C C . GLY A 1 338 ? -1.379 -27.921 -0.296 1.00 87.25 338 GLY A C 1
ATOM 2750 O O . GLY A 1 338 ? -1.686 -28.560 0.704 1.00 87.25 338 GLY A O 1
ATOM 2751 N N . GLY A 1 339 ? -1.686 -26.622 -0.404 1.00 89.31 339 GLY A N 1
ATOM 2752 C CA . GLY A 1 339 ? -2.498 -25.899 0.579 1.00 89.31 339 GLY A CA 1
ATOM 2753 C C . GLY A 1 339 ? -1.740 -25.429 1.819 1.00 89.31 339 GLY A C 1
ATOM 2754 O O . GLY A 1 339 ? -2.388 -25.033 2.788 1.00 89.31 339 GLY A O 1
ATOM 2755 N N . LYS A 1 340 ? -0.402 -25.454 1.787 1.00 91.69 340 LYS A N 1
ATOM 2756 C CA . LYS A 1 340 ? 0.437 -24.867 2.838 1.00 91.69 340 LYS A CA 1
ATOM 2757 C C . LYS A 1 340 ? 0.339 -23.339 2.802 1.00 91.69 340 LYS A C 1
ATOM 2759 O O . LYS A 1 340 ? 0.138 -22.740 1.742 1.00 91.69 340 LYS A O 1
ATOM 2764 N N . ILE A 1 341 ? 0.492 -22.731 3.973 1.00 93.06 341 ILE A N 1
ATOM 2765 C CA . ILE A 1 341 ? 0.473 -21.283 4.186 1.00 93.06 341 ILE A CA 1
ATOM 2766 C C . ILE A 1 341 ? 1.791 -20.923 4.860 1.00 93.06 341 ILE A C 1
ATOM 2768 O O . ILE A 1 341 ? 2.093 -21.451 5.926 1.00 93.06 341 ILE A O 1
ATOM 2772 N N . ILE A 1 342 ? 2.593 -20.083 4.212 1.00 94.94 342 ILE A N 1
ATOM 2773 C CA . ILE A 1 342 ? 3.961 -19.780 4.648 1.00 94.94 342 ILE A CA 1
ATOM 2774 C C . ILE A 1 342 ? 4.077 -18.270 4.877 1.00 94.94 342 ILE A C 1
ATOM 2776 O O . ILE A 1 342 ? 3.737 -17.514 3.965 1.00 94.94 342 ILE A O 1
ATOM 2780 N N . PRO A 1 343 ? 4.551 -17.802 6.046 1.00 95.12 343 PRO A N 1
ATOM 2781 C CA . PRO A 1 343 ? 4.807 -16.382 6.292 1.00 95.12 343 PRO A CA 1
ATOM 2782 C C . PRO A 1 343 ? 5.672 -15.742 5.203 1.00 95.12 343 PRO A C 1
ATOM 2784 O O . PRO A 1 343 ? 6.657 -16.336 4.760 1.00 95.12 343 PRO A O 1
ATOM 2787 N N . PHE A 1 344 ? 5.335 -14.518 4.788 1.00 93.94 344 PHE A N 1
ATOM 2788 C CA . PHE A 1 344 ? 5.991 -13.844 3.660 1.00 93.94 344 PHE A CA 1
ATOM 2789 C C . PHE A 1 344 ? 7.511 -13.756 3.823 1.00 93.94 344 PHE A C 1
ATOM 2791 O O . PHE A 1 344 ? 8.257 -14.077 2.900 1.00 93.94 344 PHE A O 1
ATOM 2798 N N . CYS A 1 345 ? 7.981 -13.342 5.003 1.00 94.44 345 CYS A N 1
ATOM 2799 C CA . CYS A 1 345 ? 9.416 -13.204 5.247 1.00 94.44 345 CYS A CA 1
ATOM 2800 C C . CYS A 1 345 ? 10.111 -14.569 5.301 1.00 94.44 345 CYS A C 1
ATOM 2802 O O . CYS A 1 345 ? 11.183 -14.704 4.731 1.00 94.44 345 CYS A O 1
ATOM 2804 N N . ALA A 1 346 ? 9.490 -15.600 5.884 1.00 95.00 346 ALA A N 1
ATOM 2805 C CA . ALA A 1 346 ? 10.060 -16.949 5.869 1.00 95.00 346 ALA A CA 1
ATOM 2806 C C . ALA A 1 346 ? 10.217 -17.473 4.432 1.00 95.00 346 ALA A C 1
ATOM 2808 O O . ALA A 1 346 ? 11.267 -17.996 4.076 1.00 95.00 346 ALA A O 1
ATOM 2809 N N . PHE A 1 347 ? 9.206 -17.263 3.582 1.00 93.69 347 PHE A N 1
ATOM 2810 C CA . PHE A 1 347 ? 9.238 -17.687 2.182 1.00 93.69 347 PHE A CA 1
ATOM 2811 C C . PHE A 1 347 ? 10.359 -17.017 1.372 1.00 93.69 347 PHE A C 1
ATOM 2813 O O . PHE A 1 347 ? 10.984 -17.675 0.544 1.00 93.69 347 PHE A O 1
ATOM 2820 N N . ASN A 1 348 ? 10.606 -15.720 1.589 1.00 91.25 348 ASN A N 1
ATOM 2821 C CA . ASN A 1 348 ? 11.571 -14.954 0.792 1.00 91.25 348 ASN A CA 1
ATOM 2822 C C . ASN A 1 348 ? 12.994 -14.936 1.366 1.00 91.25 348 ASN A C 1
ATOM 2824 O O . ASN A 1 348 ? 13.943 -14.913 0.587 1.00 91.25 348 ASN A O 1
ATOM 2828 N N . VAL A 1 349 ? 13.143 -14.918 2.695 1.00 92.38 349 VAL A N 1
ATOM 2829 C CA . VAL A 1 349 ? 14.449 -14.813 3.371 1.00 92.38 349 VAL A CA 1
ATOM 2830 C C . VAL A 1 349 ? 15.122 -16.177 3.524 1.00 92.38 349 VAL A C 1
ATOM 2832 O O . VAL A 1 349 ? 16.345 -16.242 3.505 1.00 92.38 349 VAL A O 1
ATOM 2835 N N . LEU A 1 350 ? 14.341 -17.263 3.601 1.00 91.75 350 LEU A N 1
ATOM 2836 C CA . LEU A 1 350 ? 14.831 -18.650 3.627 1.00 91.75 350 LEU A CA 1
ATOM 2837 C C . LEU A 1 350 ? 14.387 -19.396 2.351 1.00 91.75 350 LEU A C 1
ATOM 2839 O O . LEU A 1 350 ? 13.576 -20.331 2.414 1.00 91.75 350 LEU A O 1
ATOM 2843 N N . PRO A 1 351 ? 14.820 -18.935 1.163 1.00 91.06 351 PRO A N 1
ATOM 2844 C CA . PRO A 1 351 ? 14.259 -19.388 -0.104 1.00 91.06 351 PRO A CA 1
ATOM 2845 C C . PRO A 1 351 ? 14.553 -20.861 -0.403 1.00 91.06 351 PRO A C 1
ATOM 2847 O O . PRO A 1 351 ? 13.690 -21.562 -0.924 1.00 91.06 351 PRO A O 1
ATOM 2850 N N . ASP A 1 352 ? 15.717 -21.349 -0.006 1.00 91.19 352 ASP A N 1
ATOM 2851 C CA . ASP A 1 352 ? 16.180 -22.728 -0.121 1.00 91.19 352 ASP A CA 1
ATOM 2852 C C . ASP A 1 352 ? 15.281 -23.720 0.638 1.00 91.19 352 ASP A C 1
ATOM 2854 O O . ASP A 1 352 ? 15.003 -24.817 0.143 1.00 91.19 352 ASP A O 1
ATOM 2858 N N . LEU A 1 353 ? 14.737 -23.315 1.792 1.00 90.75 353 LEU A N 1
ATOM 2859 C CA . LEU A 1 353 ? 13.807 -24.137 2.572 1.00 90.75 353 LEU A CA 1
ATOM 2860 C C . LEU A 1 353 ? 12.381 -24.125 2.007 1.00 90.75 353 LEU A C 1
ATOM 2862 O O . LEU A 1 353 ? 11.676 -25.139 2.077 1.00 90.75 353 LEU A O 1
ATOM 2866 N N . TYR A 1 354 ? 11.945 -22.986 1.459 1.00 93.31 354 TYR A N 1
ATOM 2867 C CA . TYR A 1 354 ? 10.552 -22.766 1.067 1.00 93.31 354 TYR A CA 1
ATOM 2868 C C . TYR A 1 354 ? 10.383 -22.510 -0.431 1.00 93.31 354 TYR A C 1
ATOM 2870 O O . TYR A 1 354 ? 9.899 -23.387 -1.152 1.00 93.31 354 TYR A O 1
ATOM 2878 N N . ARG A 1 355 ? 10.727 -21.308 -0.906 1.00 92.69 355 ARG A N 1
ATOM 2879 C CA . ARG A 1 355 ? 10.423 -20.846 -2.267 1.00 92.69 355 ARG A CA 1
ATOM 2880 C C . ARG A 1 355 ? 11.011 -21.750 -3.342 1.00 92.69 355 ARG A C 1
ATOM 2882 O O . ARG A 1 355 ? 10.273 -22.205 -4.212 1.00 92.69 355 ARG A O 1
ATOM 2889 N N . ASP A 1 356 ? 12.307 -22.010 -3.282 1.00 93.06 356 ASP A N 1
ATOM 2890 C CA . ASP A 1 356 ? 13.056 -22.674 -4.346 1.00 93.06 356 ASP A CA 1
ATOM 2891 C C . ASP A 1 356 ? 12.655 -24.152 -4.435 1.00 93.06 356 ASP A C 1
ATOM 2893 O O . ASP A 1 356 ? 12.471 -24.690 -5.528 1.00 93.06 356 ASP A O 1
ATOM 2897 N N . LYS A 1 357 ? 12.387 -24.788 -3.285 1.00 92.25 357 LYS A N 1
ATOM 2898 C CA . LYS A 1 357 ? 11.802 -26.134 -3.223 1.00 92.25 357 LYS A CA 1
ATOM 2899 C C . LYS A 1 357 ? 10.439 -26.191 -3.917 1.00 92.25 357 LYS A C 1
ATOM 2901 O O . LYS A 1 357 ? 10.212 -27.067 -4.747 1.00 92.25 357 LYS A O 1
ATOM 2906 N N . ILE A 1 358 ? 9.546 -25.254 -3.602 1.00 92.56 358 ILE A N 1
ATOM 2907 C CA . ILE A 1 358 ? 8.189 -25.205 -4.170 1.00 92.56 358 ILE A CA 1
ATOM 2908 C C . ILE A 1 358 ? 8.234 -24.897 -5.668 1.00 92.56 358 ILE A C 1
ATOM 2910 O O . ILE A 1 358 ? 7.533 -25.536 -6.448 1.00 92.56 358 ILE A O 1
ATOM 2914 N N . GLN A 1 359 ? 9.073 -23.953 -6.095 1.00 91.38 359 GLN A N 1
ATOM 2915 C CA . GLN A 1 359 ? 9.240 -23.633 -7.513 1.00 91.38 359 GLN A CA 1
ATOM 2916 C C . GLN A 1 359 ? 9.820 -24.811 -8.299 1.00 91.38 359 GLN A C 1
ATOM 2918 O O . GLN A 1 359 ? 9.397 -25.043 -9.426 1.00 91.38 359 GLN A O 1
ATOM 2923 N N . LYS A 1 360 ? 10.735 -25.589 -7.713 1.00 92.31 360 LYS A N 1
ATOM 2924 C CA . LYS A 1 360 ? 11.259 -26.808 -8.340 1.00 92.31 360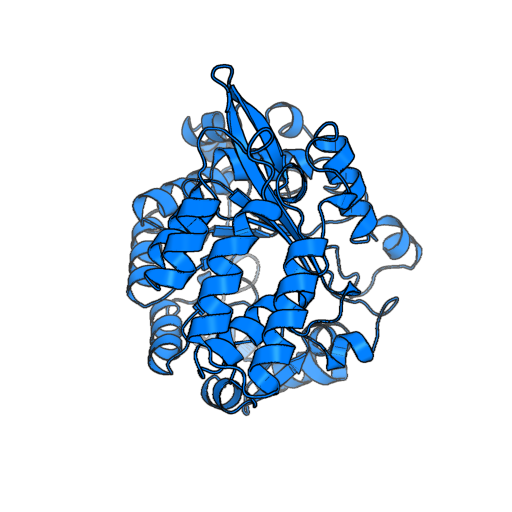 LYS A CA 1
ATOM 2925 C C . LYS A 1 360 ? 10.205 -27.915 -8.452 1.00 92.31 360 LYS A C 1
ATOM 2927 O O . LYS A 1 360 ? 10.210 -28.643 -9.436 1.00 92.31 360 LYS A O 1
ATOM 2932 N N . GLU A 1 361 ? 9.334 -28.055 -7.453 1.00 92.62 361 GLU A N 1
ATOM 2933 C CA . GLU A 1 361 ? 8.303 -29.104 -7.403 1.00 92.62 361 GLU A CA 1
ATOM 2934 C C . GLU A 1 361 ? 7.104 -28.807 -8.319 1.00 92.62 361 GLU A C 1
ATOM 2936 O O . GLU A 1 361 ? 6.576 -29.721 -8.947 1.00 92.62 361 GLU A O 1
ATOM 2941 N N . TYR A 1 362 ? 6.682 -27.541 -8.415 1.00 91.69 362 TYR A N 1
ATOM 2942 C CA . TYR A 1 362 ? 5.451 -27.144 -9.119 1.00 91.69 362 TYR A CA 1
ATOM 2943 C C . TYR A 1 362 ? 5.677 -26.242 -10.339 1.00 91.69 362 TYR A C 1
ATOM 2945 O O . TYR A 1 362 ? 4.723 -25.925 -11.052 1.00 91.69 362 TYR A O 1
ATOM 2953 N N . GLY A 1 363 ? 6.902 -25.770 -10.563 1.00 90.94 363 GLY A N 1
ATOM 2954 C CA . GLY A 1 363 ? 7.243 -24.934 -11.709 1.00 90.94 363 GLY A CA 1
ATOM 2955 C C . GLY A 1 363 ? 7.349 -25.741 -13.000 1.00 90.94 363 GLY A C 1
ATOM 2956 O O . GLY A 1 363 ? 7.695 -26.918 -12.994 1.00 90.94 363 GLY A O 1
ATOM 2957 N N . ILE A 1 364 ? 7.084 -25.082 -14.127 1.00 91.19 364 ILE A N 1
ATOM 2958 C CA . ILE A 1 364 ? 7.271 -25.667 -15.457 1.00 91.19 364 ILE A CA 1
ATOM 2959 C C . ILE A 1 364 ? 8.711 -25.372 -15.904 1.00 91.19 364 ILE A C 1
ATOM 2961 O O . ILE A 1 364 ? 9.085 -24.196 -15.978 1.00 91.19 364 ILE A O 1
ATOM 2965 N N . PRO A 1 365 ? 9.535 -26.387 -16.226 1.00 92.19 365 PRO A N 1
ATOM 2966 C CA . PRO A 1 365 ? 10.870 -26.166 -16.765 1.00 92.19 365 PRO A CA 1
ATOM 2967 C C . PRO A 1 365 ? 10.836 -25.308 -18.032 1.00 92.19 365 PRO A C 1
ATOM 2969 O O . PRO A 1 365 ? 9.993 -25.498 -18.907 1.00 92.19 365 PRO A O 1
ATOM 2972 N N . MET A 1 366 ? 11.818 -24.416 -18.191 1.00 90.88 366 MET A N 1
ATOM 2973 C CA . MET A 1 366 ? 11.864 -23.468 -19.314 1.00 90.88 366 MET A CA 1
ATOM 2974 C C . MET A 1 366 ? 11.737 -24.153 -20.686 1.00 90.88 366 MET A C 1
ATOM 2976 O O . MET A 1 366 ? 11.017 -23.682 -21.562 1.00 90.88 366 MET A O 1
ATOM 2980 N N . LYS A 1 367 ? 12.390 -25.310 -20.866 1.00 93.38 367 LYS A N 1
ATOM 2981 C CA . LYS A 1 367 ? 12.313 -26.097 -22.109 1.00 93.38 367 LYS A CA 1
ATOM 2982 C C . LYS A 1 367 ? 10.892 -26.580 -22.414 1.00 93.38 367 LYS A C 1
ATOM 2984 O O . LYS A 1 367 ? 10.508 -26.617 -23.578 1.00 93.38 367 LYS A O 1
ATOM 2989 N N . GLU A 1 368 ? 10.124 -26.959 -21.397 1.00 94.56 368 GLU A N 1
ATOM 2990 C CA . GLU A 1 368 ? 8.731 -27.391 -21.556 1.00 94.56 368 GLU A CA 1
ATOM 2991 C C . GLU A 1 368 ? 7.811 -26.201 -21.807 1.00 94.56 368 GLU A C 1
ATOM 2993 O O . GLU A 1 368 ? 6.978 -26.253 -22.707 1.00 94.56 368 GLU A O 1
ATOM 2998 N N . TRP A 1 369 ? 8.026 -25.091 -21.098 1.00 92.44 369 TRP A N 1
ATOM 2999 C CA . TRP A 1 369 ? 7.287 -23.855 -21.335 1.00 92.44 369 TRP A CA 1
ATOM 3000 C C . TRP A 1 369 ? 7.436 -23.365 -22.781 1.00 92.44 369 TRP A C 1
ATOM 3002 O O . TRP A 1 369 ? 6.440 -23.068 -23.436 1.00 92.44 369 TRP A O 1
ATOM 3012 N N . ILE A 1 370 ? 8.660 -23.372 -23.326 1.00 93.62 370 ILE A N 1
ATOM 3013 C CA . ILE A 1 370 ? 8.915 -23.014 -24.730 1.00 93.62 370 ILE A CA 1
ATOM 3014 C C . ILE A 1 370 ? 8.169 -23.952 -25.690 1.00 93.62 370 ILE A C 1
ATOM 3016 O O . ILE A 1 370 ? 7.648 -23.481 -26.696 1.00 93.62 370 ILE A O 1
ATOM 3020 N N . LYS A 1 371 ? 8.072 -25.256 -25.397 1.00 95.25 371 LYS A N 1
ATOM 3021 C CA . LYS A 1 371 ? 7.288 -26.189 -26.229 1.00 95.25 371 LYS A CA 1
ATOM 3022 C C . LYS A 1 371 ? 5.789 -25.883 -26.184 1.00 95.25 371 LYS A C 1
ATOM 3024 O O . LYS A 1 371 ? 5.125 -25.985 -27.207 1.00 95.25 371 LYS A O 1
ATOM 3029 N N . LEU A 1 372 ? 5.267 -25.513 -25.014 1.00 93.06 372 LEU A N 1
ATOM 3030 C CA . LEU A 1 372 ? 3.839 -25.256 -24.802 1.00 93.06 372 LEU A CA 1
ATOM 3031 C C . LEU A 1 372 ? 3.385 -23.889 -25.326 1.00 93.06 372 LEU A C 1
ATOM 3033 O O . LEU A 1 372 ? 2.259 -23.753 -25.799 1.00 93.06 372 LEU A O 1
ATOM 3037 N N . LYS A 1 373 ? 4.228 -22.866 -25.178 1.00 90.88 373 LYS A N 1
ATOM 3038 C CA . LYS A 1 373 ? 3.861 -21.459 -25.390 1.00 90.88 373 LYS A CA 1
ATOM 3039 C C . LYS A 1 373 ? 4.721 -20.748 -26.428 1.00 90.88 373 LYS A C 1
ATOM 3041 O O . LYS A 1 373 ? 4.361 -19.664 -26.863 1.00 90.88 373 LYS A O 1
ATOM 3046 N N . GLY A 1 374 ? 5.822 -21.348 -26.868 1.00 93.19 374 GLY A N 1
ATOM 3047 C CA . GLY A 1 374 ? 6.748 -20.754 -27.826 1.00 93.19 374 GLY A CA 1
ATOM 3048 C C . GLY A 1 374 ? 7.747 -19.783 -27.192 1.00 93.19 374 GLY A C 1
ATOM 3049 O O . GLY A 1 374 ? 7.538 -19.228 -26.112 1.00 93.19 374 GLY A O 1
ATOM 3050 N N . TYR A 1 375 ? 8.851 -19.547 -27.903 1.00 92.00 375 TYR A N 1
ATOM 3051 C CA . TYR A 1 375 ? 9.965 -18.707 -27.439 1.00 92.00 375 TYR A CA 1
ATOM 3052 C C . TYR A 1 375 ? 9.588 -17.227 -27.245 1.00 92.00 375 TYR A C 1
ATOM 3054 O O . TYR A 1 375 ? 10.207 -16.523 -26.456 1.00 92.00 375 TYR A O 1
ATOM 3062 N N . HIS A 1 376 ? 8.537 -16.752 -27.918 1.00 89.81 376 HIS A N 1
ATOM 3063 C CA . HIS A 1 376 ? 8.070 -15.365 -27.817 1.00 89.81 376 HIS A CA 1
ATOM 3064 C C . HIS A 1 376 ? 7.539 -14.987 -26.420 1.00 89.81 376 HIS A C 1
ATOM 3066 O O . HIS A 1 376 ? 7.327 -13.811 -26.145 1.00 89.81 376 HIS A O 1
ATOM 3072 N N . THR A 1 377 ? 7.340 -15.967 -25.534 1.00 87.94 377 THR A N 1
ATOM 3073 C CA . THR A 1 377 ? 6.838 -15.760 -24.166 1.00 87.94 377 THR A CA 1
ATOM 3074 C C . THR A 1 377 ? 7.936 -15.621 -23.110 1.00 87.94 377 THR A C 1
ATOM 3076 O O . THR A 1 377 ? 7.630 -15.537 -21.921 1.00 87.94 377 THR A O 1
ATOM 3079 N N . ILE A 1 378 ? 9.212 -15.610 -23.510 1.00 88.19 378 ILE A N 1
ATOM 3080 C CA . ILE A 1 378 ? 10.350 -15.587 -22.582 1.00 88.19 378 ILE A CA 1
ATOM 3081 C C . ILE A 1 378 ? 11.430 -14.584 -23.001 1.00 88.19 378 ILE A C 1
ATOM 3083 O O . ILE A 1 378 ? 11.512 -14.160 -24.155 1.00 88.19 378 ILE A O 1
ATOM 3087 N N . GLY A 1 379 ? 12.291 -14.223 -22.046 1.00 87.19 379 GLY A N 1
ATOM 3088 C CA . GLY A 1 379 ? 13.482 -13.408 -22.293 1.00 87.19 379 GLY A CA 1
ATOM 3089 C C . GLY A 1 379 ? 13.166 -12.039 -22.897 1.00 87.19 379 GLY A C 1
ATOM 3090 O O . GLY A 1 379 ? 12.206 -11.381 -22.509 1.00 87.19 379 GLY A O 1
ATOM 3091 N N . ASP A 1 380 ? 13.983 -11.601 -23.853 1.00 87.56 380 ASP A N 1
ATOM 3092 C CA . ASP A 1 380 ? 13.816 -10.296 -24.504 1.00 87.56 380 ASP A CA 1
ATOM 3093 C C . ASP A 1 380 ? 12.595 -10.218 -25.429 1.00 87.56 380 ASP A C 1
ATOM 3095 O O . ASP A 1 380 ? 12.129 -9.120 -25.726 1.00 87.56 380 ASP A O 1
ATOM 3099 N N . ALA A 1 381 ? 12.053 -11.358 -25.869 1.00 85.88 381 ALA A N 1
ATOM 3100 C CA . ALA A 1 381 ? 10.922 -11.389 -26.794 1.00 85.88 381 ALA A CA 1
ATOM 3101 C C . ALA A 1 381 ? 9.612 -10.916 -26.142 1.00 85.88 381 ALA A C 1
ATOM 3103 O O . ALA A 1 381 ? 8.789 -10.296 -26.811 1.00 85.88 381 ALA A O 1
ATOM 3104 N N . ILE A 1 382 ? 9.451 -11.155 -24.836 1.00 85.56 382 ILE A N 1
ATOM 3105 C CA . ILE A 1 382 ? 8.297 -10.689 -24.051 1.00 85.56 382 ILE A CA 1
ATOM 3106 C C . ILE A 1 382 ? 8.530 -9.305 -23.421 1.00 85.56 382 ILE A C 1
ATOM 3108 O O . ILE A 1 382 ? 7.604 -8.705 -22.874 1.00 85.56 382 ILE A O 1
ATOM 3112 N N . LYS A 1 383 ? 9.756 -8.761 -23.484 1.00 85.50 383 LYS A N 1
ATOM 3113 C CA . LYS A 1 383 ? 10.048 -7.453 -22.886 1.00 85.50 383 LYS A CA 1
ATOM 3114 C C . LYS A 1 383 ? 9.287 -6.354 -23.613 1.00 85.50 383 LYS A C 1
ATOM 3116 O O . LYS A 1 383 ? 9.431 -6.144 -24.817 1.00 85.50 383 LYS A O 1
ATOM 3121 N N . TYR A 1 384 ? 8.523 -5.600 -22.835 1.00 86.56 384 TYR A N 1
ATOM 3122 C CA . TYR A 1 384 ? 7.829 -4.423 -23.318 1.00 86.56 384 TYR A CA 1
ATOM 3123 C C . TYR A 1 384 ? 8.830 -3.356 -23.797 1.00 86.56 384 TYR A C 1
ATOM 3125 O O . TYR A 1 384 ? 9.731 -2.949 -23.061 1.00 86.56 384 TYR A O 1
ATOM 3133 N N . LYS A 1 385 ? 8.666 -2.898 -25.045 1.00 87.81 385 LYS A N 1
ATOM 3134 C CA . LYS A 1 385 ? 9.471 -1.830 -25.653 1.00 87.81 385 LYS A CA 1
ATOM 3135 C C . LYS A 1 385 ? 8.665 -0.538 -25.686 1.00 87.81 385 LYS A C 1
ATOM 3137 O O . LYS A 1 385 ? 7.748 -0.392 -26.492 1.00 87.81 385 LYS A O 1
ATOM 3142 N N . ARG A 1 386 ? 9.029 0.406 -24.819 1.00 92.50 386 ARG A N 1
ATOM 3143 C CA . ARG A 1 386 ? 8.347 1.698 -24.693 1.00 92.50 386 ARG A CA 1
ATOM 3144 C C . ARG A 1 386 ? 8.843 2.740 -25.686 1.00 92.50 386 ARG A C 1
ATOM 3146 O O . ARG A 1 386 ? 10.041 2.861 -25.929 1.00 92.50 386 ARG A O 1
ATOM 3153 N N . ASN A 1 387 ? 7.919 3.554 -26.197 1.00 94.12 387 ASN A N 1
ATOM 3154 C CA . ASN A 1 387 ? 8.243 4.769 -26.944 1.00 94.12 387 ASN A CA 1
ATOM 3155 C C . ASN A 1 387 ? 8.088 5.993 -26.031 1.00 94.12 387 ASN A C 1
ATOM 3157 O O . ASN A 1 387 ? 7.021 6.603 -25.974 1.00 94.12 387 ASN A O 1
ATOM 3161 N N . ILE A 1 388 ? 9.169 6.330 -25.323 1.00 95.12 388 ILE A N 1
ATOM 3162 C CA . ILE A 1 388 ? 9.210 7.416 -24.330 1.00 95.12 388 ILE A CA 1
ATOM 3163 C C . ILE A 1 388 ? 8.798 8.753 -24.950 1.00 95.12 388 ILE A C 1
ATOM 3165 O O . ILE A 1 388 ? 7.856 9.379 -24.475 1.00 95.12 388 ILE A O 1
ATOM 3169 N N . LYS A 1 389 ? 9.416 9.136 -26.077 1.00 95.81 389 LYS A N 1
ATOM 3170 C CA . LYS A 1 389 ? 9.132 10.412 -26.759 1.00 95.81 389 LYS A CA 1
ATOM 3171 C C . LYS A 1 389 ? 7.647 10.571 -27.083 1.00 95.81 389 LYS A C 1
ATOM 3173 O O . LYS A 1 389 ? 7.085 11.648 -26.907 1.00 95.81 389 LYS A O 1
ATOM 3178 N N . LYS A 1 390 ? 6.999 9.493 -27.538 1.00 96.31 390 LYS A N 1
ATOM 3179 C CA . LYS A 1 390 ? 5.561 9.504 -27.822 1.00 96.31 390 LYS A CA 1
ATOM 3180 C C . LYS A 1 390 ? 4.744 9.723 -26.548 1.00 96.31 390 LYS A C 1
ATOM 3182 O O . LYS A 1 390 ? 3.852 10.564 -26.568 1.00 96.31 390 LYS A O 1
ATOM 3187 N N . LEU A 1 391 ? 5.037 8.999 -25.467 1.00 96.31 391 LEU A N 1
ATOM 3188 C CA . LEU A 1 391 ? 4.302 9.117 -24.201 1.00 96.31 391 LEU A CA 1
ATOM 3189 C C . LEU A 1 391 ? 4.458 10.522 -23.595 1.00 96.31 391 LEU A C 1
ATOM 3191 O O . LEU A 1 391 ? 3.455 11.164 -23.282 1.00 96.31 391 LEU A O 1
ATOM 3195 N N . GLU A 1 392 ? 5.687 11.039 -23.543 1.00 96.56 392 GLU A N 1
ATOM 3196 C CA . GLU A 1 392 ? 6.007 12.367 -22.999 1.00 96.56 392 GLU A CA 1
ATOM 3197 C C . GLU A 1 392 ? 5.401 13.519 -23.810 1.00 96.56 392 GLU A C 1
ATOM 3199 O O . GLU A 1 392 ? 5.072 14.571 -23.262 1.00 96.56 392 GLU A O 1
ATOM 3204 N N . SER A 1 393 ? 5.208 13.321 -25.119 1.00 96.94 393 SER A N 1
ATOM 3205 C CA . SER A 1 393 ? 4.602 14.337 -25.987 1.00 96.94 393 SER A CA 1
ATOM 3206 C C . SER A 1 393 ? 3.111 14.574 -25.714 1.00 96.94 393 SER A C 1
ATOM 3208 O O . SER A 1 393 ? 2.583 15.612 -26.118 1.00 96.94 393 SER A O 1
ATOM 3210 N N . THR A 1 394 ? 2.434 13.645 -25.029 1.00 97.94 394 THR A N 1
ATOM 3211 C CA . THR A 1 394 ? 0.989 13.729 -24.784 1.00 97.94 394 THR A CA 1
ATOM 3212 C C . THR A 1 394 ? 0.631 14.778 -23.733 1.00 97.94 394 THR A C 1
ATOM 3214 O O . THR A 1 394 ? 1.321 14.948 -22.729 1.00 97.94 394 THR A O 1
ATOM 3217 N N . GLU A 1 395 ? -0.515 15.435 -23.918 1.00 97.81 395 GLU A N 1
ATOM 3218 C CA . GLU A 1 395 ? -1.049 16.380 -22.928 1.00 97.81 395 GLU A CA 1
ATOM 3219 C C . GLU A 1 395 ? -1.381 15.703 -21.594 1.00 97.81 395 GLU A C 1
ATOM 3221 O O . GLU A 1 395 ? -1.204 16.303 -20.537 1.00 97.81 395 GLU A O 1
ATOM 3226 N N . LEU A 1 396 ? -1.795 14.431 -21.626 1.00 97.69 396 LEU A N 1
ATOM 3227 C CA . LEU A 1 396 ? -2.071 13.662 -20.414 1.00 97.69 396 LEU A CA 1
ATOM 3228 C C . LEU A 1 396 ? -0.811 13.511 -19.550 1.00 97.69 396 LEU A C 1
ATOM 3230 O O . LEU A 1 396 ? -0.855 13.825 -18.364 1.00 97.69 396 LEU A O 1
ATOM 3234 N N . TYR A 1 397 ? 0.317 13.110 -20.146 1.00 97.88 397 TYR A N 1
ATOM 3235 C CA . TYR A 1 397 ? 1.588 13.002 -19.427 1.00 97.88 397 TYR A CA 1
ATOM 3236 C C . TYR A 1 397 ? 2.019 14.350 -18.835 1.00 97.88 397 TYR A C 1
ATOM 3238 O O . TYR A 1 397 ? 2.303 14.442 -17.638 1.00 97.88 397 TYR A O 1
ATOM 3246 N N . LYS A 1 398 ? 2.002 15.415 -19.649 1.00 97.50 398 LYS A N 1
ATOM 3247 C CA . LYS A 1 398 ? 2.387 16.765 -19.208 1.00 97.50 398 LYS A CA 1
ATOM 3248 C C . LYS A 1 398 ? 1.513 17.266 -18.061 1.00 97.50 398 LYS A C 1
ATOM 3250 O O . LYS A 1 398 ? 2.042 17.851 -17.122 1.00 97.50 398 LYS A O 1
ATOM 3255 N N . LYS A 1 399 ? 0.198 17.027 -18.120 1.00 97.00 399 LYS A N 1
ATOM 3256 C CA . LYS A 1 399 ? -0.750 17.425 -17.072 1.00 97.00 399 LYS A CA 1
ATOM 3257 C C . LYS A 1 399 ? -0.520 16.647 -15.779 1.00 97.00 399 LYS A C 1
ATOM 3259 O O . LYS A 1 399 ? -0.501 17.253 -14.714 1.00 97.00 399 LYS A O 1
ATOM 3264 N N . THR A 1 400 ? -0.330 15.330 -15.860 1.00 97.31 400 THR A N 1
ATOM 3265 C CA . THR A 1 400 ? -0.114 14.483 -14.677 1.00 97.31 400 THR A CA 1
ATOM 3266 C C . THR A 1 400 ? 1.145 14.876 -13.906 1.00 97.31 400 THR A C 1
ATOM 3268 O O . THR A 1 400 ? 1.116 14.893 -12.678 1.00 97.31 400 THR A O 1
ATOM 3271 N N . TYR A 1 401 ? 2.220 15.244 -14.608 1.00 97.62 401 TYR A N 1
ATOM 3272 C CA . TYR A 1 401 ? 3.500 15.605 -13.991 1.00 97.62 401 TYR A CA 1
ATOM 3273 C C . TYR A 1 401 ? 3.778 17.116 -13.935 1.00 97.62 401 TYR A C 1
ATOM 3275 O O . TYR A 1 401 ? 4.900 17.521 -13.631 1.00 97.62 401 TYR A O 1
ATOM 3283 N N . ALA A 1 402 ? 2.779 17.969 -14.197 1.00 95.94 402 ALA A N 1
ATOM 3284 C CA . ALA A 1 402 ? 2.956 19.425 -14.252 1.00 95.94 402 ALA A CA 1
ATOM 3285 C C . ALA A 1 402 ? 3.539 20.013 -12.954 1.00 95.94 402 ALA A C 1
ATOM 3287 O O . ALA A 1 402 ? 4.373 20.914 -13.011 1.00 95.94 402 ALA A O 1
ATOM 3288 N N . GLU A 1 403 ? 3.136 19.440 -11.822 1.00 94.50 403 GLU A N 1
ATOM 3289 C CA . GLU A 1 403 ? 3.497 19.834 -10.453 1.00 94.50 403 GLU A CA 1
ATOM 3290 C C . GLU A 1 403 ? 4.762 19.127 -9.937 1.00 94.50 403 GLU A C 1
ATOM 3292 O O . GLU A 1 403 ? 5.156 19.317 -8.795 1.00 94.50 403 GLU A O 1
ATOM 3297 N N . PHE A 1 404 ? 5.389 18.289 -10.770 1.00 96.38 404 PHE A N 1
ATOM 3298 C CA . PHE A 1 404 ? 6.544 17.456 -10.412 1.00 96.38 404 PHE A CA 1
ATOM 3299 C C . PHE A 1 404 ? 7.716 17.649 -11.385 1.00 96.38 404 PHE A C 1
ATOM 3301 O O . PHE A 1 404 ? 8.603 16.804 -11.477 1.00 96.38 404 PHE A O 1
ATOM 3308 N N . LYS A 1 405 ? 7.726 18.753 -12.146 1.00 94.62 405 LYS A N 1
ATOM 3309 C CA . LYS A 1 405 ? 8.716 19.011 -13.208 1.00 94.62 405 LYS A CA 1
ATOM 3310 C C . LYS A 1 405 ? 10.160 18.986 -12.714 1.00 94.62 405 LYS A C 1
ATOM 3312 O O . LYS A 1 405 ? 11.034 18.563 -13.465 1.00 94.62 405 LYS A O 1
ATOM 3317 N N . GLU A 1 406 ? 10.401 19.410 -11.477 1.00 94.06 406 GLU A N 1
ATOM 3318 C CA . GLU A 1 406 ? 11.732 19.392 -10.859 1.00 94.06 406 GLU A CA 1
ATOM 3319 C C . GLU A 1 406 ? 12.320 17.975 -10.764 1.00 94.06 406 GLU A C 1
ATOM 3321 O O . GLU A 1 406 ? 13.518 17.790 -10.967 1.00 94.06 406 GLU A O 1
ATOM 3326 N N . TYR A 1 407 ? 11.469 16.961 -10.588 1.00 95.50 407 TYR A N 1
ATOM 3327 C CA . TYR A 1 407 ? 11.876 15.561 -10.484 1.00 95.50 407 TYR A CA 1
ATOM 3328 C C . TYR A 1 407 ? 12.127 14.904 -11.846 1.00 95.50 407 TYR A C 1
ATOM 3330 O O . TYR A 1 407 ? 12.872 13.931 -11.935 1.00 95.50 407 TYR A O 1
ATOM 3338 N N . LEU A 1 408 ? 11.543 15.420 -12.933 1.00 92.94 408 LEU A N 1
ATOM 3339 C CA . LEU A 1 408 ? 11.613 14.770 -14.250 1.00 92.94 408 LEU A CA 1
ATOM 3340 C C . LEU A 1 408 ? 13.020 14.773 -14.864 1.00 92.94 408 LEU A C 1
ATOM 3342 O O . LEU A 1 408 ? 13.317 13.926 -15.702 1.00 92.94 408 LEU A O 1
ATOM 3346 N N . ASN A 1 409 ? 13.874 15.708 -14.443 1.00 87.00 409 ASN A N 1
ATOM 3347 C CA . ASN A 1 409 ? 15.253 15.833 -14.922 1.00 87.00 409 ASN A CA 1
ATOM 3348 C C . ASN A 1 409 ? 16.282 15.168 -13.999 1.00 87.00 409 ASN A C 1
ATOM 3350 O O . ASN A 1 409 ? 17.479 15.208 -14.300 1.00 87.00 409 ASN A O 1
ATOM 3354 N N . LYS A 1 410 ? 15.836 14.583 -12.881 1.00 82.25 410 LYS A N 1
ATOM 3355 C CA . LYS A 1 410 ? 16.696 13.836 -11.966 1.00 82.25 410 LYS A CA 1
ATOM 3356 C C . LYS A 1 410 ? 17.322 12.663 -12.727 1.00 82.25 410 LYS A C 1
ATOM 3358 O O . LYS A 1 410 ? 16.628 11.984 -13.486 1.00 82.25 410 LYS A O 1
ATOM 3363 N N . ARG A 1 411 ? 18.637 12.495 -12.588 1.00 57.12 411 ARG A N 1
ATOM 3364 C CA . ARG A 1 411 ? 19.421 11.456 -13.267 1.00 57.12 411 ARG A CA 1
ATOM 3365 C C . ARG A 1 411 ? 19.791 10.341 -12.317 1.00 57.12 411 ARG A C 1
ATOM 3367 O O . ARG A 1 411 ? 20.150 10.677 -11.168 1.00 57.12 411 ARG A O 1
#

Radius of gyration: 22.42 Å; Cα contacts (8 Å, |Δi|>4): 638; chains: 1; bounding box: 56×57×60 Å

Solvent-accessible surface area (backbone atoms only — not comparable to full-atom values): 22239 Å² total; per-residue (Å²): 76,69,71,47,41,48,68,38,79,95,68,30,58,53,64,50,74,46,62,77,84,60,42,77,75,44,89,60,47,58,58,52,44,32,53,48,34,73,74,66,43,76,39,31,34,42,38,31,64,50,67,74,30,39,46,93,61,13,27,58,52,48,33,50,35,41,72,46,46,44,59,34,35,39,34,55,43,38,39,78,20,50,63,59,12,67,89,37,51,80,40,46,49,40,27,53,51,23,29,54,76,34,66,46,51,39,27,30,38,31,21,63,38,31,34,96,66,35,60,92,30,49,28,54,43,53,52,54,42,63,77,38,41,78,30,31,35,30,36,43,35,24,34,51,49,75,72,78,95,68,54,72,69,55,46,63,57,34,52,49,51,72,71,57,54,42,50,45,33,11,62,55,46,76,53,41,48,44,68,87,50,54,41,42,55,34,63,55,31,51,59,29,51,31,50,20,70,68,70,70,46,89,52,80,62,55,68,31,39,57,87,36,24,40,33,37,46,28,35,61,44,78,44,96,88,72,51,77,47,56,46,35,51,58,75,25,27,46,58,66,65,46,51,54,48,44,47,54,52,35,55,42,44,74,75,66,46,60,58,68,61,55,50,52,49,47,67,69,50,52,62,78,33,41,43,74,86,64,40,59,87,94,59,57,67,68,62,42,52,48,38,41,75,74,64,68,37,69,64,48,58,50,58,48,46,66,45,28,41,37,43,33,34,45,44,52,50,22,80,88,67,62,49,69,68,47,49,77,26,48,84,50,63,45,74,37,89,94,39,50,76,39,35,45,47,55,34,67,61,41,29,77,81,39,43,53,48,49,46,67,74,73,50,75,55,69,74,56,45,34,74,78,67,36,66,61,72,42,77,76,64,53,53,85,82,80,63,61,70,66,44,62,69,33,69,62,40,47,62,70,41,60,93,43,56,81,39,59,74,50,120

Sequence (411 aa):
MIRSLKKQHPSGGLAVQLTGGEPALRDDLLDIVKMIKEEGIRHIQLNTHGLRFAYAGGDKLMAELRKVGLNTVYLSFDGVSPAVNFKNHWEIPFILENFRRAGMTSVVLVPTVINNWNTDELGAIVKFAARNMDVIRGINMQPVSLTGQLTESEREKYRITIPDVIKLIEEQTDGQIDRDSWYPVPITVIISRFIQLFTGENKMQITVHPACGMATYVHVHMKNNGEIEFTPITRFVDIEGFFEYLKEKSDELEKGRNKYIVGLKILYNLRKFIDSEKQPKDINLWKLIFNIFVRHSYEALGEFHYKFLYIGMMHFMDLYNYDVQRVLHCGVHYLVPGGKIIPFCAFNVLPDLYRDKIQKEYGIPMKEWIKLKGYHTIGDAIKYKRNIKKLESTELYKKTYAEFKEYLNKR

pLDDT: mean 91.74, std 8.25, range [49.31, 98.75]

Nearest PDB structures (foldseek):
  7tom-assembly1_A  TM=9.211E-01  e=1.943E-35  Methanocaldococcus jannaschii
  7tol-assembly1_A  TM=9.144E-01  e=1.530E-34  Methanocaldococcus jannaschii
  1ox4-assembly1_A  TM=4.525E-01  e=1.683E-01  Saccharomyces cerevisiae
  1ox5-assembly1_A  TM=4.432E-01  e=2.461E-01  Saccharomyces cerevisiae
  8jwk-assembly1_A  TM=5.244E-01  e=5.438E+00  Streptomyces xinghaiensis

Secondary structure (DSSP, 8-state):
-HHHHHT-TTT---EEEE-SS-GGG-TTHHHHHHHHHHTT-SEEEEEE--HHHHSTTHHHHHHHHHHHT--EEEEE---SSTTT-TTTTTTHHHHHHHHHHTT---EEEE-EE-TTTTGGGHHHHHHHHHHTTTTEEEEEEEE----SS--HHHHHHH---HHHHHHHHHHHTTTSS-GGG-EEGGGHHHHHHHHHHHH-S--------GGG-EEEEEEEEE-TTS-EEEEEGGGTB-HHHHHHHHHHHHHHHHTT--HHHHHHHHHHHGGGGB-TTTS-TT--HHHHHHHHHHH--HHHHHHHHHHEEEEEE-----SSS--HHHHHT-S-EEE-GGG-EEEHHHHHHSTTTTHHHHHHHHSPPHHHHHHHH-GGGSGGGSS----HHHHHHSHHHHHHTGGGHHHHT--